Protein AF-A0A933FJR9-F1 (afdb_monomer_lite)

Secondary structure (DSSP, 8-state):
------------------------PPPPTTGGGSHHHHHHHHHHHHHHHSSPPPHHHHHHTT-HHHHHHHHHHSS-HHHHHHHTT--PPPPPPTTGGGSHHHHHHHHHHHHHHHSSPPPHHHHHHTTTHHHHHHHHHHH-HHHHHHHHTT-PPP-----------------HHHHHSHHHHHHHHHHHHHHHSSPPPHHHHHHTT-HHHHHHHHHHSSHHHHHHHHTT---TTS-PPTTGGGSGGGTHHHHHHHHHHHTSPPPHHHHHHTT-HHHHHHHHHHSSHHHHHHHHTTPPPPPPTTGGGSHHHHHHHHHHHHHHHSSPPPHHHHHHTT-HHHHHHHHHHSSHHHHHHHHTT-----PPTTGGGSHHHHHHHHHHHHHHHSSPPPHHHHHHTT-HHHHHHHHHHSSHHHHHHHHTT----HHHHHHHHHHHHHHHHHHHH--S-HHHHHHHHHHH-GGGHHHHHHTTPPPPP---

pLDDT: mean 85.55, std 17.0, range [31.75, 98.0]

Radius of gyration: 38.9 Å; chains: 1; bounding box: 112×69×110 Å

Sequence (480 aa):
MPQHDQATRAVTAQRPVVEGLGEKKKKPNGYYKDWENCQRELHGAIDRLEHFPTKTELEVLGLGSLATSVISYHGGMRTAALKMGCTPAKPTQDGYWKSWNNCEAQLRKLRKTLRHFPTDREMRDLGQSGFLSALADYHGGLTGARTRMNVRPPARPKQKSRPRRPSKSRSNRSWQAWKNVEREFKIVIRTLGHFPTQKELAALKQSSLAFAAWKYHGGLYAVRERLGLHDETAERPKGYWKEWDHIEPILRTLTTTLGHFPSHSEIDTAGHVSAGDAIRKYHGGMNAARKRMEAPQQTKHGHWLVWKNCEAKLRELMAEIGKFPSGKWLAANKHGGLADAINKRHGGFLKVRARLGHVRDVKPDGYWQVWKNVEKELRDVVRSLGHFPNPQELRRLGLNSLSHAMSEHHGGFIVTRKRLGYERASTGFLARYADSIADAYLQTSGKTSFDEYVTELERECPYERDLRVRLGLPPEPDLT

Structure (mmCIF, N/CA/C/O backbone):
data_AF-A0A933FJR9-F1
#
_entry.id   AF-A0A933FJR9-F1
#
loop_
_atom_site.group_PDB
_atom_site.id
_atom_site.type_symbol
_atom_site.label_atom_id
_atom_site.label_alt_id
_atom_site.label_comp_id
_atom_site.label_asym_id
_atom_site.label_entity_id
_atom_site.label_seq_id
_atom_site.pdbx_PDB_ins_code
_atom_site.Cartn_x
_atom_site.Cartn_y
_atom_site.Cartn_z
_atom_site.occupancy
_atom_site.B_iso_or_equiv
_atom_site.auth_seq_id
_atom_site.auth_comp_id
_atom_site.auth_asym_id
_atom_site.auth_atom_id
_atom_site.pdbx_PDB_model_num
ATOM 1 N N . MET A 1 1 ? 74.403 -7.940 -2.975 1.00 39.47 1 MET A N 1
ATOM 2 C CA . MET A 1 1 ? 73.792 -6.594 -2.930 1.00 39.47 1 MET A CA 1
ATOM 3 C C . MET A 1 1 ? 72.304 -6.728 -3.213 1.00 39.47 1 MET A C 1
ATOM 5 O O . MET A 1 1 ? 71.974 -7.145 -4.318 1.00 39.47 1 MET A O 1
ATOM 9 N N . PRO A 1 2 ? 71.412 -6.490 -2.239 1.00 37.84 2 PRO A N 1
ATOM 10 C CA . PRO A 1 2 ? 69.988 -6.708 -2.439 1.00 37.84 2 PRO A CA 1
ATOM 11 C C . PRO A 1 2 ? 69.348 -5.473 -3.081 1.00 37.84 2 PRO A C 1
ATOM 13 O O . PRO A 1 2 ? 69.558 -4.343 -2.642 1.00 37.84 2 PRO A O 1
ATOM 16 N N . GLN A 1 3 ? 68.582 -5.703 -4.145 1.00 36.75 3 GLN A N 1
ATOM 17 C CA . GLN A 1 3 ? 67.773 -4.682 -4.798 1.00 36.75 3 GLN A CA 1
ATOM 18 C C . GLN A 1 3 ? 66.578 -4.342 -3.898 1.00 36.75 3 GLN A C 1
ATOM 20 O O . GLN A 1 3 ? 65.769 -5.203 -3.560 1.00 36.75 3 GLN A O 1
ATOM 25 N N . HIS A 1 4 ? 66.506 -3.078 -3.488 1.00 34.34 4 HIS A N 1
ATOM 26 C CA . HIS A 1 4 ? 65.408 -2.517 -2.712 1.00 34.34 4 HIS A CA 1
ATOM 27 C C . HIS A 1 4 ? 64.189 -2.320 -3.624 1.00 34.34 4 HIS A C 1
ATOM 29 O O . HIS A 1 4 ? 64.123 -1.363 -4.394 1.00 34.34 4 HIS A O 1
ATOM 35 N N . ASP A 1 5 ? 63.222 -3.226 -3.525 1.00 37.59 5 ASP A N 1
ATOM 36 C CA . ASP A 1 5 ? 61.943 -3.143 -4.227 1.00 37.59 5 ASP A CA 1
ATOM 37 C C . ASP A 1 5 ? 60.952 -2.342 -3.356 1.00 37.59 5 ASP A C 1
ATOM 39 O O . ASP A 1 5 ? 60.311 -2.867 -2.443 1.00 37.59 5 ASP A O 1
ATOM 43 N N . GLN A 1 6 ? 60.879 -1.021 -3.559 1.00 33.53 6 GLN A N 1
ATOM 44 C CA . GLN A 1 6 ? 59.898 -0.167 -2.878 1.00 33.53 6 GLN A CA 1
ATOM 45 C C . GLN A 1 6 ? 58.573 -0.157 -3.650 1.00 33.53 6 GLN A C 1
ATOM 47 O O . GLN A 1 6 ? 58.313 0.696 -4.500 1.00 33.53 6 GLN A O 1
ATOM 52 N N . ALA A 1 7 ? 57.694 -1.099 -3.309 1.00 33.47 7 ALA A N 1
ATOM 53 C CA . ALA A 1 7 ? 56.293 -1.063 -3.702 1.00 33.47 7 ALA A CA 1
ATOM 54 C C . ALA A 1 7 ? 55.555 0.053 -2.939 1.00 33.47 7 ALA A C 1
ATOM 56 O O . ALA A 1 7 ? 55.217 -0.077 -1.762 1.00 33.47 7 ALA A O 1
ATOM 57 N N . THR A 1 8 ? 55.257 1.154 -3.626 1.00 36.56 8 THR A N 1
ATOM 58 C CA . THR A 1 8 ? 54.331 2.191 -3.157 1.00 36.56 8 THR A CA 1
ATOM 59 C C . THR A 1 8 ? 52.908 1.620 -3.139 1.00 36.56 8 THR A C 1
ATOM 61 O O . THR A 1 8 ? 52.220 1.555 -4.158 1.00 36.56 8 THR A O 1
ATOM 64 N N . ARG A 1 9 ? 52.449 1.173 -1.963 1.00 31.75 9 ARG A N 1
ATOM 65 C CA . ARG A 1 9 ? 51.038 0.843 -1.720 1.00 31.75 9 ARG A CA 1
ATOM 66 C C . ARG A 1 9 ? 50.219 2.134 -1.746 1.00 31.75 9 ARG A C 1
ATOM 68 O O . ARG A 1 9 ? 50.320 2.959 -0.844 1.00 31.75 9 ARG A O 1
ATOM 75 N N . ALA A 1 10 ? 49.384 2.293 -2.769 1.00 33.62 10 ALA A N 1
ATOM 76 C CA . ALA A 1 10 ? 48.318 3.284 -2.762 1.00 33.62 10 ALA A CA 1
ATOM 77 C C . ALA A 1 10 ? 47.303 2.909 -1.669 1.00 33.62 10 ALA A C 1
ATOM 79 O O . ALA A 1 10 ? 46.539 1.953 -1.820 1.00 33.62 10 ALA A O 1
ATOM 80 N N . VAL A 1 11 ? 47.313 3.656 -0.563 1.00 33.41 11 VAL A N 1
ATOM 81 C CA . VAL A 1 11 ? 46.266 3.611 0.461 1.00 33.41 11 VAL A CA 1
ATOM 82 C C . VAL A 1 11 ? 44.986 4.125 -0.192 1.00 33.41 11 VAL A C 1
ATOM 84 O O . VAL A 1 11 ? 44.762 5.323 -0.330 1.00 33.41 11 VAL A O 1
ATOM 87 N N . THR A 1 12 ? 44.159 3.199 -0.669 1.00 34.12 12 THR A N 1
ATOM 88 C CA . THR A 1 12 ? 42.776 3.506 -1.021 1.00 34.12 12 THR A CA 1
ATOM 89 C C . THR A 1 12 ? 42.068 3.731 0.305 1.00 34.12 12 THR A C 1
ATOM 91 O O . THR A 1 12 ? 41.898 2.773 1.054 1.00 34.12 12 THR A O 1
ATOM 94 N N . ALA A 1 13 ? 41.720 4.981 0.623 1.00 35.03 13 ALA A N 1
ATOM 95 C CA . ALA A 1 13 ? 40.884 5.293 1.776 1.00 35.03 13 ALA A CA 1
ATOM 96 C C . ALA A 1 13 ? 39.579 4.498 1.638 1.00 35.03 13 ALA A C 1
ATOM 98 O O . ALA A 1 13 ? 38.720 4.810 0.810 1.00 35.03 13 ALA A O 1
ATOM 99 N N . GLN A 1 14 ? 39.476 3.397 2.382 1.00 32.31 14 GLN A N 1
ATOM 100 C CA . GLN A 1 14 ? 38.224 2.682 2.539 1.00 32.31 14 GLN A CA 1
ATOM 101 C C . GLN A 1 14 ? 37.254 3.661 3.197 1.00 32.31 14 GLN A C 1
ATOM 103 O O . GLN A 1 14 ? 37.610 4.335 4.165 1.00 32.31 14 GLN A O 1
ATOM 108 N N . ARG A 1 15 ? 36.044 3.782 2.638 1.00 42.16 15 ARG A N 1
ATOM 109 C CA . ARG A 1 15 ? 34.953 4.480 3.325 1.00 42.16 15 ARG A CA 1
ATOM 110 C C . ARG A 1 15 ? 34.854 3.880 4.730 1.00 42.16 15 ARG A C 1
ATOM 112 O O . ARG A 1 15 ? 34.873 2.649 4.805 1.00 42.16 15 ARG A O 1
ATOM 119 N N . PRO A 1 16 ? 34.764 4.690 5.799 1.00 38.59 16 PRO A N 1
ATOM 120 C CA . PRO A 1 16 ? 34.575 4.146 7.132 1.00 38.59 16 PRO A CA 1
ATOM 121 C C . PRO A 1 16 ? 33.328 3.266 7.086 1.00 38.59 16 PRO A C 1
ATOM 123 O O . PRO A 1 16 ? 32.230 3.730 6.769 1.00 38.59 16 PRO A O 1
ATOM 126 N N . VAL A 1 17 ? 33.525 1.966 7.299 1.00 41.69 17 VAL A N 1
ATOM 127 C CA . VAL A 1 17 ? 32.423 1.052 7.554 1.00 41.69 17 VAL A CA 1
ATOM 128 C C . VAL A 1 17 ? 31.854 1.533 8.878 1.00 41.69 17 VAL A C 1
ATOM 130 O O . VAL A 1 17 ? 32.529 1.477 9.901 1.00 41.69 17 VAL A O 1
ATOM 133 N N . VAL A 1 18 ? 30.656 2.112 8.840 1.00 52.41 18 VAL A N 1
ATOM 134 C CA . VAL A 1 18 ? 29.944 2.528 10.049 1.00 52.41 18 VAL A CA 1
ATOM 135 C C . VAL A 1 18 ? 29.456 1.246 10.730 1.00 52.41 18 VAL A C 1
ATOM 137 O O . VAL A 1 18 ? 28.324 0.812 10.528 1.00 52.41 18 VAL A O 1
ATOM 140 N N . GLU A 1 19 ? 30.353 0.578 11.453 1.00 40.28 19 GLU A N 1
ATOM 141 C CA . GLU A 1 19 ? 30.033 -0.553 12.320 1.00 40.28 19 GLU A CA 1
ATOM 142 C C . GLU A 1 19 ? 29.183 -0.056 13.499 1.00 40.28 19 GLU A C 1
ATOM 144 O O . GLU A 1 19 ? 29.519 0.932 14.148 1.00 40.28 19 GLU A O 1
ATOM 149 N N . GLY A 1 20 ? 28.058 -0.729 13.769 1.00 45.50 20 GLY A N 1
ATOM 150 C CA . GLY A 1 20 ? 27.302 -0.530 15.013 1.00 45.50 20 GLY A CA 1
ATOM 151 C C . GLY A 1 20 ? 25.959 0.201 14.923 1.00 45.50 20 GLY A C 1
ATOM 152 O O . GLY A 1 20 ? 25.513 0.771 15.918 1.00 45.50 20 GLY A O 1
ATOM 153 N N . LEU A 1 21 ? 25.246 0.176 13.791 1.00 52.38 21 LEU A N 1
ATOM 154 C CA . LEU A 1 21 ? 23.821 0.535 13.811 1.00 52.38 21 LEU A CA 1
ATOM 155 C C . LEU A 1 21 ? 23.008 -0.659 14.328 1.00 52.38 21 LEU A C 1
ATOM 157 O O . LEU A 1 21 ? 22.561 -1.492 13.543 1.00 52.38 21 LEU A O 1
ATOM 161 N N . GLY A 1 22 ? 22.831 -0.735 15.651 1.00 59.78 22 GLY A N 1
ATOM 162 C CA . GLY A 1 22 ? 21.882 -1.659 16.280 1.00 59.78 22 GLY A CA 1
ATOM 163 C C . GLY A 1 22 ? 20.498 -1.588 15.621 1.00 59.78 22 GLY A C 1
ATOM 164 O O . GLY A 1 22 ? 20.140 -0.572 15.016 1.00 59.78 22 GLY A O 1
ATOM 165 N N . GLU A 1 23 ? 19.734 -2.680 15.702 1.00 61.03 23 GLU A N 1
ATOM 166 C CA . GLU A 1 23 ? 18.447 -2.830 15.014 1.00 61.03 23 GLU A CA 1
ATOM 167 C C . GLU A 1 23 ? 17.562 -1.583 15.155 1.00 61.03 23 GLU A C 1
ATOM 169 O O . GLU A 1 23 ? 17.164 -1.169 16.250 1.00 61.03 23 GLU A O 1
ATOM 174 N N . LYS A 1 24 ? 17.248 -0.958 14.015 1.00 72.19 24 LYS A N 1
ATOM 175 C CA . LYS A 1 24 ? 16.439 0.261 13.974 1.00 72.19 24 LYS A CA 1
ATOM 176 C C . LYS A 1 24 ? 14.997 -0.074 14.342 1.00 72.19 24 LYS A C 1
ATOM 178 O O . LYS A 1 24 ? 14.201 -0.456 13.484 1.00 72.19 24 LYS A O 1
ATOM 183 N N . LYS A 1 25 ? 14.631 0.126 15.610 1.00 82.25 25 LYS A N 1
ATOM 184 C CA . LYS A 1 25 ? 13.225 0.112 16.036 1.00 82.25 25 LYS A CA 1
ATOM 185 C C . LYS A 1 25 ? 12.456 1.161 15.228 1.00 82.25 25 LYS A C 1
ATOM 187 O O . LYS A 1 25 ? 12.772 2.352 15.285 1.00 82.25 25 LYS A O 1
ATOM 192 N N . LYS A 1 26 ? 11.450 0.722 14.462 1.00 88.56 26 LYS A N 1
ATOM 193 C CA . LYS A 1 26 ? 10.557 1.624 13.721 1.00 88.56 26 LYS A CA 1
ATOM 194 C C . LYS A 1 26 ? 9.884 2.575 14.711 1.00 88.56 26 LYS A C 1
ATOM 196 O O . LYS A 1 26 ? 9.193 2.133 15.626 1.00 88.56 26 LYS A O 1
ATOM 201 N N . LYS A 1 27 ? 10.098 3.879 14.531 1.00 93.94 27 LYS A N 1
ATOM 202 C CA . LYS A 1 27 ? 9.431 4.918 15.325 1.00 93.94 27 LYS A CA 1
ATOM 203 C C . LYS A 1 27 ? 7.936 4.964 14.951 1.00 93.94 27 LYS A C 1
ATOM 205 O O . LYS A 1 27 ? 7.607 4.693 13.792 1.00 93.94 27 LYS A O 1
ATOM 210 N N . PRO A 1 28 ? 7.028 5.290 15.888 1.00 94.19 28 PRO A N 1
ATOM 211 C CA . PRO A 1 28 ? 5.596 5.360 15.603 1.00 94.19 28 PRO A CA 1
ATOM 212 C C . PRO A 1 28 ? 5.272 6.440 14.560 1.00 94.19 28 PRO A C 1
ATOM 214 O O . PRO A 1 28 ? 5.983 7.440 14.422 1.00 94.19 28 PRO A O 1
ATOM 217 N N . ASN A 1 29 ? 4.172 6.254 13.827 1.00 90.44 29 ASN A N 1
ATOM 218 C CA . ASN A 1 29 ? 3.711 7.236 12.846 1.00 90.44 29 ASN A CA 1
ATOM 219 C C . ASN A 1 29 ? 3.471 8.594 13.517 1.00 90.44 29 ASN A C 1
ATOM 221 O O . ASN A 1 29 ? 2.781 8.684 14.526 1.00 90.44 29 ASN A O 1
ATOM 225 N N . GLY A 1 30 ? 4.028 9.655 12.932 1.00 93.44 30 GLY A N 1
ATOM 226 C CA . GLY A 1 30 ? 3.917 11.011 13.470 1.00 93.44 30 GLY A CA 1
ATOM 227 C C . GLY A 1 30 ? 4.990 11.395 14.491 1.00 93.44 30 GLY A C 1
ATOM 228 O O . GLY A 1 30 ? 5.038 12.562 14.854 1.00 93.44 30 GLY A O 1
ATOM 229 N N . TYR A 1 31 ? 5.896 10.489 14.882 1.00 97.38 31 TYR A N 1
ATOM 230 C CA . TYR A 1 31 ? 6.983 10.783 15.830 1.00 97.38 31 TYR A CA 1
ATOM 231 C C . TYR A 1 31 ? 7.782 12.052 15.479 1.00 97.38 31 TYR A C 1
ATOM 233 O O . TYR A 1 31 ? 8.033 12.885 16.342 1.00 97.38 31 TYR A O 1
ATOM 241 N N . TYR A 1 32 ? 8.114 12.239 14.197 1.00 97.81 32 TYR A N 1
ATOM 242 C CA . TYR A 1 32 ? 8.870 13.398 13.702 1.00 97.81 32 TYR A CA 1
ATOM 243 C C . TYR A 1 32 ? 8.014 14.641 13.384 1.00 97.81 32 TYR A C 1
ATOM 245 O O . TYR A 1 32 ? 8.536 15.635 12.874 1.00 97.81 32 TYR A O 1
ATOM 253 N N . LYS A 1 33 ? 6.697 14.617 13.644 1.00 97.00 33 LYS A N 1
ATOM 254 C CA . LYS A 1 33 ? 5.886 15.849 13.612 1.00 97.00 33 LYS A CA 1
ATOM 255 C C . LYS A 1 33 ? 6.222 16.757 14.791 1.00 97.00 33 LYS A C 1
ATOM 257 O O . LYS A 1 33 ? 6.131 17.970 14.662 1.00 97.00 33 LYS A O 1
ATOM 262 N N . ASP A 1 34 ? 6.641 16.162 15.900 1.00 97.56 34 ASP A N 1
ATOM 263 C CA . ASP A 1 34 ? 7.157 16.867 17.062 1.00 97.56 34 ASP A CA 1
ATOM 264 C C . ASP A 1 34 ? 8.593 17.354 16.797 1.00 97.56 34 ASP A C 1
ATOM 266 O O . ASP A 1 34 ? 9.456 16.590 16.347 1.00 97.56 34 ASP A O 1
ATOM 270 N N . TRP A 1 35 ? 8.834 18.642 17.044 1.00 97.75 35 TRP A N 1
ATOM 271 C CA . TRP A 1 35 ? 10.136 19.268 16.843 1.00 97.75 35 TRP A CA 1
ATOM 272 C C . TRP A 1 35 ? 11.192 18.733 17.815 1.00 97.75 35 TRP A C 1
ATOM 274 O O . TRP A 1 35 ? 12.324 18.516 17.388 1.00 97.75 35 TRP A O 1
ATOM 284 N N . GLU A 1 36 ? 10.843 18.438 19.069 1.00 97.62 36 GLU A N 1
ATOM 285 C CA . GLU A 1 36 ? 11.809 17.965 20.072 1.00 97.62 36 GLU A CA 1
ATOM 286 C C . GLU A 1 36 ? 12.396 16.602 19.686 1.00 97.62 36 GLU A C 1
ATOM 288 O O . GLU A 1 36 ? 13.598 16.346 19.819 1.00 97.62 36 GLU A O 1
ATOM 293 N N . ASN A 1 37 ? 11.559 15.735 19.108 1.00 97.56 37 ASN A N 1
ATOM 294 C CA . ASN A 1 37 ? 11.988 14.442 18.582 1.00 97.56 37 ASN A CA 1
ATOM 295 C C . ASN A 1 37 ? 12.950 14.594 17.396 1.00 97.56 37 ASN A C 1
ATOM 297 O O . ASN A 1 37 ? 13.935 13.856 17.313 1.00 97.56 37 ASN A O 1
ATOM 301 N N . CYS A 1 38 ? 12.687 15.543 16.492 1.00 97.62 38 CYS A N 1
ATOM 302 C CA . CYS A 1 38 ? 13.595 15.864 15.391 1.00 97.62 38 CYS A CA 1
ATOM 303 C C . CYS A 1 38 ? 14.913 16.451 15.898 1.00 97.62 38 CYS A C 1
ATOM 305 O O . CYS A 1 38 ? 15.974 16.015 15.461 1.00 97.62 38 CYS A O 1
ATOM 307 N N . GLN A 1 39 ? 14.848 17.403 16.828 1.00 97.81 39 GLN A N 1
ATOM 308 C CA . GLN A 1 39 ? 16.007 18.085 17.394 1.00 97.81 39 GLN A CA 1
ATOM 309 C C . GLN A 1 39 ? 16.961 17.101 18.078 1.00 97.81 39 GLN A C 1
ATOM 311 O O . GLN A 1 39 ? 18.161 17.144 17.819 1.00 97.81 39 GLN A O 1
ATOM 316 N N . ARG A 1 40 ? 16.445 16.167 18.888 1.00 97.44 40 ARG A N 1
ATOM 317 C CA . ARG A 1 40 ? 17.266 15.138 19.548 1.00 97.44 40 ARG A CA 1
ATOM 318 C C . ARG A 1 40 ? 18.022 14.259 18.549 1.00 97.44 40 ARG A C 1
ATOM 320 O O . ARG A 1 40 ? 19.202 13.982 18.733 1.00 97.44 40 ARG A O 1
ATOM 327 N N . GLU A 1 41 ? 17.351 13.817 17.490 1.00 97.31 41 GLU A N 1
ATOM 328 C CA . GLU A 1 41 ? 17.966 12.952 16.474 1.00 97.31 41 GLU A CA 1
ATOM 329 C C . GLU A 1 41 ? 18.930 13.741 15.566 1.00 97.31 41 GLU A C 1
ATOM 331 O O . GLU A 1 41 ? 19.953 13.207 15.141 1.00 97.31 41 GLU A O 1
ATOM 336 N N . LEU A 1 42 ? 18.652 15.028 15.316 1.00 97.44 42 LEU A N 1
ATOM 337 C CA . LEU A 1 42 ? 19.577 15.933 14.632 1.00 97.44 42 LEU A CA 1
ATOM 338 C C . LEU A 1 42 ? 20.834 16.203 15.464 1.00 97.44 42 LEU A C 1
ATOM 340 O O . LEU A 1 42 ? 21.914 16.171 14.889 1.00 97.44 42 LEU A O 1
ATOM 344 N N . HIS A 1 43 ? 20.733 16.396 16.785 1.00 97.06 43 HIS A N 1
ATOM 345 C CA . HIS A 1 43 ? 21.910 16.495 17.662 1.00 97.06 43 HIS A CA 1
ATOM 346 C C . HIS A 1 43 ? 22.790 15.251 17.549 1.00 97.06 43 HIS A C 1
ATOM 348 O O . HIS A 1 43 ? 23.973 15.374 17.257 1.00 97.06 43 HIS A O 1
ATOM 354 N N . GLY A 1 44 ? 22.200 14.053 17.618 1.00 95.56 44 GLY A N 1
ATOM 355 C CA . GLY A 1 44 ? 22.960 12.814 17.434 1.00 95.56 44 GLY A CA 1
ATOM 356 C C . GLY A 1 44 ? 23.614 12.676 16.050 1.00 95.56 44 GLY A C 1
ATOM 357 O O . GLY A 1 44 ? 24.623 11.987 15.916 1.00 95.56 44 GLY A O 1
ATOM 358 N N . ALA A 1 45 ? 23.066 13.315 15.011 1.00 95.69 45 ALA A N 1
ATOM 359 C CA . ALA A 1 45 ? 23.708 13.394 13.699 1.00 95.69 45 ALA A CA 1
ATOM 360 C C . ALA A 1 45 ? 24.831 14.445 13.662 1.00 95.69 45 ALA A C 1
ATOM 362 O O . ALA A 1 45 ? 25.872 14.180 13.066 1.00 95.69 45 ALA A O 1
ATOM 363 N N . ILE A 1 46 ? 24.641 15.597 14.313 1.00 94.94 46 ILE A N 1
ATOM 364 C CA . ILE A 1 46 ? 25.652 16.655 14.446 1.00 94.94 46 ILE A CA 1
ATOM 365 C C . ILE A 1 46 ? 26.867 16.131 15.207 1.00 94.94 46 ILE A C 1
ATOM 367 O O . ILE A 1 46 ? 27.978 16.304 14.728 1.00 94.94 46 ILE A O 1
ATOM 371 N N . ASP A 1 47 ? 26.675 15.416 16.314 1.00 94.19 47 ASP A N 1
ATOM 372 C CA . ASP A 1 47 ? 27.776 14.856 17.109 1.00 94.19 47 ASP A CA 1
ATOM 373 C C . ASP A 1 47 ? 28.641 13.874 16.299 1.00 94.19 47 ASP A C 1
ATOM 375 O O . ASP A 1 47 ? 29.832 13.728 16.547 1.00 94.19 47 ASP A O 1
ATOM 379 N N . ARG A 1 48 ? 28.048 13.201 15.304 1.00 92.62 48 ARG A N 1
ATOM 380 C CA . ARG A 1 48 ? 28.751 12.250 14.425 1.00 92.62 48 ARG A CA 1
ATOM 381 C C . ARG A 1 48 ? 29.450 12.907 13.243 1.00 92.62 48 ARG A C 1
ATOM 383 O O . ARG A 1 48 ? 30.387 12.325 12.706 1.00 92.62 48 ARG A O 1
ATOM 390 N N . LEU A 1 49 ? 28.929 14.036 12.771 1.00 87.94 49 LEU A N 1
ATOM 391 C CA . LEU A 1 49 ? 29.411 14.712 11.565 1.00 87.94 49 LEU A CA 1
ATOM 392 C C . LEU A 1 49 ? 30.262 15.941 11.880 1.00 87.94 49 LEU A C 1
ATOM 394 O O . LEU A 1 49 ? 30.973 16.408 11.002 1.00 87.94 49 LEU A O 1
ATOM 398 N N . GLU A 1 50 ? 30.172 16.461 13.103 1.00 91.50 50 GLU A N 1
ATOM 399 C CA . GLU A 1 50 ? 30.759 17.726 13.559 1.00 91.50 50 GLU A CA 1
ATOM 400 C C . GLU A 1 50 ? 30.220 18.970 12.818 1.00 91.50 50 GLU A C 1
ATOM 402 O O . GLU A 1 50 ? 30.727 20.081 12.973 1.00 91.50 50 GLU A O 1
ATOM 407 N N . HIS A 1 51 ? 29.140 18.824 12.040 1.00 89.75 51 HIS A N 1
ATOM 408 C CA . HIS A 1 51 ? 28.421 19.917 11.378 1.00 89.75 51 HIS A CA 1
ATOM 409 C C . HIS A 1 51 ? 26.925 19.623 11.241 1.00 89.75 51 HIS A C 1
ATOM 411 O O . HIS A 1 51 ? 26.468 18.491 11.403 1.00 89.75 51 HIS A O 1
ATOM 417 N N . PHE A 1 52 ? 26.137 20.657 10.921 1.00 94.19 52 PHE A N 1
ATOM 418 C CA . PHE A 1 52 ? 24.704 20.483 10.681 1.00 94.19 52 PHE A CA 1
ATOM 419 C C . PHE A 1 52 ? 24.464 19.632 9.422 1.00 94.19 52 PHE A C 1
ATOM 421 O O . PHE A 1 52 ? 24.858 20.058 8.332 1.00 94.19 52 PHE A O 1
ATOM 428 N N . PRO A 1 53 ? 23.802 18.466 9.533 1.00 94.38 53 PRO A N 1
ATOM 429 C CA . PRO A 1 53 ? 23.725 17.505 8.443 1.00 94.38 53 PRO A CA 1
ATOM 430 C C . PRO A 1 53 ? 22.935 18.036 7.245 1.00 94.38 53 PRO A C 1
ATOM 432 O O . PRO A 1 53 ? 21.921 18.723 7.375 1.00 94.38 53 PRO A O 1
ATOM 435 N N . THR A 1 54 ? 23.341 17.631 6.049 1.00 91.69 54 THR A N 1
ATOM 436 C CA . THR A 1 54 ? 22.548 17.736 4.822 1.00 91.69 54 THR A CA 1
ATOM 437 C C . THR A 1 54 ? 21.534 16.591 4.723 1.00 91.69 54 THR A C 1
ATOM 439 O O . THR A 1 54 ? 21.637 15.570 5.406 1.00 91.69 54 THR A O 1
ATOM 442 N N . LYS A 1 55 ? 20.545 16.721 3.825 1.00 93.81 55 LYS A N 1
ATOM 443 C CA . LYS A 1 55 ? 19.573 15.645 3.548 1.00 93.81 55 LYS A CA 1
ATOM 444 C C . LYS A 1 55 ? 20.279 14.330 3.181 1.00 93.81 55 LYS A C 1
ATOM 446 O O . LYS A 1 55 ? 19.927 13.281 3.710 1.00 93.81 55 LYS A O 1
ATOM 451 N N . THR A 1 56 ? 21.281 14.403 2.307 1.00 86.50 56 THR A N 1
ATOM 452 C CA . THR A 1 56 ? 22.034 13.236 1.833 1.00 86.50 56 THR A CA 1
ATOM 453 C C . THR A 1 56 ? 22.833 12.585 2.958 1.00 86.50 56 THR A C 1
ATOM 455 O O . THR A 1 56 ? 22.858 11.364 3.059 1.00 86.50 56 THR A O 1
ATOM 458 N N . GLU A 1 57 ? 23.452 13.371 3.840 1.00 91.06 57 GLU A N 1
ATOM 459 C CA . GLU A 1 57 ? 24.182 12.827 4.992 1.00 91.06 57 GLU A CA 1
ATOM 460 C C . GLU A 1 57 ? 23.242 12.113 5.968 1.00 91.06 57 GLU A C 1
ATOM 462 O O . GLU A 1 57 ? 23.557 11.013 6.419 1.00 91.06 57 GLU A O 1
ATOM 467 N N . LEU A 1 58 ? 22.045 12.657 6.220 1.00 94.75 58 LEU A N 1
ATOM 468 C CA . LEU A 1 58 ? 21.025 11.946 6.997 1.00 94.75 58 LEU A CA 1
ATOM 469 C C . LEU A 1 58 ? 20.607 10.632 6.326 1.00 94.75 58 LEU A C 1
ATOM 471 O O . LEU A 1 58 ? 20.447 9.629 7.013 1.00 94.75 58 LEU A O 1
ATOM 475 N N . GLU A 1 59 ? 20.449 10.594 5.002 1.00 92.62 59 GLU A N 1
ATOM 476 C CA . GLU A 1 59 ? 20.141 9.355 4.273 1.00 92.62 59 GLU A CA 1
ATOM 477 C C . GLU A 1 59 ? 21.270 8.321 4.384 1.00 92.62 59 GLU A C 1
ATOM 479 O O . GLU A 1 59 ? 20.987 7.144 4.602 1.00 92.62 59 GLU A O 1
ATOM 484 N N . VAL A 1 60 ? 22.535 8.754 4.326 1.00 87.44 60 VAL A N 1
ATOM 485 C CA . VAL A 1 60 ? 23.714 7.887 4.513 1.00 87.44 60 VAL A CA 1
ATOM 486 C C . VAL A 1 60 ? 23.787 7.336 5.940 1.00 87.44 60 VAL A C 1
ATOM 488 O O . VAL A 1 60 ? 24.083 6.158 6.123 1.00 87.44 60 VAL A O 1
ATOM 491 N N . LEU A 1 61 ? 23.413 8.127 6.951 1.00 90.69 61 LEU A N 1
ATOM 492 C CA . LEU A 1 61 ? 23.232 7.658 8.336 1.00 90.69 61 LEU A CA 1
ATOM 493 C C . LEU A 1 61 ? 21.967 6.778 8.505 1.00 90.69 61 LEU A C 1
ATOM 495 O O . LEU A 1 61 ? 21.679 6.235 9.579 1.00 90.69 61 LEU A O 1
ATOM 499 N N . GLY A 1 62 ? 21.179 6.620 7.438 1.00 93.44 62 GLY A N 1
ATOM 500 C CA . GLY A 1 62 ? 19.900 5.920 7.406 1.00 93.44 62 GLY A CA 1
ATOM 501 C C . GLY A 1 62 ? 18.835 6.565 8.299 1.00 93.44 62 GLY A C 1
ATOM 502 O O . GLY A 1 62 ? 17.985 5.867 8.852 1.00 93.44 62 GLY A O 1
ATOM 503 N N . LEU A 1 63 ? 18.902 7.885 8.440 1.00 95.38 63 LEU A N 1
ATOM 504 C CA . LEU A 1 63 ? 17.929 8.788 9.052 1.00 95.38 63 LEU A CA 1
ATOM 505 C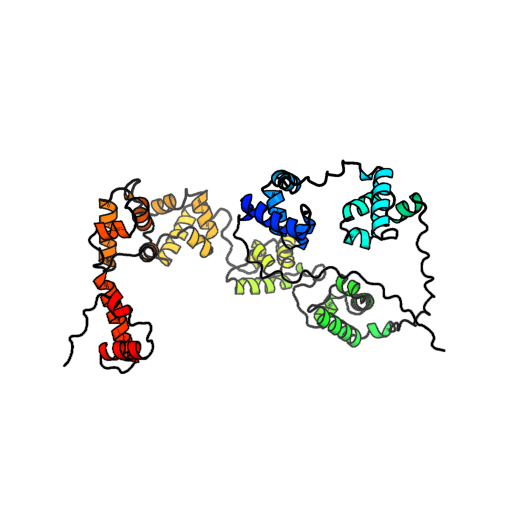 C . LEU A 1 63 ? 17.067 9.473 7.964 1.00 95.38 63 LEU A C 1
ATOM 507 O O . LEU A 1 63 ? 16.623 10.608 8.121 1.00 95.38 63 LEU A O 1
ATOM 511 N N . GLY A 1 64 ? 16.795 8.794 6.841 1.00 95.38 64 GLY A N 1
ATOM 512 C CA . GLY A 1 64 ? 16.035 9.368 5.716 1.00 95.38 64 GLY A CA 1
ATOM 513 C C . GLY A 1 64 ? 14.605 9.804 6.081 1.00 95.38 64 GLY A C 1
ATOM 514 O O . GLY A 1 64 ? 14.102 10.810 5.573 1.00 95.38 64 GLY A O 1
ATOM 515 N N . SER A 1 65 ? 13.958 9.105 7.022 1.00 95.69 65 SER A N 1
ATOM 516 C CA . SER A 1 65 ? 12.639 9.489 7.549 1.00 95.69 65 SER A CA 1
ATOM 517 C C . SER A 1 65 ? 12.684 10.794 8.347 1.00 95.69 65 SER A C 1
ATOM 519 O O . SER A 1 65 ? 11.761 11.602 8.230 1.00 95.69 65 SER A O 1
ATOM 521 N N . LEU A 1 66 ? 13.763 11.032 9.104 1.00 97.12 66 LEU A N 1
ATOM 522 C CA . LEU A 1 66 ? 14.007 12.305 9.785 1.00 97.12 66 LEU A CA 1
ATOM 523 C C . LEU A 1 66 ? 14.204 13.416 8.752 1.00 97.12 66 LEU A C 1
ATOM 525 O O . LEU A 1 66 ? 13.517 14.430 8.824 1.00 97.12 66 LEU A O 1
ATOM 529 N N . ALA A 1 67 ? 15.052 13.195 7.742 1.00 97.25 67 ALA A N 1
ATOM 530 C CA . ALA A 1 67 ? 15.313 14.181 6.691 1.00 97.25 67 ALA A CA 1
ATOM 531 C C . ALA A 1 67 ? 14.021 14.614 5.972 1.00 97.25 67 ALA A C 1
ATOM 533 O O . ALA A 1 67 ? 13.743 15.803 5.816 1.00 97.25 67 ALA A O 1
ATOM 534 N N . THR A 1 68 ? 13.183 13.642 5.597 1.00 96.50 68 THR A N 1
ATOM 535 C CA . THR A 1 68 ? 11.885 13.892 4.949 1.00 96.50 68 THR A CA 1
ATOM 536 C C . THR A 1 68 ? 10.925 14.647 5.868 1.00 96.50 68 THR A C 1
ATOM 538 O O . THR A 1 68 ? 10.215 15.549 5.422 1.00 96.50 68 THR A O 1
ATOM 541 N N . SER A 1 69 ? 10.916 14.311 7.159 1.00 97.31 69 SER A N 1
ATOM 542 C CA . SER A 1 69 ? 10.024 14.933 8.141 1.00 97.31 69 SER A CA 1
ATOM 543 C C . SER A 1 69 ? 10.446 16.362 8.485 1.00 97.31 69 SER A C 1
ATOM 545 O O . SER A 1 69 ? 9.590 17.236 8.567 1.00 97.31 69 SER A O 1
ATOM 547 N N . VAL A 1 70 ? 11.749 16.639 8.597 1.00 97.50 70 VAL A N 1
ATOM 548 C CA . VAL A 1 70 ? 12.281 18.002 8.765 1.00 97.50 70 VAL A CA 1
ATOM 549 C C . VAL A 1 70 ? 11.891 18.888 7.580 1.00 97.50 70 VAL A C 1
ATOM 551 O O . VAL A 1 70 ? 11.480 20.033 7.765 1.00 97.50 70 VAL A O 1
ATOM 554 N N . ILE A 1 71 ? 11.949 18.347 6.360 1.00 96.25 71 ILE A N 1
ATOM 555 C CA . ILE A 1 71 ? 11.513 19.062 5.155 1.00 96.25 71 ILE A CA 1
ATOM 556 C C . ILE A 1 71 ? 10.004 19.314 5.167 1.00 96.25 71 ILE A C 1
ATOM 558 O O . ILE A 1 71 ? 9.580 20.437 4.912 1.00 96.25 71 ILE A O 1
ATOM 562 N N . SER A 1 72 ? 9.210 18.292 5.486 1.00 96.81 72 SER A N 1
ATOM 563 C CA . SER A 1 72 ? 7.750 18.350 5.348 1.00 96.81 72 SER A CA 1
ATOM 564 C C . SER A 1 72 ? 7.057 19.120 6.475 1.00 96.81 72 SER A C 1
ATOM 566 O O . SER A 1 72 ? 6.062 19.790 6.223 1.00 96.81 72 SER A O 1
ATOM 568 N N . TYR A 1 73 ? 7.556 19.019 7.710 1.00 97.50 73 TYR A N 1
ATOM 569 C CA . TYR A 1 73 ? 6.880 19.556 8.899 1.00 97.50 73 TYR A CA 1
ATOM 570 C C . TYR A 1 73 ? 7.590 20.759 9.521 1.00 97.50 73 TYR A C 1
ATOM 572 O O . TYR A 1 73 ? 6.942 21.567 10.178 1.00 97.50 73 TYR A O 1
ATOM 580 N N . HIS A 1 74 ? 8.902 20.908 9.310 1.00 96.81 74 HIS A N 1
ATOM 581 C CA . HIS A 1 74 ? 9.716 21.885 10.048 1.00 96.81 74 HIS A CA 1
ATOM 582 C C . HIS A 1 74 ? 10.359 22.953 9.158 1.00 96.81 74 HIS A C 1
ATOM 584 O O . HIS A 1 74 ? 11.279 23.648 9.587 1.00 96.81 74 HIS A O 1
ATOM 590 N N . GLY A 1 75 ? 9.852 23.117 7.932 1.00 94.88 75 GLY A N 1
ATOM 591 C CA . GLY A 1 75 ? 10.243 24.203 7.030 1.00 94.88 75 GLY A CA 1
ATOM 592 C C . GLY A 1 75 ? 11.596 24.005 6.344 1.00 94.88 75 GLY A C 1
ATOM 593 O O . GLY A 1 75 ? 12.198 24.983 5.900 1.00 94.88 75 GLY A O 1
ATOM 594 N N . GLY A 1 76 ? 12.100 22.769 6.258 1.00 95.31 76 GLY A N 1
ATOM 595 C CA . GLY A 1 76 ? 13.353 22.459 5.565 1.00 95.31 76 GLY A CA 1
ATOM 596 C C . GLY A 1 76 ? 14.591 22.423 6.462 1.00 95.31 76 GLY A C 1
ATOM 597 O O . GLY A 1 76 ? 14.609 22.947 7.574 1.00 95.31 76 GLY A O 1
ATOM 598 N N . MET A 1 77 ? 15.670 21.829 5.938 1.00 94.88 77 MET A N 1
ATOM 599 C CA . MET A 1 77 ? 16.942 21.665 6.662 1.00 94.88 77 MET A CA 1
ATOM 600 C C . MET A 1 77 ? 17.546 23.002 7.108 1.00 94.88 77 MET A C 1
ATOM 602 O O . MET A 1 77 ? 18.106 23.093 8.193 1.00 94.88 77 MET A O 1
ATOM 606 N N . ARG A 1 78 ? 17.396 24.064 6.305 1.00 92.31 78 ARG A N 1
ATOM 607 C CA . ARG A 1 78 ? 17.886 25.405 6.656 1.00 92.31 78 ARG A CA 1
ATOM 608 C C . ARG A 1 78 ? 17.151 25.987 7.864 1.00 92.31 78 ARG A C 1
ATOM 610 O O . ARG A 1 78 ? 17.790 26.533 8.755 1.00 92.31 78 ARG A O 1
ATOM 617 N N . THR A 1 79 ? 15.827 25.869 7.887 1.00 95.19 79 THR A N 1
ATOM 618 C CA . THR A 1 79 ? 14.997 26.335 9.005 1.00 95.19 79 THR A CA 1
ATOM 619 C C . THR A 1 79 ? 15.321 25.548 10.267 1.00 95.19 79 THR A C 1
ATOM 621 O O . THR A 1 79 ? 15.471 26.138 11.331 1.00 95.19 79 THR A O 1
ATOM 624 N N . ALA A 1 80 ? 15.521 24.234 10.141 1.00 96.38 80 ALA A N 1
ATOM 625 C CA . ALA A 1 80 ? 15.965 23.398 11.248 1.00 96.38 80 ALA A CA 1
ATOM 626 C C . ALA A 1 80 ? 17.351 23.801 11.782 1.00 96.38 80 ALA A C 1
ATOM 628 O O . ALA A 1 80 ? 17.511 23.905 12.994 1.00 96.38 80 ALA A O 1
ATOM 629 N N . ALA A 1 81 ? 18.318 24.108 10.909 1.00 95.50 81 ALA A N 1
ATOM 630 C CA . ALA A 1 81 ? 19.639 24.592 11.319 1.00 95.50 81 ALA A CA 1
ATOM 631 C C . ALA A 1 81 ? 19.546 25.885 12.134 1.00 95.50 81 ALA A C 1
ATOM 633 O O . ALA A 1 81 ? 20.113 25.970 13.220 1.00 95.50 81 ALA A O 1
ATOM 634 N N . LEU A 1 82 ? 18.762 26.853 11.646 1.00 93.94 82 LEU A N 1
ATOM 635 C CA . LEU A 1 82 ? 18.525 28.116 12.347 1.00 93.94 82 LEU A CA 1
ATOM 636 C C . LEU A 1 82 ? 17.843 27.896 13.704 1.00 93.94 82 LEU A C 1
ATOM 638 O O . LEU A 1 82 ? 18.267 28.486 14.693 1.00 93.94 82 LEU A O 1
ATOM 642 N N . LYS A 1 83 ? 16.834 27.015 13.773 1.00 97.06 83 LYS A N 1
ATOM 643 C CA . LYS A 1 83 ? 16.162 26.652 15.034 1.00 97.06 83 LYS A CA 1
ATOM 644 C C . LYS A 1 83 ? 17.105 26.003 16.048 1.00 97.06 83 LYS A C 1
ATOM 646 O O . LYS A 1 83 ? 16.893 26.154 17.243 1.00 97.06 83 LYS A O 1
ATOM 651 N N . MET A 1 84 ? 18.131 25.292 15.584 1.00 96.44 84 MET A N 1
ATOM 652 C CA . MET A 1 84 ? 19.146 24.670 16.439 1.00 96.44 84 MET A CA 1
ATOM 653 C C . MET A 1 84 ? 20.311 25.610 16.788 1.00 96.44 84 MET A C 1
ATOM 655 O O . MET A 1 84 ? 21.288 25.168 17.383 1.00 96.44 84 MET A O 1
ATOM 659 N N . GLY A 1 85 ? 20.247 26.890 16.402 1.00 95.25 85 GLY A N 1
ATOM 660 C CA . GLY A 1 85 ? 21.345 27.838 16.613 1.00 95.25 85 GLY A CA 1
ATOM 661 C C . GLY A 1 85 ? 22.593 27.529 15.778 1.00 95.25 85 GLY A C 1
ATOM 662 O O . GLY A 1 85 ? 23.640 28.140 15.976 1.00 95.25 85 GLY A O 1
ATOM 663 N N . CYS A 1 86 ? 22.502 26.601 14.824 1.00 90.38 86 CYS A N 1
ATOM 664 C CA . CYS A 1 86 ? 23.580 26.322 13.893 1.00 90.38 86 CYS A CA 1
ATOM 665 C C . CYS A 1 86 ? 23.569 27.380 12.791 1.00 90.38 86 CYS A C 1
ATOM 667 O O . CYS A 1 86 ? 22.516 27.749 12.268 1.00 90.38 86 CYS A O 1
ATOM 669 N N . THR A 1 87 ? 24.746 27.843 12.376 1.00 82.19 87 THR A N 1
ATOM 670 C CA . THR A 1 87 ? 24.852 28.671 11.175 1.00 82.19 87 THR A CA 1
ATOM 671 C C . THR A 1 87 ? 24.642 27.765 9.958 1.00 82.19 87 THR A C 1
ATOM 673 O O . THR A 1 87 ? 25.502 26.930 9.670 1.00 82.19 87 THR A O 1
ATOM 676 N N . PRO A 1 88 ? 23.506 27.857 9.232 1.00 75.25 88 PRO A N 1
ATOM 677 C CA . PRO A 1 88 ? 23.347 27.065 8.023 1.00 75.25 88 PRO A CA 1
ATOM 678 C C . PRO A 1 88 ? 24.471 27.440 7.063 1.00 75.25 88 PRO A C 1
ATOM 680 O O . PRO A 1 88 ? 24.781 28.628 6.910 1.00 75.25 88 PRO A O 1
ATOM 683 N N . ALA A 1 89 ? 25.053 26.445 6.389 1.00 70.19 89 ALA A N 1
ATOM 684 C CA . ALA A 1 89 ? 25.935 26.712 5.262 1.00 70.19 89 ALA A CA 1
ATOM 685 C C . ALA A 1 89 ? 25.203 27.694 4.340 1.00 70.19 89 ALA A C 1
ATOM 687 O O . ALA A 1 89 ? 24.090 27.405 3.885 1.00 70.19 89 ALA A O 1
ATOM 688 N N . LYS A 1 90 ? 25.766 28.900 4.162 1.00 67.38 90 LYS A N 1
ATOM 689 C CA . LYS A 1 90 ? 25.121 29.944 3.363 1.00 67.38 90 LYS A CA 1
ATOM 690 C C . LYS A 1 90 ? 24.797 29.311 2.010 1.00 67.38 90 LYS A C 1
ATOM 692 O O . LYS A 1 90 ? 25.729 28.791 1.388 1.00 67.38 90 LYS A O 1
ATOM 697 N N . PRO A 1 91 ? 23.523 29.296 1.566 1.00 66.56 91 PRO A N 1
ATOM 698 C CA . PRO A 1 91 ? 23.232 28.851 0.219 1.00 66.56 91 PRO A CA 1
ATOM 699 C C . PRO A 1 91 ? 24.125 29.678 -0.689 1.00 66.56 91 PRO A C 1
ATOM 701 O O . PRO A 1 91 ? 24.199 30.903 -0.554 1.00 66.56 91 PRO A O 1
ATOM 704 N N . THR A 1 92 ? 24.890 28.987 -1.524 1.00 72.62 92 THR A N 1
ATOM 705 C CA . THR A 1 92 ? 25.665 29.673 -2.546 1.00 72.62 92 THR A CA 1
ATOM 706 C C . THR A 1 92 ? 24.641 30.460 -3.352 1.00 72.62 92 THR A C 1
ATOM 708 O O . THR A 1 92 ? 23.683 29.869 -3.843 1.00 72.62 92 THR A O 1
ATOM 711 N N . GLN A 1 93 ? 24.746 31.796 -3.340 1.00 75.81 93 GLN A N 1
ATOM 712 C CA . GLN A 1 93 ? 23.790 32.663 -4.033 1.00 75.81 93 GLN A CA 1
ATOM 713 C C . GLN A 1 93 ? 23.616 32.159 -5.465 1.00 75.81 93 GLN A C 1
ATOM 715 O O . GLN A 1 93 ? 24.587 31.688 -6.062 1.00 75.81 93 GLN A O 1
ATOM 720 N N . ASP A 1 94 ? 22.409 32.247 -6.019 1.00 75.12 94 ASP A N 1
ATOM 721 C CA . ASP A 1 94 ? 22.189 31.861 -7.410 1.00 75.12 94 ASP A CA 1
ATOM 722 C C . ASP A 1 94 ? 23.180 32.608 -8.311 1.00 75.12 94 ASP A C 1
ATOM 724 O O . ASP A 1 94 ? 23.286 33.832 -8.288 1.00 75.12 94 ASP A O 1
ATOM 728 N N . GLY A 1 95 ? 23.980 31.847 -9.061 1.00 85.25 95 GLY A N 1
ATOM 729 C CA . GLY A 1 95 ? 25.072 32.387 -9.872 1.00 85.25 95 GLY A CA 1
ATOM 730 C C . GLY A 1 95 ? 26.452 32.433 -9.203 1.00 85.25 95 GLY A C 1
ATOM 731 O O . GLY A 1 95 ? 27.428 32.708 -9.896 1.00 85.25 95 GLY A O 1
ATOM 732 N N . TYR A 1 96 ? 26.595 32.076 -7.923 1.00 89.62 96 TYR A N 1
ATOM 733 C CA . TYR A 1 96 ? 27.894 32.010 -7.234 1.00 89.62 96 TYR A CA 1
ATOM 734 C C . TYR A 1 96 ? 28.901 31.140 -8.000 1.00 89.62 96 TYR A C 1
ATOM 736 O O . TYR A 1 96 ? 30.043 31.550 -8.196 1.00 89.62 96 TYR A O 1
ATOM 744 N N . TRP A 1 97 ? 28.459 29.988 -8.515 1.00 95.19 97 TRP A N 1
ATOM 745 C CA . TRP A 1 97 ? 29.282 29.080 -9.323 1.00 95.19 97 TRP A CA 1
ATOM 746 C C . TRP A 1 97 ? 29.369 29.433 -10.814 1.00 95.19 97 TRP A C 1
ATOM 748 O O . TRP A 1 97 ? 30.057 28.737 -11.548 1.00 95.19 97 TRP A O 1
ATOM 758 N N . LYS A 1 98 ? 28.696 30.495 -11.280 1.00 94.62 98 LYS A N 1
ATOM 759 C CA . LYS A 1 98 ? 28.925 31.039 -12.633 1.00 94.62 98 LYS A CA 1
ATOM 760 C C . LYS A 1 98 ? 30.209 31.872 -12.685 1.00 94.62 98 LYS A C 1
ATOM 762 O O . LYS A 1 98 ? 30.787 32.053 -13.755 1.00 94.62 98 LYS A O 1
ATOM 767 N N . SER A 1 99 ? 30.645 32.398 -11.538 1.00 95.81 99 SER A N 1
ATOM 768 C CA . SER A 1 99 ? 31.899 33.136 -11.418 1.00 95.81 99 SER A CA 1
ATOM 769 C C . SER A 1 99 ? 33.075 32.171 -11.332 1.00 95.81 99 SER A C 1
ATOM 771 O O . SER A 1 99 ? 33.239 31.448 -10.345 1.00 95.81 99 SER A O 1
ATOM 773 N N . TRP A 1 100 ? 33.944 32.221 -12.343 1.00 97.06 100 TRP A N 1
ATOM 774 C CA . TRP A 1 100 ? 35.151 31.399 -12.384 1.00 97.06 100 TRP A CA 1
ATOM 775 C C . TRP A 1 100 ? 36.038 31.603 -11.146 1.00 97.06 100 TRP A C 1
ATOM 777 O O . TRP A 1 100 ? 36.570 30.629 -10.623 1.00 97.06 100 TRP A O 1
ATOM 787 N N . ASN A 1 101 ? 36.136 32.827 -10.619 1.00 95.62 101 ASN A N 1
ATOM 788 C CA . ASN A 1 101 ? 36.963 33.129 -9.444 1.00 95.62 101 ASN A CA 1
ATOM 789 C C . ASN A 1 101 ? 36.517 32.341 -8.200 1.00 95.62 101 ASN A C 1
ATOM 791 O O . ASN A 1 101 ? 37.352 31.875 -7.423 1.00 95.62 101 ASN A O 1
ATOM 795 N N . ASN A 1 102 ? 35.207 32.133 -8.032 1.00 94.88 102 ASN A N 1
ATOM 796 C CA . ASN A 1 102 ? 34.660 31.340 -6.930 1.00 94.88 102 ASN A CA 1
ATOM 797 C C . ASN A 1 102 ? 34.971 29.849 -7.113 1.00 94.88 102 ASN A C 1
ATOM 799 O O . ASN A 1 102 ? 35.401 29.176 -6.171 1.00 94.88 102 ASN A O 1
ATOM 803 N N . CYS A 1 103 ? 34.810 29.338 -8.337 1.00 96.25 103 CYS A N 1
ATOM 804 C CA . CYS A 1 103 ? 35.171 27.965 -8.682 1.00 96.25 103 CYS A CA 1
ATOM 805 C C . CYS A 1 103 ? 36.669 27.705 -8.495 1.00 96.25 103 CYS A C 1
ATOM 807 O O . CYS A 1 103 ? 37.057 26.689 -7.920 1.00 96.25 103 CYS A O 1
ATOM 809 N N . GLU A 1 104 ? 37.517 28.634 -8.930 1.00 97.31 104 GLU A N 1
ATOM 810 C CA . GLU A 1 104 ? 38.962 28.548 -8.776 1.00 97.31 104 GLU A CA 1
ATOM 811 C C . GLU A 1 104 ? 39.368 28.552 -7.299 1.00 97.31 104 GLU A C 1
ATOM 813 O O . GLU A 1 104 ? 40.159 27.706 -6.879 1.00 97.31 104 GLU A O 1
ATOM 818 N N . ALA A 1 105 ? 38.798 29.447 -6.485 1.00 94.62 105 ALA A N 1
ATOM 819 C CA . ALA A 1 105 ? 39.063 29.489 -5.049 1.00 94.62 105 ALA A CA 1
ATOM 820 C C . ALA A 1 105 ? 38.709 28.157 -4.364 1.00 94.62 105 ALA A C 1
ATOM 822 O O . ALA A 1 105 ? 39.494 27.642 -3.561 1.00 94.62 105 ALA A O 1
ATOM 823 N N . GLN A 1 106 ? 37.568 27.557 -4.719 1.00 95.19 106 GLN A N 1
ATOM 824 C CA . GLN A 1 106 ? 37.159 26.254 -4.194 1.00 95.19 106 GLN A CA 1
ATOM 825 C C . GLN A 1 106 ? 38.081 25.121 -4.673 1.00 95.19 106 GLN A C 1
ATOM 827 O O . GLN A 1 106 ? 38.510 24.293 -3.867 1.00 95.19 106 GLN A O 1
ATOM 832 N N . LEU A 1 107 ? 38.466 25.103 -5.953 1.00 97.12 107 LEU A N 1
ATOM 833 C CA . LEU A 1 107 ? 39.420 24.125 -6.491 1.00 97.12 107 LEU A CA 1
ATOM 834 C C . LEU A 1 107 ? 40.807 24.248 -5.848 1.00 97.12 107 LEU A C 1
ATOM 836 O O . LEU A 1 107 ? 41.447 23.228 -5.598 1.00 97.12 107 LEU A O 1
ATOM 840 N N . ARG A 1 108 ? 41.269 25.464 -5.521 1.00 96.75 108 ARG A N 1
ATOM 841 C CA . ARG A 1 108 ? 42.524 25.685 -4.779 1.00 96.75 108 ARG A CA 1
ATOM 842 C C . ARG A 1 108 ? 42.457 25.100 -3.367 1.00 96.75 108 ARG A C 1
ATOM 844 O O . ARG A 1 108 ? 43.418 24.456 -2.948 1.00 96.75 108 ARG A O 1
ATOM 851 N N . LYS A 1 109 ? 41.329 25.260 -2.661 1.00 95.25 109 LYS A N 1
ATOM 852 C CA . LYS A 1 109 ? 41.105 24.621 -1.349 1.00 95.25 109 LYS A CA 1
ATOM 853 C C . LYS A 1 109 ? 41.170 23.098 -1.461 1.00 95.25 109 LYS A C 1
ATOM 855 O O . LYS A 1 109 ? 41.953 22.475 -0.753 1.00 95.25 109 LYS A O 1
ATOM 860 N N . LEU A 1 110 ? 40.432 22.513 -2.408 1.00 94.69 110 LEU A N 1
ATOM 861 C CA . LEU A 1 110 ? 40.426 21.062 -2.635 1.00 94.69 110 LEU A CA 1
ATOM 862 C C . LEU A 1 110 ? 41.809 20.527 -3.020 1.00 94.69 110 LEU A C 1
ATOM 864 O O . LEU A 1 110 ? 42.237 19.499 -2.502 1.00 94.69 110 LEU A O 1
ATOM 868 N N . ARG A 1 111 ? 42.546 21.249 -3.871 1.00 96.00 111 ARG A N 1
ATOM 869 C CA . ARG A 1 111 ? 43.919 20.897 -4.251 1.00 96.00 111 ARG A CA 1
ATOM 870 C C . ARG A 1 111 ? 44.877 20.940 -3.059 1.00 96.00 111 ARG A C 1
ATOM 872 O O . ARG A 1 111 ? 45.770 20.101 -2.988 1.00 96.00 111 ARG A O 1
ATOM 879 N N . LYS A 1 112 ? 44.707 21.884 -2.124 1.00 95.62 112 LYS A N 1
ATOM 880 C CA . LYS A 1 112 ? 45.500 21.937 -0.884 1.00 95.62 112 LYS A CA 1
ATOM 881 C C . LYS A 1 112 ? 45.240 20.705 -0.011 1.00 95.62 112 LYS A C 1
ATOM 883 O O . LYS A 1 112 ? 46.192 20.136 0.512 1.00 95.62 112 LYS A O 1
ATOM 888 N N . THR A 1 113 ? 43.983 20.275 0.092 1.00 92.50 113 THR A N 1
ATOM 889 C CA . THR A 1 113 ? 43.585 19.088 0.866 1.00 92.50 113 THR A CA 1
ATOM 890 C C . THR A 1 113 ? 44.074 17.786 0.230 1.00 92.50 113 THR A C 1
ATOM 892 O O . THR A 1 113 ? 44.668 16.957 0.910 1.00 92.50 113 THR A O 1
ATOM 895 N N . LEU A 1 114 ? 43.865 17.606 -1.078 1.00 94.12 114 LEU A N 1
ATOM 896 C CA . LEU A 1 114 ? 44.199 16.364 -1.785 1.00 94.12 114 LEU A CA 1
ATOM 897 C C . LEU A 1 114 ? 45.676 16.268 -2.185 1.00 94.12 114 LEU A C 1
ATOM 899 O O . LEU A 1 114 ? 46.158 15.183 -2.474 1.00 94.12 114 LEU A O 1
ATOM 903 N N . ARG A 1 115 ? 46.402 17.394 -2.213 1.00 95.75 115 ARG A N 1
ATOM 904 C CA . ARG A 1 115 ? 47.771 17.537 -2.754 1.00 95.75 115 ARG A CA 1
ATOM 905 C C . ARG A 1 115 ? 47.898 17.283 -4.266 1.00 95.75 115 ARG A C 1
ATOM 907 O O . ARG A 1 115 ? 48.982 17.449 -4.821 1.00 95.75 115 ARG A O 1
ATOM 914 N N . HIS A 1 116 ? 46.800 16.997 -4.966 1.00 94.94 116 HIS A N 1
ATOM 915 C CA . HIS A 1 116 ? 46.694 16.951 -6.430 1.00 94.94 116 HIS A CA 1
ATOM 916 C C . HIS A 1 116 ? 45.393 17.602 -6.914 1.00 94.94 116 HIS A C 1
ATOM 918 O O . HIS A 1 116 ? 44.539 18.002 -6.124 1.00 94.94 116 HIS A O 1
ATOM 924 N N . PHE A 1 117 ? 45.252 17.774 -8.232 1.00 96.12 117 PHE A N 1
ATOM 925 C CA . PHE A 1 117 ? 44.013 18.302 -8.806 1.00 96.12 117 PHE A CA 1
ATOM 926 C C . PHE A 1 117 ? 42.916 17.230 -8.752 1.00 96.12 117 PHE A C 1
ATOM 928 O O . PHE A 1 117 ? 43.145 16.146 -9.296 1.00 96.12 117 PHE A O 1
ATOM 935 N N . PRO A 1 118 ? 41.734 17.522 -8.179 1.00 96.38 118 PRO A N 1
ATOM 936 C CA . PRO A 1 118 ? 40.710 16.514 -7.921 1.00 96.38 118 PRO A CA 1
ATOM 937 C C . PRO A 1 118 ? 40.267 15.754 -9.181 1.00 96.38 118 PRO A C 1
ATOM 939 O O . PRO A 1 118 ? 40.314 16.263 -10.307 1.00 96.38 118 PRO A O 1
ATOM 942 N N . THR A 1 119 ? 39.820 14.518 -8.985 1.00 95.12 119 THR A N 1
ATOM 943 C CA . THR A 1 119 ? 39.091 13.710 -9.971 1.00 95.12 119 THR A CA 1
ATOM 944 C C . THR A 1 119 ? 37.578 13.787 -9.739 1.00 95.12 119 THR A C 1
ATOM 946 O O . THR A 1 119 ? 37.127 14.127 -8.645 1.00 95.12 119 THR A O 1
ATOM 949 N N . ASP A 1 120 ? 36.773 13.425 -10.748 1.00 93.75 120 ASP A N 1
ATOM 950 C CA . ASP A 1 120 ? 35.304 13.387 -10.625 1.00 93.75 120 ASP A CA 1
ATOM 951 C C . ASP A 1 120 ? 34.853 12.514 -9.447 1.00 93.75 120 ASP A C 1
ATOM 953 O O . ASP A 1 120 ? 33.905 12.845 -8.737 1.00 93.75 120 ASP A O 1
ATOM 957 N N . ARG A 1 121 ? 35.548 11.390 -9.233 1.00 90.56 121 ARG A N 1
ATOM 958 C CA . ARG A 1 121 ? 35.259 10.455 -8.145 1.00 90.56 121 ARG A CA 1
ATOM 959 C C . ARG A 1 121 ? 35.546 11.080 -6.783 1.00 90.56 121 ARG A C 1
ATOM 961 O O . ARG A 1 121 ? 34.672 11.056 -5.929 1.00 90.56 121 ARG A O 1
ATOM 968 N N . GLU A 1 122 ? 36.717 11.688 -6.612 1.00 93.88 122 GLU A N 1
ATOM 969 C CA . GLU A 1 122 ? 37.095 12.343 -5.352 1.00 93.88 122 GLU A CA 1
ATOM 970 C C . GLU A 1 122 ? 36.160 13.507 -5.011 1.00 93.88 122 GLU A C 1
ATOM 972 O O . GLU A 1 122 ? 35.767 13.653 -3.861 1.00 93.88 122 GLU A O 1
ATOM 977 N N . MET A 1 123 ? 35.731 14.297 -6.003 1.00 94.38 123 MET A N 1
ATOM 978 C CA . MET A 1 123 ? 34.737 15.360 -5.792 1.00 94.38 123 MET A CA 1
ATOM 979 C C . MET A 1 123 ? 33.415 14.796 -5.261 1.00 94.38 123 MET A C 1
ATOM 981 O O . MET A 1 123 ? 32.831 15.368 -4.343 1.00 94.38 123 MET A O 1
ATOM 985 N N . ARG A 1 124 ? 32.943 13.670 -5.813 1.00 86.56 124 ARG A N 1
ATOM 986 C CA . ARG A 1 124 ? 31.718 13.003 -5.341 1.00 86.56 124 ARG A CA 1
ATOM 987 C C . ARG A 1 124 ? 31.890 12.417 -3.944 1.00 86.56 124 ARG A C 1
ATOM 989 O O . ARG A 1 124 ? 30.985 12.560 -3.128 1.00 86.56 124 ARG A O 1
ATOM 996 N N . ASP A 1 125 ? 33.035 11.799 -3.670 1.00 80.56 125 ASP A N 1
ATOM 997 C CA . ASP A 1 125 ? 33.344 11.228 -2.356 1.00 80.56 125 ASP A CA 1
ATOM 998 C C . ASP A 1 125 ? 33.485 12.317 -1.272 1.00 80.56 125 ASP A C 1
ATOM 1000 O O . ASP A 1 125 ? 33.122 12.077 -0.127 1.00 80.56 125 ASP A O 1
ATOM 1004 N N . LEU A 1 126 ? 33.894 13.538 -1.640 1.00 83.62 126 LEU A N 1
ATOM 1005 C CA . LEU A 1 126 ? 33.909 14.726 -0.769 1.00 83.62 126 LEU A CA 1
ATOM 1006 C C . LEU A 1 126 ? 32.560 15.476 -0.703 1.00 83.62 126 LEU A C 1
ATOM 1008 O O . LEU A 1 126 ? 32.504 16.607 -0.216 1.00 83.62 126 LEU A O 1
ATOM 1012 N N . GLY A 1 127 ? 31.481 14.917 -1.261 1.00 82.88 127 GLY A N 1
ATOM 1013 C CA . GLY A 1 127 ? 30.156 15.551 -1.266 1.00 82.88 127 GLY A CA 1
ATOM 1014 C C . GLY A 1 127 ? 30.036 16.791 -2.165 1.00 82.88 127 GLY A C 1
ATOM 1015 O O . GLY A 1 127 ? 29.011 17.468 -2.162 1.00 82.88 127 GLY A O 1
ATOM 1016 N N . GLN A 1 128 ? 31.035 17.084 -2.999 1.00 92.06 128 GLN A N 1
ATOM 1017 C CA . GLN A 1 128 ? 31.084 18.256 -3.885 1.00 92.06 128 GLN A CA 1
ATOM 1018 C C . GLN A 1 128 ? 30.340 18.029 -5.216 1.00 92.06 128 GLN A C 1
ATOM 1020 O O . GLN A 1 128 ? 30.685 18.619 -6.239 1.00 92.06 128 GLN A O 1
ATOM 1025 N N . SER A 1 129 ? 29.309 17.179 -5.241 1.00 88.56 129 SER A N 1
ATOM 1026 C CA . SER A 1 129 ? 28.580 16.822 -6.472 1.00 88.56 129 SER A CA 1
ATOM 1027 C C . SER A 1 129 ? 27.852 18.015 -7.104 1.00 88.56 129 SER A C 1
ATOM 1029 O O . SER A 1 129 ? 27.822 18.141 -8.329 1.00 88.56 129 SER A O 1
ATOM 1031 N N . GLY A 1 130 ? 27.313 18.924 -6.282 1.00 89.56 130 GLY A N 1
ATOM 1032 C CA . GLY A 1 130 ? 26.702 20.167 -6.768 1.00 89.56 130 GLY A CA 1
ATOM 1033 C C . GLY A 1 130 ? 27.727 21.095 -7.424 1.00 89.56 130 GLY A C 1
ATOM 1034 O O . GLY A 1 130 ? 27.495 21.606 -8.515 1.00 89.56 130 GLY A O 1
ATOM 1035 N N . PHE A 1 131 ? 28.906 21.230 -6.812 1.00 94.88 131 PHE A N 1
ATOM 1036 C CA . PHE A 1 131 ? 30.012 22.002 -7.375 1.00 94.88 131 PHE A CA 1
ATOM 1037 C C . PHE A 1 131 ? 30.562 21.374 -8.668 1.00 94.88 131 PHE A C 1
ATOM 1039 O O . PHE A 1 131 ? 30.811 22.085 -9.639 1.00 94.88 131 PHE A O 1
ATOM 1046 N N . LEU A 1 132 ? 30.692 20.042 -8.717 1.00 96.25 132 LEU A N 1
ATOM 1047 C CA . LEU A 1 132 ? 31.104 19.306 -9.917 1.00 96.25 132 LEU A CA 1
ATOM 1048 C C . LEU A 1 132 ? 30.130 19.529 -11.084 1.00 96.25 132 LEU A C 1
ATOM 1050 O O . LEU A 1 132 ? 30.576 19.745 -12.209 1.00 96.25 132 LEU A O 1
ATOM 1054 N N . SER A 1 133 ? 28.823 19.506 -10.810 1.00 94.94 133 SER A N 1
ATOM 1055 C CA . SER A 1 133 ? 27.784 19.765 -11.818 1.00 94.94 133 SER A CA 1
ATOM 1056 C C . SER A 1 133 ? 27.866 21.207 -12.321 1.00 94.94 133 SER A C 1
ATOM 1058 O O . SER A 1 133 ? 27.958 21.429 -13.521 1.00 94.94 133 SER A O 1
ATOM 1060 N N . ALA A 1 134 ? 27.994 22.183 -11.416 1.00 95.62 134 ALA A N 1
ATOM 1061 C CA . ALA A 1 134 ? 28.156 23.583 -11.803 1.00 95.62 134 ALA A CA 1
ATOM 1062 C C . ALA A 1 134 ? 29.432 23.836 -12.636 1.00 95.62 134 ALA A C 1
ATOM 1064 O O . ALA A 1 134 ? 29.406 24.608 -13.592 1.00 95.62 134 ALA A O 1
ATOM 1065 N N . LEU A 1 135 ? 30.546 23.159 -12.326 1.00 96.81 135 LEU A N 1
ATOM 1066 C CA . LEU A 1 135 ? 31.753 23.198 -13.159 1.00 96.81 135 LEU A CA 1
ATOM 1067 C C . LEU A 1 135 ? 31.503 22.631 -14.562 1.00 96.81 135 LEU A C 1
ATOM 1069 O O . LEU A 1 135 ? 32.019 23.188 -15.531 1.00 96.81 135 LEU A O 1
ATOM 1073 N N . ALA A 1 136 ? 30.748 21.534 -14.679 1.00 96.75 136 ALA A N 1
ATOM 1074 C CA . ALA A 1 136 ? 30.368 20.950 -15.965 1.00 96.75 136 ALA A CA 1
ATOM 1075 C C . ALA A 1 136 ? 29.533 21.929 -16.797 1.00 96.75 136 ALA A C 1
ATOM 1077 O O . ALA A 1 136 ? 29.897 22.204 -17.940 1.00 96.75 136 ALA A O 1
ATOM 1078 N N . ASP A 1 137 ? 28.505 22.511 -16.183 1.00 96.38 137 ASP A N 1
ATOM 1079 C CA . ASP A 1 137 ? 27.533 23.375 -16.851 1.00 96.38 137 ASP A CA 1
ATOM 1080 C C . ASP A 1 137 ? 28.135 24.717 -17.293 1.00 96.38 137 ASP A C 1
ATOM 1082 O O . ASP A 1 137 ? 27.888 25.172 -18.408 1.00 96.38 137 ASP A O 1
ATOM 1086 N N . TYR A 1 138 ? 28.950 25.358 -16.445 1.00 97.38 138 TYR A N 1
ATOM 1087 C CA . TYR A 1 138 ? 29.425 26.727 -16.697 1.00 97.38 138 TYR A CA 1
ATOM 1088 C C . TYR A 1 138 ? 30.877 26.819 -17.176 1.00 97.38 138 TYR A C 1
ATOM 1090 O O . TYR A 1 138 ? 31.283 27.836 -17.748 1.00 97.38 138 TYR A O 1
ATOM 1098 N N . HIS A 1 139 ? 31.698 25.797 -16.920 1.00 96.88 139 HIS A N 1
ATOM 1099 C CA . HIS A 1 139 ? 33.155 25.895 -17.066 1.00 96.88 139 HIS A CA 1
ATOM 1100 C C . HIS A 1 139 ? 33.805 24.693 -17.771 1.00 96.88 139 HIS A C 1
ATOM 1102 O O . HIS A 1 139 ? 35.031 24.570 -17.756 1.00 96.88 139 HIS A O 1
ATOM 1108 N N . GLY A 1 140 ? 33.020 23.829 -18.430 1.00 96.12 140 GLY A N 1
ATOM 1109 C CA . GLY A 1 140 ? 33.540 22.699 -19.215 1.00 96.12 140 GLY A CA 1
ATOM 1110 C C . GLY A 1 140 ? 34.064 21.535 -18.364 1.00 96.12 140 GLY A C 1
ATOM 1111 O O . GLY A 1 140 ? 34.951 20.786 -18.787 1.00 96.12 140 GLY A O 1
ATOM 1112 N N . GLY A 1 141 ? 33.552 21.399 -17.141 1.00 96.31 141 GLY A N 1
ATOM 1113 C CA . GLY A 1 141 ? 33.885 20.332 -16.198 1.00 96.31 141 GLY A CA 1
ATOM 1114 C C . GLY A 1 141 ? 35.292 20.454 -15.618 1.00 96.31 141 GLY A C 1
ATOM 1115 O O . GLY A 1 141 ? 35.963 21.479 -15.749 1.00 96.31 141 GLY A O 1
ATOM 1116 N N . LEU A 1 142 ? 35.781 19.381 -14.983 1.00 96.44 142 LEU A N 1
ATOM 1117 C CA . LEU A 1 142 ? 37.146 19.357 -14.438 1.00 96.44 142 LEU A CA 1
ATOM 1118 C C . LEU A 1 142 ? 38.216 19.521 -15.523 1.00 96.44 142 LEU A C 1
ATOM 1120 O O . LEU A 1 142 ? 39.293 20.043 -15.242 1.00 96.44 142 LEU A O 1
ATOM 1124 N N . THR A 1 143 ? 37.930 19.113 -16.761 1.00 94.94 143 THR A N 1
ATOM 1125 C CA . THR A 1 143 ? 38.842 19.311 -17.894 1.00 94.94 143 THR A CA 1
ATOM 1126 C C . THR A 1 143 ? 38.997 20.794 -18.219 1.00 94.94 143 THR A C 1
ATOM 1128 O O . THR A 1 143 ? 40.124 21.284 -18.248 1.00 94.94 143 THR A O 1
ATOM 1131 N N . GLY A 1 144 ? 37.889 21.525 -18.392 1.00 96.06 144 GLY A N 1
ATOM 1132 C CA . GLY A 1 144 ? 37.929 22.971 -18.625 1.00 96.06 144 GLY A CA 1
ATOM 1133 C C . GLY A 1 144 ? 38.558 23.727 -17.454 1.00 96.06 144 GLY A C 1
ATOM 1134 O O . GLY A 1 144 ? 39.392 24.612 -17.659 1.00 96.06 144 GLY A O 1
ATOM 1135 N N . ALA A 1 145 ? 38.264 23.301 -16.224 1.00 97.12 145 ALA A N 1
ATOM 1136 C CA . ALA A 1 145 ? 38.868 23.873 -15.030 1.00 97.12 145 ALA A CA 1
ATOM 1137 C C . ALA A 1 145 ? 40.396 23.672 -14.961 1.00 97.12 145 ALA A C 1
ATOM 1139 O O . ALA A 1 145 ? 41.118 24.605 -14.612 1.00 97.12 145 ALA A O 1
ATOM 1140 N N . ARG A 1 146 ? 40.913 22.490 -15.335 1.00 95.62 146 ARG A N 1
ATOM 1141 C CA . ARG A 1 146 ? 42.367 22.232 -15.408 1.00 95.62 146 ARG A CA 1
ATOM 1142 C C . ARG A 1 146 ? 43.058 23.152 -16.400 1.00 95.62 146 ARG A C 1
ATOM 1144 O O . ARG A 1 146 ? 44.091 23.724 -16.060 1.00 95.62 146 ARG A O 1
ATOM 1151 N N . THR A 1 147 ? 42.475 23.307 -17.589 1.00 95.62 147 THR A N 1
ATOM 1152 C CA . THR A 1 147 ? 43.001 24.197 -18.629 1.00 95.62 147 THR A CA 1
ATOM 1153 C C . THR A 1 147 ? 43.075 25.636 -18.124 1.00 95.62 147 THR A C 1
ATOM 1155 O O . THR A 1 147 ? 44.126 26.260 -18.222 1.00 95.62 147 THR A O 1
ATOM 1158 N N . ARG A 1 148 ? 41.999 26.145 -17.508 1.00 97.12 148 ARG A N 1
ATOM 1159 C CA . ARG A 1 148 ? 41.952 27.520 -16.980 1.00 97.12 148 ARG A CA 1
ATOM 1160 C C . ARG A 1 148 ? 42.916 27.765 -15.820 1.00 97.12 148 ARG A C 1
ATOM 1162 O O . ARG A 1 148 ? 43.481 28.845 -15.727 1.00 97.12 148 ARG A O 1
ATOM 1169 N N . MET A 1 149 ? 43.145 26.769 -14.964 1.00 97.00 149 MET A N 1
ATOM 1170 C CA . MET A 1 149 ? 44.128 26.862 -13.874 1.00 97.00 149 MET A CA 1
ATOM 1171 C C . MET A 1 149 ? 45.574 26.586 -14.326 1.00 97.00 149 MET A C 1
ATOM 1173 O O . MET A 1 149 ? 46.461 26.491 -13.476 1.00 97.00 149 MET A O 1
ATOM 1177 N N . ASN A 1 150 ? 45.814 26.399 -15.631 1.00 96.00 150 ASN A N 1
ATOM 1178 C CA . ASN A 1 150 ? 47.103 26.000 -16.202 1.00 96.00 150 ASN A CA 1
ATOM 1179 C C . ASN A 1 150 ? 47.717 24.770 -15.495 1.00 96.00 150 ASN A C 1
ATOM 1181 O O . ASN A 1 150 ? 48.926 24.667 -15.276 1.00 96.00 150 ASN A O 1
ATOM 1185 N N . VAL A 1 151 ? 46.864 23.828 -15.079 1.00 94.38 151 VAL A N 1
ATOM 1186 C CA . VAL A 1 151 ? 47.295 22.592 -14.425 1.00 94.38 151 VAL A CA 1
ATOM 1187 C C . VAL A 1 151 ? 47.477 21.535 -15.498 1.00 94.38 151 VAL A C 1
ATOM 1189 O O . VAL A 1 151 ? 46.508 21.047 -16.084 1.00 94.38 151 VAL A O 1
ATOM 1192 N N . ARG A 1 152 ? 48.735 21.154 -15.736 1.00 89.38 152 ARG A N 1
ATOM 1193 C CA . ARG A 1 152 ? 49.075 20.098 -16.690 1.00 89.38 152 ARG A CA 1
ATOM 1194 C C . ARG A 1 152 ? 48.321 18.816 -16.305 1.00 89.38 152 ARG A C 1
ATOM 1196 O O . ARG A 1 152 ? 48.432 18.384 -15.154 1.00 89.38 152 ARG A O 1
ATOM 1203 N N . PRO A 1 153 ? 47.542 18.203 -17.218 1.00 80.62 153 PRO A N 1
ATOM 1204 C CA . PRO A 1 153 ? 46.886 16.940 -16.918 1.00 80.62 153 PRO A CA 1
ATOM 1205 C C . PRO A 1 153 ? 47.957 15.920 -16.518 1.00 80.62 153 PRO A C 1
ATOM 1207 O O . PRO A 1 153 ? 49.039 15.927 -17.119 1.00 80.62 153 PRO A O 1
ATOM 1210 N N . PRO A 1 154 ? 47.696 15.062 -15.511 1.00 75.56 154 PRO A N 1
ATOM 1211 C CA . PRO A 1 154 ? 48.642 14.018 -15.151 1.00 75.56 154 PRO A CA 1
ATOM 1212 C C . PRO A 1 154 ? 48.971 13.251 -16.426 1.00 75.56 154 PRO A C 1
ATOM 1214 O O . PRO A 1 154 ? 48.054 12.877 -17.168 1.00 75.56 154 PRO A O 1
ATOM 1217 N N . ALA A 1 155 ? 50.267 13.103 -16.720 1.00 72.75 155 ALA A N 1
ATOM 1218 C CA . ALA A 1 155 ? 50.715 12.369 -17.890 1.00 72.75 155 ALA A CA 1
ATOM 1219 C C . ALA A 1 155 ? 49.970 11.037 -17.874 1.00 72.75 155 ALA A C 1
ATOM 1221 O O . ALA A 1 155 ? 50.114 10.277 -16.914 1.00 72.75 155 ALA A O 1
ATOM 1222 N N . ARG A 1 156 ? 49.106 10.798 -18.876 1.00 61.62 156 ARG A N 1
ATOM 1223 C CA . ARG A 1 156 ? 48.427 9.506 -18.994 1.00 61.62 156 ARG A CA 1
ATOM 1224 C C . ARG A 1 156 ? 49.547 8.477 -18.892 1.00 61.62 156 ARG A C 1
ATOM 1226 O O . ARG A 1 156 ? 50.454 8.559 -19.728 1.00 61.62 156 ARG A O 1
ATOM 1233 N N . PRO A 1 157 ? 49.556 7.583 -17.881 1.00 59.81 157 PRO A N 1
ATOM 1234 C CA . PRO A 1 157 ? 50.570 6.547 -17.828 1.00 59.81 157 PRO A CA 1
ATOM 1235 C C . PRO A 1 157 ? 50.511 5.889 -19.193 1.00 59.81 157 PRO A C 1
ATOM 1237 O O . PRO A 1 157 ? 49.415 5.503 -19.610 1.00 59.81 157 PRO A O 1
ATOM 1240 N N . LYS A 1 158 ? 51.631 5.908 -19.936 1.00 51.97 158 LYS A N 1
ATOM 1241 C CA . LYS A 1 158 ? 51.716 5.304 -21.266 1.00 51.97 158 LYS A CA 1
ATOM 1242 C C . LYS A 1 158 ? 51.169 3.902 -21.078 1.00 51.97 158 LYS A C 1
ATOM 1244 O O . LYS A 1 158 ? 51.838 3.061 -20.478 1.00 51.97 158 LYS A O 1
ATOM 1249 N N . GLN A 1 159 ? 49.919 3.680 -21.482 1.00 52.44 159 GLN A N 1
ATOM 1250 C CA . GLN A 1 159 ? 49.336 2.358 -21.486 1.00 52.44 159 GLN A CA 1
ATOM 1251 C C . GLN A 1 159 ? 50.207 1.640 -22.495 1.00 52.44 159 GLN A C 1
ATOM 1253 O O . GLN A 1 159 ? 50.020 1.821 -23.695 1.00 52.44 159 GLN A O 1
ATOM 1258 N N . LYS A 1 160 ? 51.221 0.909 -22.008 1.00 48.34 160 LYS A N 1
ATOM 1259 C CA . LYS A 1 160 ? 51.915 -0.095 -22.799 1.00 48.34 160 LYS A CA 1
ATOM 1260 C C . LYS A 1 160 ? 50.777 -0.858 -23.438 1.00 48.34 160 LYS A C 1
ATOM 1262 O O . LYS A 1 160 ? 49.961 -1.431 -22.710 1.00 48.34 160 LYS A O 1
ATOM 1267 N N . SER A 1 161 ? 50.647 -0.724 -24.753 1.00 45.25 161 SER A N 1
ATOM 1268 C CA . SER A 1 161 ? 49.681 -1.446 -25.552 1.00 45.25 161 SER A CA 1
ATOM 1269 C C . SER A 1 161 ? 49.884 -2.902 -25.187 1.00 45.25 161 SER A C 1
ATOM 1271 O O . SER A 1 161 ? 50.843 -3.532 -25.629 1.00 45.25 161 SER A O 1
ATOM 1273 N N . ARG A 1 162 ? 49.054 -3.401 -24.264 1.00 46.44 162 ARG A N 1
ATOM 1274 C CA . ARG A 1 162 ? 49.059 -4.810 -23.914 1.00 46.44 162 ARG A CA 1
ATOM 1275 C C . ARG A 1 162 ? 48.868 -5.512 -25.252 1.00 46.44 162 ARG A C 1
ATOM 1277 O O . ARG A 1 162 ? 47.936 -5.118 -25.965 1.00 46.44 162 ARG A O 1
ATOM 1284 N N . PRO A 1 163 ? 49.731 -6.475 -25.623 1.00 43.34 163 PRO A N 1
ATOM 1285 C CA . PRO A 1 163 ? 49.499 -7.260 -26.822 1.00 43.34 163 PRO A CA 1
ATOM 1286 C C . PRO A 1 163 ? 48.046 -7.709 -26.756 1.00 43.34 163 PRO A C 1
ATOM 1288 O O . PRO A 1 163 ? 47.604 -8.188 -25.703 1.00 43.34 163 PRO A O 1
ATOM 1291 N N . ARG A 1 164 ? 47.275 -7.418 -27.813 1.00 43.09 164 ARG A N 1
ATOM 1292 C CA . ARG A 1 164 ? 45.885 -7.855 -27.915 1.00 43.09 164 ARG A CA 1
ATOM 1293 C C . ARG A 1 164 ? 45.917 -9.355 -27.672 1.00 43.09 164 ARG A C 1
ATOM 1295 O O . ARG A 1 164 ? 46.303 -10.112 -28.556 1.00 43.09 164 ARG A O 1
ATOM 1302 N N . ARG A 1 165 ? 45.563 -9.781 -26.454 1.00 42.25 165 ARG A N 1
ATOM 1303 C CA . ARG A 1 165 ? 45.277 -11.184 -26.175 1.00 42.25 165 ARG A CA 1
ATOM 1304 C C . ARG A 1 165 ? 44.281 -11.577 -27.260 1.00 42.25 165 ARG A C 1
ATOM 1306 O O . ARG A 1 165 ? 43.279 -10.862 -27.368 1.00 42.25 165 ARG A O 1
ATOM 1313 N N . PRO A 1 166 ? 44.543 -12.615 -28.072 1.00 43.72 166 PRO A N 1
ATOM 1314 C CA . PRO A 1 166 ? 43.567 -13.084 -29.036 1.00 43.72 166 PRO A CA 1
ATOM 1315 C C . PRO A 1 166 ? 42.297 -13.343 -28.240 1.00 43.72 166 PRO A C 1
ATOM 1317 O O . PRO A 1 166 ? 42.249 -14.227 -27.380 1.00 43.72 166 PRO A O 1
ATOM 1320 N N . SER A 1 167 ? 41.298 -12.479 -28.422 1.00 53.81 167 SER A N 1
ATOM 1321 C CA . SER A 1 167 ? 39.994 -12.717 -27.840 1.00 53.81 167 SER A CA 1
ATOM 1322 C C . SER A 1 167 ? 39.582 -14.053 -28.425 1.00 53.81 167 SER A C 1
ATOM 1324 O O . SER A 1 167 ? 39.510 -14.166 -29.650 1.00 53.81 167 SER A O 1
ATOM 1326 N N . LYS A 1 168 ? 39.387 -15.064 -27.573 1.00 53.81 168 LYS A N 1
ATOM 1327 C CA . LYS A 1 168 ? 38.783 -16.347 -27.940 1.00 53.81 168 LYS A CA 1
ATOM 1328 C C . LYS A 1 168 ? 37.343 -16.067 -28.381 1.00 53.81 168 LYS A C 1
ATOM 1330 O O . LYS A 1 168 ? 36.390 -16.324 -27.655 1.00 53.81 168 LYS A O 1
ATOM 1335 N N . SER A 1 169 ? 37.209 -15.438 -29.541 1.00 56.12 169 SER A N 1
ATOM 1336 C CA . SER A 1 169 ? 35.978 -15.225 -30.271 1.00 56.12 169 SER A CA 1
ATOM 1337 C C . SER A 1 169 ? 35.537 -16.619 -30.672 1.00 56.12 169 SER A C 1
ATOM 1339 O O . SER A 1 169 ? 36.075 -17.211 -31.608 1.00 56.12 169 SER A O 1
ATOM 1341 N N . ARG A 1 170 ? 34.655 -17.209 -29.862 1.00 65.12 170 ARG A N 1
ATOM 1342 C CA . ARG A 1 170 ? 33.986 -18.454 -30.224 1.00 65.12 170 ARG A CA 1
ATOM 1343 C C . ARG A 1 170 ? 33.338 -18.203 -31.583 1.00 65.12 170 ARG A C 1
ATOM 1345 O O . ARG A 1 170 ? 32.597 -17.231 -31.732 1.00 65.12 170 ARG A O 1
ATOM 1352 N N . SER A 1 171 ? 33.703 -19.007 -32.578 1.00 71.31 171 SER A N 1
ATOM 1353 C CA . SER A 1 171 ? 33.265 -18.800 -33.955 1.00 71.31 171 SER A CA 1
ATOM 1354 C C . SER A 1 171 ? 31.737 -18.737 -34.014 1.00 71.31 171 SER A C 1
ATOM 1356 O O . SER A 1 171 ? 31.049 -19.438 -33.276 1.00 71.31 171 SER A O 1
ATOM 1358 N N . ASN A 1 172 ? 31.181 -17.910 -34.902 1.00 72.12 172 ASN A N 1
ATOM 1359 C CA . ASN A 1 172 ? 29.729 -17.717 -35.021 1.00 72.12 172 ASN A CA 1
ATOM 1360 C C . ASN A 1 172 ? 28.933 -19.033 -35.170 1.00 72.12 172 ASN A C 1
ATOM 1362 O O . ASN A 1 172 ? 27.764 -19.074 -34.790 1.00 72.12 172 ASN A O 1
ATOM 1366 N N . ARG A 1 173 ? 29.564 -20.119 -35.650 1.00 81.56 173 ARG A N 1
ATOM 1367 C CA . ARG A 1 173 ? 28.957 -21.460 -35.717 1.00 81.56 173 ARG A CA 1
ATOM 1368 C C . ARG A 1 173 ? 28.614 -22.039 -34.345 1.00 81.56 173 ARG A C 1
ATOM 1370 O O . ARG A 1 173 ? 27.616 -22.741 -34.232 1.00 81.56 173 ARG A O 1
ATOM 1377 N N . SER A 1 174 ? 29.367 -21.729 -33.286 1.00 86.50 174 SER A N 1
ATOM 1378 C CA . SER A 1 174 ? 29.062 -22.273 -31.958 1.00 86.50 174 SER A CA 1
ATOM 1379 C C . SER A 1 174 ? 27.725 -21.766 -31.412 1.00 86.50 174 SER A C 1
ATOM 1381 O O . SER A 1 174 ? 27.083 -22.475 -30.648 1.00 86.50 174 SER A O 1
ATOM 1383 N N . TRP A 1 175 ? 27.285 -20.566 -31.798 1.00 93.56 175 TRP A N 1
ATOM 1384 C CA . TRP A 1 175 ? 26.045 -19.957 -31.299 1.00 93.56 175 TRP A CA 1
ATOM 1385 C C . TRP A 1 175 ? 24.773 -20.449 -32.002 1.00 93.56 175 TRP A C 1
ATOM 1387 O O . TRP A 1 175 ? 23.676 -20.286 -31.470 1.00 93.56 175 TRP A O 1
ATOM 1397 N N . GLN A 1 176 ? 24.908 -21.090 -33.164 1.00 94.69 176 GLN A N 1
ATOM 1398 C CA . GLN A 1 176 ? 23.780 -21.711 -33.864 1.00 94.69 176 GLN A CA 1
ATOM 1399 C C . GLN A 1 176 ? 23.303 -22.987 -33.155 1.00 94.69 176 GLN A C 1
ATOM 1401 O O . GLN A 1 176 ? 22.120 -23.309 -33.183 1.00 94.69 176 GLN A O 1
ATOM 1406 N N . ALA A 1 177 ? 24.200 -23.698 -32.464 1.00 95.94 177 ALA A N 1
ATOM 1407 C CA . ALA A 1 177 ? 23.848 -24.909 -31.731 1.00 95.94 177 ALA A CA 1
ATOM 1408 C C . ALA A 1 177 ? 23.106 -24.580 -30.423 1.00 95.94 177 ALA A C 1
ATOM 1410 O O . ALA A 1 177 ? 23.683 -23.990 -29.505 1.00 95.94 177 ALA A O 1
ATOM 1411 N N . TRP A 1 178 ? 21.853 -25.037 -30.305 1.00 96.44 178 TRP A N 1
ATOM 1412 C CA . TRP A 1 178 ? 21.002 -24.817 -29.126 1.00 96.44 178 TRP A CA 1
ATOM 1413 C C . TRP A 1 178 ? 21.689 -25.191 -27.804 1.00 96.44 178 TRP A C 1
ATOM 1415 O O . TRP A 1 178 ? 21.704 -24.384 -26.880 1.00 96.44 178 TRP A O 1
ATOM 1425 N N . LYS A 1 179 ? 22.364 -26.349 -27.739 1.00 96.81 179 LYS A N 1
ATOM 1426 C CA . LYS A 1 179 ? 23.078 -26.824 -26.535 1.00 96.81 179 LYS A CA 1
ATOM 1427 C C . LYS A 1 179 ? 24.106 -25.822 -25.986 1.00 96.81 179 LYS A C 1
ATOM 1429 O O . LYS A 1 179 ? 24.410 -25.836 -24.795 1.00 96.81 179 LYS A O 1
ATOM 1434 N N . ASN A 1 180 ? 24.687 -24.975 -26.839 1.00 95.69 180 ASN A N 1
ATOM 1435 C CA . ASN A 1 180 ? 25.638 -23.952 -26.401 1.00 95.69 180 ASN A CA 1
ATOM 1436 C C . ASN A 1 180 ? 24.913 -22.739 -25.818 1.00 95.69 180 ASN A C 1
ATOM 1438 O O . ASN A 1 180 ? 25.309 -22.252 -24.765 1.00 95.69 180 ASN A O 1
ATOM 1442 N N . VAL A 1 181 ? 23.834 -22.294 -26.464 1.00 97.00 181 VAL A N 1
ATOM 1443 C CA . VAL A 1 181 ? 22.995 -21.191 -25.977 1.00 97.00 181 VAL A CA 1
ATOM 1444 C C . VAL A 1 181 ? 22.334 -21.566 -24.651 1.00 97.00 181 VAL A C 1
ATOM 1446 O O . VAL A 1 181 ? 22.486 -20.837 -23.677 1.00 97.00 181 VAL A O 1
ATOM 1449 N N . GLU A 1 182 ? 21.708 -22.740 -24.572 1.00 97.44 182 GLU A N 1
ATOM 1450 C CA . GLU A 1 182 ? 21.101 -23.283 -23.352 1.00 97.44 182 GLU A CA 1
ATOM 1451 C C . GLU A 1 182 ? 22.076 -23.292 -22.168 1.00 97.44 182 GLU A C 1
ATOM 1453 O O . GLU A 1 182 ? 21.742 -22.828 -21.077 1.00 97.44 182 GLU A O 1
ATOM 1458 N N . ARG A 1 183 ? 23.298 -23.794 -22.377 1.00 96.81 183 ARG A N 1
ATOM 1459 C CA . ARG A 1 183 ? 24.326 -23.869 -21.331 1.00 96.81 183 ARG A CA 1
ATOM 1460 C C . ARG A 1 183 ? 24.685 -22.492 -20.784 1.00 96.81 183 ARG A C 1
ATOM 1462 O O . ARG A 1 183 ? 24.767 -22.320 -19.572 1.00 96.81 183 ARG A O 1
ATOM 1469 N N . GLU A 1 184 ? 24.905 -21.526 -21.669 1.00 97.19 184 GLU A N 1
ATOM 1470 C CA . GLU A 1 184 ? 25.285 -20.167 -21.279 1.00 97.19 184 GLU A CA 1
ATOM 1471 C C . GLU A 1 184 ? 24.126 -19.448 -20.577 1.00 97.19 184 GLU A C 1
ATOM 1473 O O . GLU A 1 184 ? 24.338 -18.824 -19.538 1.00 97.19 184 GLU A O 1
ATOM 1478 N N . PHE A 1 185 ? 22.884 -19.617 -21.049 1.00 97.19 185 PHE A N 1
ATOM 1479 C CA . PHE A 1 185 ? 21.712 -19.102 -20.336 1.00 97.19 185 PHE A CA 1
ATOM 1480 C C . PHE A 1 185 ? 21.569 -19.728 -18.949 1.00 97.19 185 PHE A C 1
ATOM 1482 O O . PHE A 1 185 ? 21.363 -18.989 -17.993 1.00 97.19 185 PHE A O 1
ATOM 1489 N N . LYS A 1 186 ? 21.754 -21.046 -18.791 1.00 96.62 186 LYS A N 1
ATOM 1490 C CA . LYS A 1 186 ? 21.715 -21.713 -17.474 1.00 96.62 186 LYS A CA 1
ATOM 1491 C C . LYS A 1 186 ? 22.739 -21.137 -16.486 1.00 96.62 186 LYS A C 1
ATOM 1493 O O . LYS A 1 186 ? 22.433 -21.017 -15.301 1.00 96.62 186 LYS A O 1
ATOM 1498 N N . ILE A 1 187 ? 23.927 -20.741 -16.952 1.00 96.44 187 ILE A N 1
ATOM 1499 C CA . ILE A 1 187 ? 24.942 -20.070 -16.117 1.00 96.44 187 ILE A CA 1
ATOM 1500 C C . ILE A 1 187 ? 24.460 -18.680 -15.685 1.00 96.44 187 ILE A C 1
ATOM 1502 O O . ILE A 1 187 ? 24.560 -18.331 -14.507 1.00 96.44 187 ILE A O 1
ATOM 1506 N N . VAL A 1 188 ? 23.919 -17.894 -16.620 1.00 97.06 188 VAL A N 1
ATOM 1507 C CA . VAL A 1 188 ? 23.398 -16.553 -16.319 1.00 97.06 188 VAL A CA 1
ATOM 1508 C C . VAL A 1 188 ? 22.205 -16.627 -15.364 1.00 97.06 188 VAL A C 1
ATOM 1510 O O . VAL A 1 188 ? 22.177 -15.892 -14.384 1.00 97.06 188 VAL A O 1
ATOM 1513 N N . ILE A 1 189 ? 21.274 -17.557 -15.586 1.00 95.06 189 ILE A N 1
ATOM 1514 C CA . ILE A 1 189 ? 20.105 -17.779 -14.723 1.00 95.06 189 ILE A CA 1
ATOM 1515 C C . ILE A 1 189 ? 20.542 -18.146 -13.307 1.00 95.06 189 ILE A C 1
ATOM 1517 O O . ILE A 1 189 ? 20.044 -17.567 -12.351 1.00 95.06 189 ILE A O 1
ATOM 1521 N N . ARG A 1 190 ? 21.524 -19.044 -13.148 1.00 94.81 190 ARG A N 1
ATOM 1522 C CA . ARG A 1 190 ? 22.073 -19.378 -11.823 1.00 94.81 190 ARG A CA 1
ATOM 1523 C C . ARG A 1 190 ? 22.700 -18.164 -11.128 1.00 94.81 190 ARG A C 1
ATOM 1525 O O . ARG A 1 190 ? 22.690 -18.092 -9.908 1.00 94.81 190 ARG A O 1
ATOM 1532 N N . THR A 1 191 ? 23.261 -17.240 -11.905 1.00 95.88 191 THR A N 1
ATOM 1533 C CA . THR A 1 191 ? 23.927 -16.036 -11.390 1.00 95.88 191 THR A CA 1
ATOM 1534 C C . THR A 1 191 ? 22.924 -14.963 -10.964 1.00 95.88 191 THR A C 1
ATOM 1536 O O . THR A 1 191 ? 23.153 -14.289 -9.966 1.00 95.88 191 THR A O 1
ATOM 1539 N N . LEU A 1 192 ? 21.836 -14.784 -11.716 1.00 91.75 192 LEU A N 1
ATOM 1540 C CA . LEU A 1 192 ? 20.833 -13.747 -11.451 1.00 91.75 192 LEU A CA 1
ATOM 1541 C C . LEU A 1 192 ? 19.685 -14.225 -10.556 1.00 91.75 192 LEU A C 1
ATOM 1543 O O . LEU A 1 192 ? 19.082 -13.413 -9.867 1.00 91.75 192 LEU A O 1
ATOM 1547 N N . GLY A 1 193 ? 19.384 -15.523 -10.563 1.00 89.12 193 GLY A N 1
ATOM 1548 C CA . GLY A 1 193 ? 18.203 -16.095 -9.913 1.00 89.12 193 GLY A CA 1
ATOM 1549 C C . GLY A 1 193 ? 16.926 -16.030 -10.761 1.00 89.12 193 GLY A C 1
ATOM 1550 O O . GLY A 1 193 ? 15.908 -16.574 -10.351 1.00 89.12 193 GLY A O 1
ATOM 1551 N N . HIS A 1 194 ? 16.970 -15.422 -11.950 1.00 88.44 194 HIS A N 1
ATOM 1552 C CA . HIS A 1 194 ? 15.851 -15.321 -12.895 1.00 88.44 194 HIS A CA 1
ATOM 1553 C C . HIS A 1 194 ? 16.338 -15.352 -14.349 1.00 88.44 194 HIS A C 1
ATOM 1555 O O . HIS A 1 194 ? 17.538 -15.284 -14.633 1.00 88.44 194 HIS A O 1
ATOM 1561 N N . PHE A 1 195 ? 15.404 -15.467 -15.299 1.00 92.38 195 PHE A N 1
ATOM 1562 C CA . PHE A 1 195 ? 15.742 -15.393 -16.721 1.00 92.38 195 PHE A CA 1
ATOM 1563 C C . PHE A 1 195 ? 16.178 -13.967 -17.105 1.00 92.38 195 PHE A C 1
ATOM 1565 O O . PHE A 1 195 ? 15.409 -13.029 -16.894 1.00 92.38 195 PHE A O 1
ATOM 1572 N N . PRO A 1 196 ? 17.378 -13.779 -17.681 1.00 93.38 196 PRO A N 1
ATOM 1573 C CA . PRO A 1 196 ? 17.948 -12.453 -17.875 1.00 93.38 196 PRO A CA 1
ATOM 1574 C C . PRO A 1 196 ? 17.193 -11.625 -18.922 1.00 93.38 196 PRO A C 1
ATOM 1576 O O . PRO A 1 196 ? 16.856 -12.099 -20.009 1.00 93.38 196 PRO A O 1
ATOM 1579 N N . THR A 1 197 ? 17.040 -10.335 -18.643 1.00 91.94 197 THR A N 1
ATOM 1580 C CA . THR A 1 197 ? 16.651 -9.314 -19.621 1.00 91.94 197 THR A CA 1
ATOM 1581 C C . THR A 1 197 ? 17.821 -8.955 -20.546 1.00 91.94 197 THR A C 1
ATOM 1583 O O . THR A 1 197 ? 18.996 -9.186 -20.243 1.00 91.94 197 THR A O 1
ATOM 1586 N N . GLN A 1 198 ? 17.534 -8.305 -21.680 1.00 93.44 198 GLN A N 1
ATOM 1587 C CA . GLN A 1 198 ? 18.582 -7.826 -22.593 1.00 93.44 198 GLN A CA 1
ATOM 1588 C C . GLN A 1 198 ? 19.547 -6.834 -21.915 1.00 93.44 198 GLN A C 1
ATOM 1590 O O . GLN A 1 198 ? 20.750 -6.865 -22.181 1.00 93.44 198 GLN A O 1
ATOM 1595 N N . LYS A 1 199 ? 19.036 -5.969 -21.025 1.00 91.81 199 LYS A N 1
ATOM 1596 C CA . LYS A 1 199 ? 19.851 -5.002 -20.270 1.00 91.81 199 LYS A CA 1
ATOM 1597 C C . LYS A 1 199 ? 20.794 -5.703 -19.293 1.00 91.81 199 LYS A C 1
ATOM 1599 O O . LYS A 1 199 ? 21.955 -5.316 -19.197 1.00 91.81 199 LYS A O 1
ATOM 1604 N N . GLU A 1 200 ? 20.329 -6.752 -18.621 1.00 94.75 200 GLU A N 1
ATOM 1605 C CA . GLU A 1 200 ? 21.160 -7.548 -17.711 1.00 94.75 200 GLU A CA 1
ATOM 1606 C C . GLU A 1 200 ? 22.238 -8.329 -18.464 1.00 94.75 200 GLU A C 1
ATOM 1608 O O . GLU A 1 200 ? 23.397 -8.311 -18.055 1.00 94.75 200 GLU A O 1
ATOM 1613 N N . LEU A 1 201 ? 21.911 -8.927 -19.618 1.00 95.75 201 LEU A N 1
ATOM 1614 C CA . LEU A 1 201 ? 22.921 -9.554 -20.481 1.00 95.75 201 LEU A CA 1
ATOM 1615 C C . LEU A 1 201 ? 23.986 -8.546 -20.923 1.00 95.75 201 LEU A C 1
ATOM 1617 O O . LEU A 1 201 ? 25.173 -8.869 -20.915 1.00 95.75 201 LEU A O 1
ATOM 1621 N N . ALA A 1 202 ? 23.593 -7.316 -21.260 1.00 94.50 202 ALA A N 1
ATOM 1622 C CA . ALA A 1 202 ? 24.541 -6.257 -21.594 1.00 94.50 202 ALA A CA 1
ATOM 1623 C C . ALA A 1 202 ? 25.417 -5.859 -20.389 1.00 94.50 202 ALA A C 1
ATOM 1625 O O . ALA A 1 202 ? 26.635 -5.736 -20.537 1.00 94.50 202 ALA A O 1
ATOM 1626 N N . ALA A 1 203 ? 24.833 -5.723 -19.193 1.00 93.81 203 ALA A N 1
ATOM 1627 C CA . ALA A 1 203 ? 25.558 -5.408 -17.959 1.00 93.81 203 ALA A CA 1
ATOM 1628 C C . ALA A 1 203 ? 26.572 -6.503 -17.575 1.00 93.81 203 ALA A C 1
ATOM 1630 O O . ALA A 1 203 ? 27.692 -6.198 -17.164 1.00 93.81 203 ALA A O 1
ATOM 1631 N N . LEU A 1 204 ? 26.224 -7.773 -17.808 1.00 94.62 204 LEU A N 1
ATOM 1632 C CA . LEU A 1 204 ? 27.106 -8.932 -17.633 1.00 94.62 204 LEU A CA 1
ATOM 1633 C C . LEU A 1 204 ? 28.133 -9.102 -18.766 1.00 94.62 204 LEU A C 1
ATOM 1635 O O . LEU A 1 204 ? 28.903 -10.062 -18.758 1.00 94.62 204 LEU A O 1
ATOM 1639 N N . LYS A 1 205 ? 28.169 -8.187 -19.746 1.00 95.38 205 LYS A N 1
ATOM 1640 C CA . LYS A 1 205 ? 29.013 -8.267 -20.954 1.00 95.38 205 LYS A CA 1
ATOM 1641 C C . LYS A 1 205 ? 28.765 -9.536 -21.785 1.00 95.38 205 LYS A C 1
ATOM 1643 O O . LYS A 1 205 ? 29.648 -9.992 -22.508 1.00 95.38 205 LYS A O 1
ATOM 1648 N N . GLN A 1 206 ? 27.547 -10.068 -21.720 1.00 95.81 206 GLN A N 1
ATOM 1649 C CA . GLN A 1 206 ? 27.046 -11.227 -22.463 1.00 95.81 206 GLN A CA 1
ATOM 1650 C C . GLN A 1 206 ? 26.173 -10.801 -23.660 1.00 95.81 206 GLN A C 1
ATOM 1652 O O . GLN A 1 206 ? 25.249 -11.507 -24.065 1.00 95.81 206 GLN A O 1
ATOM 1657 N N . SER A 1 207 ? 26.450 -9.642 -24.268 1.00 95.38 207 SER A N 1
ATOM 1658 C CA . SER A 1 207 ? 25.678 -9.130 -25.413 1.00 95.38 207 SER A CA 1
ATOM 1659 C C . SER A 1 207 ? 25.689 -10.076 -26.622 1.00 95.38 207 SER A C 1
ATOM 1661 O O . SER A 1 207 ? 24.734 -10.098 -27.395 1.00 95.38 207 SER A O 1
ATOM 1663 N N . SER A 1 208 ? 26.738 -10.891 -26.776 1.00 94.75 208 SER A N 1
ATOM 1664 C CA . SER A 1 208 ? 26.814 -11.938 -27.803 1.00 94.75 208 SER A CA 1
ATOM 1665 C C . SER A 1 208 ? 25.773 -13.041 -27.600 1.00 94.75 208 SER A C 1
ATOM 1667 O O . SER A 1 208 ? 25.221 -13.530 -28.583 1.00 94.75 208 SER A O 1
ATOM 1669 N N . LEU A 1 209 ? 25.465 -13.401 -26.350 1.00 96.31 209 LEU A N 1
ATOM 1670 C CA . LEU A 1 209 ? 24.433 -14.381 -26.013 1.00 96.31 209 LEU A CA 1
ATOM 1671 C C . LEU A 1 209 ? 23.033 -13.837 -26.327 1.00 96.31 209 LEU A C 1
ATOM 1673 O O . LEU A 1 209 ? 22.227 -14.536 -26.939 1.00 96.31 209 LEU A O 1
ATOM 1677 N N . ALA A 1 210 ? 22.774 -12.569 -25.987 1.00 96.25 210 ALA A N 1
ATOM 1678 C CA . ALA A 1 210 ? 21.530 -11.885 -26.351 1.00 96.25 210 ALA A CA 1
ATOM 1679 C C . ALA A 1 210 ? 21.339 -11.847 -27.877 1.00 96.25 210 ALA A C 1
ATOM 1681 O O . ALA A 1 210 ? 20.270 -12.175 -28.392 1.00 96.25 210 ALA A O 1
ATOM 1682 N N . PHE A 1 211 ? 22.404 -11.502 -28.606 1.00 95.50 211 PHE A N 1
ATOM 1683 C CA . PHE A 1 211 ? 22.396 -11.481 -30.064 1.00 95.50 211 PHE A CA 1
ATOM 1684 C C . PHE A 1 211 ? 22.191 -12.877 -30.666 1.00 95.50 211 PHE A C 1
ATOM 1686 O O . PHE A 1 211 ? 21.438 -13.018 -31.624 1.00 95.50 211 PHE A O 1
ATOM 1693 N N . ALA A 1 212 ? 22.812 -13.915 -30.100 1.00 96.25 212 ALA A N 1
ATOM 1694 C CA . ALA A 1 212 ? 22.624 -15.296 -30.536 1.00 96.25 212 ALA A CA 1
ATOM 1695 C C . ALA A 1 212 ? 21.176 -15.770 -30.349 1.00 96.25 212 ALA A C 1
ATOM 1697 O O . ALA A 1 212 ? 20.617 -16.373 -31.265 1.00 96.25 212 ALA A O 1
ATOM 1698 N N . ALA A 1 213 ? 20.561 -15.463 -29.201 1.00 96.38 213 ALA A N 1
ATOM 1699 C CA . ALA A 1 213 ? 19.155 -15.761 -28.940 1.00 96.38 213 ALA A CA 1
ATOM 1700 C C . ALA A 1 213 ? 18.245 -15.117 -29.995 1.00 96.38 213 ALA A C 1
ATOM 1702 O O . ALA A 1 213 ? 17.430 -15.802 -30.607 1.00 96.38 213 ALA A O 1
ATOM 1703 N N . TRP A 1 214 ? 18.437 -13.821 -30.260 1.00 95.50 214 TRP A N 1
ATOM 1704 C CA . TRP A 1 214 ? 17.682 -13.082 -31.274 1.00 95.50 214 TRP A CA 1
ATOM 1705 C C . TRP A 1 214 ? 17.895 -13.609 -32.695 1.00 95.50 214 TRP A C 1
ATOM 1707 O O . TRP A 1 214 ? 16.926 -13.869 -33.400 1.00 95.50 214 TRP A O 1
ATOM 1717 N N . LYS A 1 215 ? 19.151 -13.813 -33.103 1.00 96.44 215 LYS A N 1
ATOM 1718 C CA . LYS A 1 215 ? 19.495 -14.157 -34.486 1.00 96.44 215 LYS A CA 1
ATOM 1719 C C . LYS A 1 215 ? 19.176 -15.605 -34.861 1.00 96.44 215 LYS A C 1
ATOM 1721 O O . LYS A 1 215 ? 18.828 -15.854 -36.009 1.00 96.44 215 LYS A O 1
ATOM 1726 N N . TYR A 1 216 ? 19.360 -16.554 -33.943 1.00 96.31 216 TYR A N 1
ATOM 1727 C CA . TYR A 1 216 ? 19.316 -17.986 -34.271 1.00 96.31 216 TYR A CA 1
ATOM 1728 C C . TYR A 1 216 ? 18.201 -18.761 -33.569 1.00 96.31 216 TYR A C 1
ATOM 1730 O O . TYR A 1 216 ? 17.866 -19.850 -34.021 1.00 96.31 216 TYR A O 1
ATOM 1738 N N . HIS A 1 217 ? 17.635 -18.236 -32.478 1.00 95.50 217 HIS A N 1
ATOM 1739 C CA . HIS A 1 217 ? 16.718 -18.996 -31.617 1.00 95.50 217 HIS A CA 1
ATOM 1740 C C . HIS A 1 217 ? 15.403 -18.260 -31.340 1.00 95.50 217 HIS A C 1
ATOM 1742 O O . HIS A 1 217 ? 14.772 -18.518 -30.324 1.00 95.50 217 HIS A O 1
ATOM 1748 N N . GLY A 1 218 ? 14.989 -17.346 -32.226 1.00 91.50 218 GLY A N 1
ATOM 1749 C CA . GLY A 1 218 ? 13.674 -16.693 -32.157 1.00 91.50 218 GLY A CA 1
ATOM 1750 C C . GLY A 1 218 ? 13.530 -15.609 -31.081 1.00 91.50 218 GLY A C 1
ATOM 1751 O O . GLY A 1 218 ? 12.416 -15.199 -30.770 1.00 91.50 218 GLY A O 1
ATOM 1752 N N . GLY A 1 219 ? 14.635 -15.126 -30.505 1.00 93.50 219 GLY A N 1
ATOM 1753 C CA . GLY A 1 219 ? 14.616 -14.117 -29.441 1.00 93.50 219 GLY A CA 1
ATOM 1754 C C . GLY A 1 219 ? 14.706 -14.691 -28.032 1.00 93.50 219 GLY A C 1
ATOM 1755 O O . GLY A 1 219 ? 14.579 -15.889 -27.804 1.00 93.50 219 GLY A O 1
ATOM 1756 N N . LEU A 1 220 ? 14.932 -13.802 -27.060 1.00 92.62 220 LEU A N 1
ATOM 1757 C CA . LEU A 1 220 ? 15.049 -14.166 -25.643 1.00 92.62 220 LEU A CA 1
ATOM 1758 C C . LEU A 1 220 ? 13.810 -14.903 -25.120 1.00 92.62 220 LEU A C 1
ATOM 1760 O O . LEU A 1 220 ? 13.945 -15.811 -24.308 1.00 92.62 220 LEU A O 1
ATOM 1764 N N . TYR A 1 221 ? 12.625 -14.549 -25.619 1.00 87.44 221 TYR A N 1
ATOM 1765 C CA . TYR A 1 221 ? 11.370 -15.191 -25.242 1.00 87.44 221 TYR A CA 1
ATOM 1766 C C . TYR A 1 221 ? 11.308 -16.665 -25.673 1.00 87.44 221 TYR A C 1
ATOM 1768 O O . TYR A 1 221 ? 11.068 -17.533 -24.841 1.00 87.44 221 TYR A O 1
ATOM 1776 N N . ALA A 1 222 ? 11.613 -16.966 -26.938 1.00 90.19 222 ALA A N 1
ATOM 1777 C CA . ALA A 1 222 ? 11.626 -18.340 -27.440 1.00 90.19 222 ALA A CA 1
ATOM 1778 C C . ALA A 1 222 ? 12.697 -19.196 -26.740 1.00 90.19 222 ALA A C 1
ATOM 1780 O O . ALA A 1 222 ? 12.455 -20.355 -26.406 1.00 90.19 222 ALA A O 1
ATOM 1781 N N . VAL A 1 223 ? 13.866 -18.614 -26.436 1.00 94.56 223 VAL A N 1
ATOM 1782 C CA . VAL A 1 223 ? 14.880 -19.273 -25.596 1.00 94.56 223 VAL A CA 1
ATOM 1783 C C . VAL A 1 223 ? 14.326 -19.581 -24.201 1.00 94.56 223 VAL A C 1
ATOM 1785 O O . VAL A 1 223 ? 14.554 -20.675 -23.692 1.00 94.56 223 VAL A O 1
ATOM 1788 N N . ARG A 1 224 ? 13.594 -18.646 -23.586 1.00 90.38 224 ARG A N 1
ATOM 1789 C CA . ARG A 1 224 ? 12.979 -18.827 -22.266 1.00 90.38 224 ARG A CA 1
ATOM 1790 C C . ARG A 1 224 ? 11.951 -19.961 -22.261 1.00 90.38 224 ARG A C 1
ATOM 1792 O O . ARG A 1 224 ? 12.029 -20.830 -21.396 1.00 90.38 224 ARG A O 1
ATOM 1799 N N . GLU A 1 225 ? 11.036 -19.978 -23.231 1.00 86.31 225 GLU A N 1
ATOM 1800 C CA . GLU A 1 225 ? 10.044 -21.054 -23.389 1.00 86.31 225 GLU A CA 1
ATOM 1801 C C . GLU A 1 225 ? 10.714 -22.408 -23.595 1.00 86.31 225 GLU A C 1
ATOM 1803 O O . GLU A 1 225 ? 10.361 -23.384 -22.941 1.00 86.31 225 GLU A O 1
ATOM 1808 N N . ARG A 1 226 ? 11.746 -22.465 -24.442 1.00 94.44 226 ARG A N 1
ATOM 1809 C CA . ARG A 1 226 ? 12.482 -23.705 -24.709 1.00 94.44 226 ARG A CA 1
ATOM 1810 C C . ARG A 1 226 ? 13.269 -24.217 -23.498 1.00 94.44 226 ARG A C 1
ATOM 1812 O O . ARG A 1 226 ? 13.620 -25.392 -23.454 1.00 94.44 226 ARG A O 1
ATOM 1819 N N . LEU A 1 227 ? 13.544 -23.356 -22.517 1.00 93.94 227 LEU A N 1
ATOM 1820 C CA . LEU A 1 227 ? 14.101 -23.739 -21.216 1.00 93.94 227 LEU A CA 1
ATOM 1821 C C . LEU A 1 227 ? 13.028 -24.140 -20.190 1.00 93.94 227 LEU A C 1
ATOM 1823 O O . LEU A 1 227 ? 13.391 -24.490 -19.070 1.00 93.94 227 LEU A O 1
ATOM 1827 N N . GLY A 1 228 ? 11.739 -24.075 -20.538 1.00 90.56 228 GLY A N 1
ATOM 1828 C CA . GLY A 1 228 ? 10.624 -24.364 -19.631 1.00 90.56 228 GLY A CA 1
ATOM 1829 C C . GLY A 1 228 ? 10.432 -23.312 -18.536 1.00 90.56 228 GLY A C 1
ATOM 1830 O O . GLY A 1 228 ? 9.805 -23.587 -17.517 1.00 90.56 228 GLY A O 1
ATOM 1831 N N . LEU A 1 229 ? 10.992 -22.111 -18.709 1.00 85.25 229 LEU A N 1
ATOM 1832 C CA . LEU A 1 229 ? 10.960 -21.052 -17.700 1.00 85.25 229 LEU A CA 1
ATOM 1833 C C . LEU A 1 229 ? 9.771 -20.123 -17.943 1.00 85.25 229 LEU A C 1
ATOM 1835 O O . LEU A 1 229 ? 9.938 -18.976 -18.354 1.00 85.25 229 LEU A O 1
ATOM 1839 N N . HIS A 1 230 ? 8.561 -20.607 -17.684 1.00 70.75 230 HIS A N 1
ATOM 1840 C CA . HIS A 1 230 ? 7.323 -19.827 -17.807 1.00 70.75 230 HIS A CA 1
ATOM 1841 C C . HIS A 1 230 ? 7.099 -18.892 -16.614 1.00 70.75 230 HIS A C 1
ATOM 1843 O O . HIS A 1 230 ? 6.047 -18.873 -15.993 1.00 70.75 230 HIS A O 1
ATOM 1849 N N . ASP A 1 231 ? 8.103 -18.098 -16.292 1.00 67.31 231 ASP A N 1
ATOM 1850 C CA . ASP A 1 231 ? 7.968 -17.018 -15.324 1.00 67.31 231 ASP A CA 1
ATOM 1851 C C . ASP A 1 231 ? 7.186 -15.863 -15.963 1.00 67.31 231 ASP A C 1
ATOM 1853 O O . ASP A 1 231 ? 7.482 -15.398 -17.073 1.00 67.31 231 ASP A O 1
ATOM 1857 N N . GLU A 1 232 ? 6.220 -15.347 -15.217 1.00 60.12 232 GLU A N 1
ATOM 1858 C CA . GLU A 1 232 ? 5.261 -14.330 -15.655 1.00 60.12 232 GLU A CA 1
ATOM 1859 C C . GLU A 1 232 ? 5.892 -12.959 -15.941 1.00 60.12 232 GLU A C 1
ATOM 1861 O O . GLU A 1 232 ? 5.271 -12.101 -16.563 1.00 60.12 232 GLU A O 1
ATOM 1866 N N . THR A 1 233 ? 7.158 -12.769 -15.562 1.00 64.19 233 THR A N 1
ATOM 1867 C CA . THR A 1 233 ? 7.898 -11.504 -15.664 1.00 64.19 233 THR A CA 1
ATOM 1868 C C . THR A 1 233 ? 8.503 -11.221 -17.045 1.00 64.19 233 THR A C 1
ATOM 1870 O O . THR A 1 233 ? 9.119 -10.174 -17.233 1.00 64.19 233 THR A O 1
ATOM 1873 N N . ALA A 1 234 ? 8.384 -12.128 -18.027 1.00 66.69 234 ALA A N 1
ATOM 1874 C CA . ALA A 1 234 ? 8.896 -11.872 -19.384 1.00 66.69 234 ALA A CA 1
ATOM 1875 C C . ALA A 1 234 ? 8.046 -10.838 -20.111 1.00 66.69 234 ALA A C 1
ATOM 1877 O O . ALA A 1 234 ? 6.822 -10.960 -20.158 1.00 66.69 234 ALA A O 1
ATOM 1878 N N . GLU A 1 235 ? 8.708 -9.937 -20.835 1.00 72.50 235 GLU A N 1
ATOM 1879 C CA . GLU A 1 235 ? 8.074 -9.238 -21.947 1.00 72.50 235 GLU A CA 1
ATOM 1880 C C . GLU A 1 235 ? 7.576 -10.276 -22.967 1.00 72.50 235 GLU A C 1
ATOM 1882 O O . GLU A 1 235 ? 8.357 -10.942 -23.652 1.00 72.50 235 GLU A O 1
ATOM 1887 N N . ARG A 1 236 ? 6.253 -10.458 -23.023 1.00 82.44 236 ARG A N 1
ATOM 1888 C CA . ARG A 1 236 ? 5.582 -11.297 -24.020 1.00 82.44 236 ARG A CA 1
ATOM 1889 C C . ARG A 1 236 ? 5.694 -10.640 -25.407 1.00 82.44 236 ARG A C 1
ATOM 1891 O O . ARG A 1 236 ? 5.723 -9.408 -25.489 1.00 82.44 236 ARG A O 1
ATOM 1898 N N . PRO A 1 237 ? 5.734 -11.417 -26.507 1.00 82.62 237 PRO A N 1
ATOM 1899 C CA . PRO A 1 237 ? 5.834 -10.854 -27.850 1.00 82.62 237 PRO A CA 1
ATOM 1900 C C . PRO A 1 237 ? 4.678 -9.893 -28.162 1.00 82.62 237 PRO A C 1
ATOM 1902 O O . PRO A 1 237 ? 3.563 -10.013 -27.644 1.00 82.62 237 PRO A O 1
ATOM 1905 N N . LYS A 1 238 ? 4.937 -8.912 -29.036 1.00 85.44 238 LYS A N 1
ATOM 1906 C CA . LYS A 1 238 ? 3.927 -7.927 -29.441 1.00 85.44 238 LYS A CA 1
ATOM 1907 C C . LYS A 1 238 ? 2.735 -8.650 -30.071 1.00 85.44 238 LYS A C 1
ATOM 1909 O O . LYS A 1 238 ? 2.875 -9.273 -31.112 1.00 85.44 238 LYS A O 1
ATOM 1914 N N . GLY A 1 239 ? 1.561 -8.501 -29.466 1.00 91.00 239 GLY A N 1
ATOM 1915 C CA . GLY A 1 239 ? 0.331 -9.142 -29.934 1.00 91.00 239 GLY A CA 1
ATOM 1916 C C . GLY A 1 239 ? -0.119 -10.330 -29.091 1.00 91.00 239 GLY A C 1
ATOM 1917 O O . GLY A 1 239 ? -1.306 -10.609 -29.137 1.00 91.00 239 GLY A O 1
ATOM 1918 N N . TYR A 1 240 ? 0.750 -10.912 -28.253 1.00 92.38 240 TYR A N 1
ATOM 1919 C CA . TYR A 1 240 ? 0.409 -12.028 -27.357 1.00 92.38 240 TYR A CA 1
ATOM 1920 C C . TYR A 1 240 ? -0.909 -11.764 -26.616 1.00 92.38 240 TYR A C 1
ATOM 1922 O O . TYR A 1 240 ? -1.901 -12.452 -26.792 1.00 92.38 240 TYR A O 1
ATOM 1930 N N . TRP A 1 241 ? -1.009 -10.643 -25.907 1.00 95.62 241 TRP A N 1
ATOM 1931 C CA . TRP A 1 241 ? -2.208 -10.345 -25.124 1.00 95.62 241 TRP A CA 1
ATOM 1932 C C . TRP A 1 241 ? -3.480 -9.989 -25.924 1.00 95.62 241 TRP A C 1
ATOM 1934 O O . TRP A 1 241 ? -4.518 -9.702 -25.324 1.00 95.62 241 TRP A O 1
ATOM 1944 N N . LYS A 1 242 ? -3.427 -9.968 -27.264 1.00 96.69 242 LYS A N 1
ATOM 1945 C CA . LYS A 1 242 ? -4.632 -9.830 -28.099 1.00 96.69 242 LYS A CA 1
ATOM 1946 C C . LYS A 1 242 ? -5.429 -11.129 -28.169 1.00 96.69 242 LYS A C 1
ATOM 1948 O O . LYS A 1 242 ? -6.625 -11.071 -28.434 1.00 96.69 242 LYS A O 1
ATOM 1953 N N . GLU A 1 243 ? -4.790 -12.268 -27.933 1.00 96.75 243 GLU A N 1
ATOM 1954 C CA . GLU A 1 243 ? -5.439 -13.575 -27.938 1.00 96.75 243 GLU A CA 1
ATOM 1955 C C . GLU A 1 243 ? -6.052 -13.846 -26.562 1.00 96.75 243 GLU A C 1
ATOM 1957 O O . GLU A 1 243 ? -5.406 -13.700 -25.522 1.00 96.75 243 GLU A O 1
ATOM 1962 N N . TRP A 1 244 ? -7.342 -14.181 -26.547 1.00 97.19 244 TRP A N 1
ATOM 1963 C CA . TRP A 1 244 ? -8.089 -14.392 -25.305 1.00 97.19 244 TRP A CA 1
ATOM 1964 C C . TRP A 1 244 ? -7.601 -15.618 -24.529 1.00 97.19 244 TRP A C 1
ATOM 1966 O O . TRP A 1 244 ? -7.570 -15.587 -23.299 1.00 97.19 244 TRP A O 1
ATOM 1976 N N . ASP A 1 245 ? -7.130 -16.638 -25.241 1.00 96.06 245 ASP A N 1
ATOM 1977 C CA . ASP A 1 245 ? -6.637 -17.901 -24.684 1.00 96.06 245 ASP A CA 1
ATOM 1978 C C . ASP A 1 245 ? -5.428 -17.705 -23.754 1.00 96.06 245 ASP A C 1
ATOM 1980 O O . ASP A 1 245 ? -5.130 -18.551 -22.915 1.00 96.06 245 ASP A O 1
ATOM 1984 N N . HIS A 1 246 ? -4.749 -16.558 -23.844 1.00 94.75 246 HIS A N 1
ATOM 1985 C CA . HIS A 1 246 ? -3.669 -16.179 -22.933 1.00 94.75 246 HIS A CA 1
ATOM 1986 C C . HIS A 1 246 ? -4.143 -15.415 -21.687 1.00 94.75 246 HIS A C 1
ATOM 1988 O O . HIS A 1 246 ? -3.430 -15.370 -20.685 1.00 94.75 246 HIS A O 1
ATOM 1994 N N . ILE A 1 247 ? -5.326 -14.802 -21.735 1.00 96.94 247 ILE A N 1
ATOM 1995 C CA . ILE A 1 247 ? -5.925 -14.029 -20.638 1.00 96.94 247 ILE A CA 1
ATOM 1996 C C . ILE A 1 247 ? -6.797 -14.921 -19.753 1.00 96.94 247 ILE A C 1
ATOM 1998 O O . ILE A 1 247 ? -6.773 -14.802 -18.527 1.00 96.94 247 ILE A O 1
ATOM 2002 N N . GLU A 1 248 ? -7.567 -15.816 -20.365 1.00 97.12 248 GLU A N 1
ATOM 2003 C CA . GLU A 1 248 ? -8.531 -16.664 -19.669 1.00 97.12 248 GLU A CA 1
ATOM 2004 C C . GLU A 1 248 ? -7.917 -17.524 -18.554 1.00 97.12 248 GLU A C 1
ATOM 2006 O O . GLU A 1 248 ? -8.451 -17.478 -17.443 1.00 97.12 248 GLU A O 1
ATOM 2011 N N . PRO A 1 249 ? -6.794 -18.241 -18.758 1.00 95.31 249 PRO A N 1
ATOM 2012 C CA . PRO A 1 249 ? -6.186 -19.041 -17.697 1.00 95.31 249 PRO A CA 1
ATOM 2013 C C . PRO A 1 249 ? -5.791 -18.198 -16.482 1.00 95.31 249 PRO A C 1
ATOM 2015 O O . PRO A 1 249 ? -6.031 -18.604 -15.348 1.00 95.31 249 PRO A O 1
ATOM 2018 N N . ILE A 1 250 ? -5.266 -16.988 -16.708 1.00 95.12 250 ILE A N 1
ATOM 2019 C CA . ILE A 1 250 ? -4.902 -16.051 -15.636 1.00 95.12 250 ILE A CA 1
ATOM 2020 C C . ILE A 1 250 ? -6.152 -15.661 -14.843 1.00 95.12 250 ILE A C 1
ATOM 2022 O O . ILE A 1 250 ? -6.176 -15.761 -13.617 1.00 95.12 250 ILE A O 1
ATOM 2026 N N . LEU A 1 251 ? -7.225 -15.270 -15.536 1.00 97.06 251 LEU A N 1
ATOM 2027 C CA . LEU A 1 251 ? -8.480 -14.901 -14.884 1.00 97.06 251 LEU A CA 1
ATOM 2028 C C . LEU A 1 251 ? -9.125 -16.080 -14.146 1.00 97.06 251 LEU A C 1
ATOM 2030 O O . LEU A 1 251 ? -9.672 -15.864 -13.065 1.00 97.06 251 LEU A O 1
ATOM 2034 N N . ARG A 1 252 ? -9.053 -17.310 -14.673 1.00 96.38 252 ARG A N 1
ATOM 2035 C CA . ARG A 1 252 ? -9.548 -18.526 -13.997 1.00 96.38 252 ARG A CA 1
ATOM 2036 C C . ARG A 1 252 ? -8.781 -18.808 -12.713 1.00 96.38 252 ARG A C 1
ATOM 2038 O O . ARG A 1 252 ? -9.409 -19.009 -11.671 1.00 96.38 252 ARG A O 1
ATOM 2045 N N . THR A 1 253 ? -7.453 -18.759 -12.772 1.00 94.12 253 THR A N 1
ATOM 2046 C CA . THR A 1 253 ? -6.586 -18.940 -11.603 1.00 94.12 253 THR A CA 1
ATOM 2047 C C . THR A 1 253 ? -6.900 -17.893 -10.539 1.00 94.12 253 THR A C 1
ATOM 2049 O O . THR A 1 253 ? -7.217 -18.249 -9.407 1.00 94.12 253 THR A O 1
ATOM 2052 N N . LEU A 1 254 ? -6.931 -16.607 -10.903 1.00 95.62 254 LEU A N 1
ATOM 2053 C CA . LEU A 1 254 ? -7.252 -15.531 -9.961 1.00 95.62 254 LEU A CA 1
ATOM 2054 C C . LEU A 1 254 ? -8.670 -15.647 -9.395 1.00 95.62 254 LEU A C 1
ATOM 2056 O O . LEU A 1 254 ? -8.866 -15.449 -8.200 1.00 95.62 254 LEU A O 1
ATOM 2060 N N . THR A 1 255 ? -9.657 -15.998 -10.224 1.00 95.38 255 THR A N 1
ATOM 2061 C CA . THR A 1 255 ? -11.048 -16.162 -9.774 1.00 95.38 255 THR A CA 1
ATOM 2062 C C . THR A 1 255 ? -11.166 -17.273 -8.735 1.00 95.38 255 THR A C 1
ATOM 2064 O O . THR A 1 255 ? -11.855 -17.099 -7.730 1.00 95.38 255 THR A O 1
ATOM 2067 N N . THR A 1 256 ? -10.458 -18.384 -8.951 1.00 92.88 256 THR A N 1
ATOM 2068 C CA . THR A 1 256 ? -10.412 -19.519 -8.020 1.00 92.88 256 THR A CA 1
ATOM 2069 C C . THR A 1 256 ? -9.737 -19.116 -6.710 1.00 92.88 256 THR A C 1
ATOM 2071 O O . THR A 1 256 ? -10.306 -19.316 -5.641 1.00 92.88 256 THR A O 1
ATOM 2074 N N . THR A 1 257 ? -8.577 -18.460 -6.784 1.00 93.38 257 THR A N 1
ATOM 2075 C CA . THR A 1 257 ? -7.809 -18.018 -5.609 1.00 93.38 257 THR A CA 1
ATOM 2076 C C . THR A 1 257 ? -8.550 -16.973 -4.770 1.00 93.38 257 THR A C 1
ATOM 2078 O O . THR A 1 257 ? -8.505 -17.012 -3.543 1.00 93.38 257 THR A O 1
ATOM 2081 N N . LEU A 1 258 ? -9.248 -16.030 -5.406 1.00 90.50 258 LEU A N 1
ATOM 2082 C CA . LEU A 1 258 ? -9.939 -14.932 -4.718 1.00 90.50 258 LEU A CA 1
ATOM 2083 C C . LEU A 1 258 ? -11.381 -15.281 -4.308 1.00 90.50 258 LEU A C 1
ATOM 2085 O O . LEU A 1 258 ? -12.036 -14.508 -3.588 1.00 90.50 258 LEU A O 1
ATOM 2089 N N . GLY A 1 259 ? -11.926 -16.386 -4.824 1.00 89.06 259 GLY A N 1
ATOM 2090 C CA . GLY A 1 259 ? -13.337 -16.754 -4.687 1.00 89.06 259 GLY A CA 1
ATOM 2091 C C . GLY A 1 259 ? -14.300 -15.717 -5.281 1.00 89.06 259 GLY A C 1
ATOM 2092 O O . GLY A 1 259 ? -15.431 -15.586 -4.818 1.00 89.06 259 GLY A O 1
ATOM 2093 N N . HIS A 1 260 ? -13.836 -14.886 -6.217 1.00 90.31 260 HIS A N 1
ATOM 2094 C CA . HIS A 1 260 ? -14.649 -13.929 -6.969 1.00 90.31 260 HIS A CA 1
ATOM 2095 C C . HIS A 1 260 ? -13.899 -13.453 -8.217 1.00 90.31 260 HIS A C 1
ATOM 2097 O O . HIS A 1 260 ? -12.677 -13.541 -8.280 1.00 90.31 260 HIS A O 1
ATOM 2103 N N . PHE A 1 261 ? -14.627 -12.931 -9.208 1.00 95.12 261 PHE A N 1
ATOM 2104 C CA . PHE A 1 261 ? -14.006 -12.419 -10.430 1.00 95.12 261 PHE A CA 1
ATOM 2105 C C . PHE A 1 261 ? -13.133 -11.191 -10.119 1.00 95.12 261 PHE A C 1
ATOM 2107 O O . PHE A 1 261 ? -13.683 -10.212 -9.589 1.00 95.12 261 PHE A O 1
ATOM 2114 N N . PRO A 1 262 ? -11.830 -11.212 -10.461 1.00 95.81 262 PRO A N 1
ATOM 2115 C CA . PRO A 1 262 ? -10.882 -10.190 -10.038 1.00 95.81 262 PRO A CA 1
ATOM 2116 C C . PRO A 1 262 ? -11.236 -8.812 -10.604 1.00 95.81 262 PRO A C 1
ATOM 2118 O O . PRO A 1 262 ? -11.815 -8.674 -11.685 1.00 95.81 262 PRO A O 1
ATOM 2121 N N . SER A 1 263 ? -10.872 -7.768 -9.872 1.00 94.06 263 SER A N 1
ATOM 2122 C CA . SER A 1 263 ? -10.798 -6.390 -10.353 1.00 94.06 263 SER A CA 1
ATOM 2123 C C . SER A 1 263 ? -9.464 -6.122 -11.057 1.00 94.06 263 SER A C 1
ATOM 2125 O O . SER A 1 263 ? -8.507 -6.876 -10.910 1.00 94.06 263 SER A O 1
ATOM 2127 N N . HIS A 1 264 ? -9.367 -5.014 -11.800 1.00 95.56 264 HIS A N 1
ATOM 2128 C CA . HIS A 1 264 ? -8.108 -4.620 -12.450 1.00 95.56 264 HIS A CA 1
ATOM 2129 C C . HIS A 1 264 ? -6.960 -4.474 -11.438 1.00 95.56 264 HIS A C 1
ATOM 2131 O O . HIS A 1 264 ? -5.870 -4.981 -11.662 1.00 95.56 264 HIS A O 1
ATOM 2137 N N . SER A 1 265 ? -7.229 -3.852 -10.286 1.00 92.19 265 SER A N 1
ATOM 2138 C CA . SER A 1 265 ? -6.222 -3.666 -9.236 1.00 92.19 265 SER A CA 1
ATOM 2139 C C . SER A 1 265 ? -5.730 -4.992 -8.648 1.00 92.19 265 SER A C 1
ATOM 2141 O O . SER A 1 265 ? -4.571 -5.085 -8.252 1.00 92.19 265 SER A O 1
ATOM 2143 N N . GLU A 1 266 ? -6.590 -6.009 -8.559 1.00 94.88 266 GLU A N 1
ATOM 2144 C CA . GLU A 1 266 ? -6.204 -7.336 -8.060 1.00 94.88 266 GLU A CA 1
ATOM 2145 C C . GLU A 1 266 ? -5.354 -8.094 -9.081 1.00 94.88 266 GLU A C 1
ATOM 2147 O O . GLU A 1 266 ? -4.392 -8.750 -8.692 1.00 94.88 266 GLU A O 1
ATOM 2152 N N . ILE A 1 267 ? -5.645 -7.941 -10.378 1.00 95.81 267 ILE A N 1
ATOM 2153 C CA . ILE A 1 267 ? -4.802 -8.459 -11.467 1.00 95.81 267 ILE A CA 1
ATOM 2154 C C . ILE A 1 267 ? -3.406 -7.821 -11.402 1.00 95.81 267 ILE A C 1
ATOM 2156 O O . ILE A 1 267 ? -2.402 -8.529 -11.478 1.00 95.81 267 ILE A O 1
ATOM 2160 N N . ASP A 1 268 ? -3.334 -6.502 -11.199 1.00 92.50 268 ASP A N 1
ATOM 2161 C CA . ASP A 1 268 ? -2.063 -5.778 -11.078 1.00 92.50 268 ASP A CA 1
ATOM 2162 C C . ASP A 1 268 ? -1.277 -6.211 -9.832 1.00 92.50 268 ASP A C 1
ATOM 2164 O O . ASP A 1 268 ? -0.074 -6.458 -9.906 1.00 92.50 268 ASP A O 1
ATOM 2168 N N . THR A 1 269 ? -1.964 -6.347 -8.692 1.00 88.38 269 THR A N 1
ATOM 2169 C CA . THR A 1 269 ? -1.363 -6.776 -7.415 1.00 88.38 269 THR A CA 1
ATOM 2170 C C . THR A 1 269 ? -0.836 -8.208 -7.493 1.00 88.38 269 THR A C 1
ATOM 2172 O O . THR A 1 269 ? 0.180 -8.520 -6.878 1.00 88.38 269 THR A O 1
ATOM 2175 N N . ALA A 1 270 ? -1.481 -9.062 -8.289 1.00 86.94 270 ALA A N 1
ATOM 2176 C CA . ALA A 1 270 ? -1.009 -10.409 -8.585 1.00 86.94 270 ALA A CA 1
ATOM 2177 C C . ALA A 1 270 ? 0.156 -10.448 -9.596 1.00 86.94 270 ALA A C 1
ATOM 2179 O O . ALA A 1 270 ? 0.612 -11.526 -9.950 1.00 86.94 270 ALA A O 1
ATOM 2180 N N . GLY A 1 271 ? 0.658 -9.299 -10.063 1.00 87.94 271 GLY A N 1
ATOM 2181 C CA . GLY A 1 271 ? 1.793 -9.223 -10.988 1.00 87.94 271 GLY A CA 1
ATOM 2182 C C . GLY A 1 271 ? 1.416 -9.337 -12.467 1.00 87.94 271 GLY A C 1
ATOM 2183 O O . GLY A 1 271 ? 2.287 -9.266 -13.333 1.00 87.94 271 GLY A O 1
ATOM 2184 N N . HIS A 1 272 ? 0.127 -9.425 -12.798 1.00 92.44 272 HIS A N 1
ATOM 2185 C CA . HIS A 1 272 ? -0.351 -9.595 -14.172 1.00 92.44 272 HIS A CA 1
ATOM 2186 C C . HIS A 1 272 ? -0.743 -8.270 -14.843 1.00 92.44 272 HIS A C 1
ATOM 2188 O O . HIS A 1 272 ? -1.698 -8.217 -15.621 1.00 92.44 272 HIS A O 1
ATOM 2194 N N . VAL A 1 273 ? 0.008 -7.194 -14.591 1.00 93.31 273 VAL A N 1
ATOM 2195 C CA . VAL A 1 273 ? -0.313 -5.828 -15.060 1.00 93.31 273 VAL A CA 1
ATOM 2196 C C . VAL A 1 273 ? -0.592 -5.776 -16.568 1.00 93.31 273 VAL A C 1
ATOM 2198 O O . VAL A 1 273 ? -1.567 -5.183 -17.026 1.00 93.31 273 VAL A O 1
ATOM 2201 N N . SER A 1 274 ? 0.220 -6.482 -17.362 1.00 93.88 274 SER A N 1
ATOM 2202 C CA . SER A 1 274 ? 0.044 -6.529 -18.821 1.00 93.88 274 SER A CA 1
ATOM 2203 C C . SER A 1 274 ? -1.267 -7.195 -19.255 1.00 93.88 274 SER A C 1
ATOM 2205 O O . SER A 1 274 ? -1.838 -6.805 -20.274 1.00 93.88 274 SER A O 1
ATOM 2207 N N . ALA A 1 275 ? -1.758 -8.180 -18.495 1.00 95.50 275 ALA A N 1
ATOM 2208 C CA . ALA A 1 275 ? -3.038 -8.828 -18.762 1.00 95.50 275 ALA A CA 1
ATOM 2209 C C . ALA A 1 275 ? -4.206 -7.883 -18.439 1.00 95.50 275 ALA A C 1
ATOM 2211 O O . ALA A 1 275 ? -5.132 -7.771 -19.24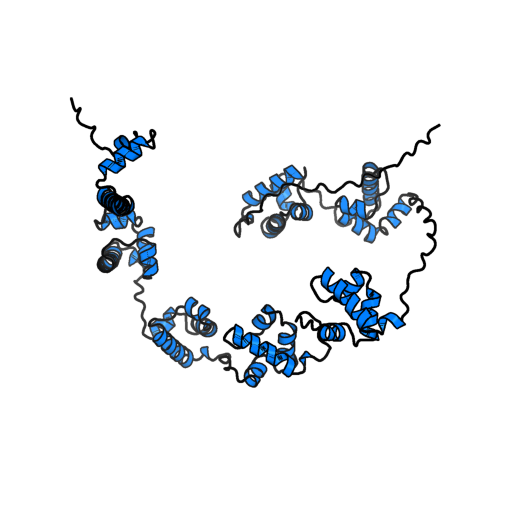3 1.00 95.50 275 ALA A O 1
ATOM 2212 N N . GLY A 1 276 ? -4.135 -7.150 -17.320 1.00 96.12 276 GLY A N 1
ATOM 2213 C CA . GLY A 1 276 ? -5.120 -6.123 -16.956 1.00 96.12 276 GLY A CA 1
ATOM 2214 C C . GLY A 1 276 ? -5.266 -5.055 -18.043 1.00 96.12 276 GLY A C 1
ATOM 2215 O O . GLY A 1 276 ? -6.367 -4.809 -18.556 1.00 96.12 276 GLY A O 1
ATOM 2216 N N . ASP A 1 277 ? -4.136 -4.510 -18.496 1.00 95.81 277 ASP A N 1
ATOM 2217 C CA . ASP A 1 277 ? -4.101 -3.531 -19.584 1.00 95.81 277 ASP A CA 1
ATOM 2218 C C . ASP A 1 277 ? -4.634 -4.089 -20.907 1.00 95.81 277 ASP A C 1
ATOM 2220 O O . ASP A 1 277 ? -5.352 -3.401 -21.642 1.00 95.81 277 ASP A O 1
ATOM 2224 N N . ALA A 1 278 ? -4.315 -5.343 -21.221 1.00 96.81 278 ALA A N 1
ATOM 2225 C CA . ALA A 1 278 ? -4.803 -5.994 -22.424 1.00 96.81 278 ALA A CA 1
ATOM 2226 C C . ALA A 1 278 ? -6.310 -6.251 -22.395 1.00 96.81 278 ALA A C 1
ATOM 2228 O O . ALA A 1 278 ? -6.970 -6.041 -23.413 1.00 96.81 278 ALA A O 1
ATOM 2229 N N . ILE A 1 279 ? -6.877 -6.634 -21.247 1.00 97.62 279 ILE A N 1
ATOM 2230 C CA . ILE A 1 279 ? -8.329 -6.778 -21.084 1.00 97.62 279 ILE A CA 1
ATOM 2231 C C . ILE A 1 279 ? -9.024 -5.457 -21.416 1.00 97.62 279 ILE A C 1
ATOM 2233 O O . ILE A 1 279 ? -9.979 -5.426 -22.195 1.00 97.62 279 ILE A O 1
ATOM 2237 N N . ARG A 1 280 ? -8.510 -4.350 -20.871 1.00 97.12 280 ARG A N 1
ATOM 2238 C CA . ARG A 1 280 ? -9.023 -3.000 -21.129 1.00 97.12 280 ARG A CA 1
ATOM 2239 C C . ARG A 1 280 ? -8.883 -2.589 -22.593 1.00 97.12 280 ARG A C 1
ATOM 2241 O O . ARG A 1 280 ? -9.805 -1.987 -23.135 1.00 97.12 280 ARG A O 1
ATOM 2248 N N . LYS A 1 281 ? -7.746 -2.893 -23.223 1.00 97.62 281 LYS A N 1
ATOM 2249 C CA . LYS A 1 281 ? -7.410 -2.414 -24.569 1.00 97.62 281 LYS A CA 1
ATOM 2250 C C . LYS A 1 281 ? -7.993 -3.258 -25.705 1.00 97.62 281 LYS A C 1
ATOM 2252 O O . LYS A 1 281 ? -8.381 -2.690 -26.720 1.00 97.62 281 LYS A O 1
ATOM 2257 N N . TYR A 1 282 ? -8.008 -4.582 -25.569 1.00 97.75 282 TYR A N 1
ATOM 2258 C CA . TYR A 1 282 ? -8.330 -5.509 -26.662 1.00 97.75 282 TYR A CA 1
ATOM 2259 C C . TYR A 1 282 ? -9.604 -6.323 -26.424 1.00 97.75 282 TYR A C 1
ATOM 2261 O O . TYR A 1 282 ? -10.240 -6.725 -27.391 1.00 97.75 282 TYR A O 1
ATOM 2269 N N . HIS A 1 283 ? -10.010 -6.533 -25.167 1.00 97.25 283 HIS A N 1
ATOM 2270 C CA . HIS A 1 283 ? -11.103 -7.458 -24.825 1.00 97.25 283 HIS A CA 1
ATOM 2271 C C . HIS A 1 283 ? -12.350 -6.763 -24.266 1.00 97.25 283 HIS A C 1
ATOM 2273 O O . HIS A 1 283 ? -13.148 -7.386 -23.572 1.00 97.25 283 HIS A O 1
ATOM 2279 N N . GLY A 1 284 ? -12.530 -5.467 -24.548 1.00 96.50 284 GLY A N 1
ATOM 2280 C CA . GLY A 1 284 ? -13.730 -4.710 -24.159 1.00 96.50 284 GLY A CA 1
ATOM 2281 C C . GLY A 1 284 ? -13.833 -4.380 -22.662 1.00 96.50 284 GLY A C 1
ATOM 2282 O O . GLY A 1 284 ? -14.898 -3.985 -22.186 1.00 96.50 284 GLY A O 1
ATOM 2283 N N . GLY A 1 285 ? -12.742 -4.533 -21.907 1.00 96.62 285 GLY A N 1
ATOM 2284 C CA . GLY A 1 285 ? -12.682 -4.246 -20.476 1.00 96.62 285 GLY A CA 1
ATOM 2285 C C . GLY A 1 285 ? -13.204 -5.365 -19.574 1.00 96.62 285 GLY A C 1
ATOM 2286 O O . GLY A 1 285 ? -13.675 -6.412 -20.016 1.00 96.62 285 GLY A O 1
ATOM 2287 N N . MET A 1 286 ? -13.119 -5.131 -18.260 1.00 96.06 286 MET A N 1
ATOM 2288 C CA . MET A 1 286 ? -13.391 -6.155 -17.241 1.00 96.06 286 MET A CA 1
ATOM 2289 C C . MET A 1 286 ? -14.817 -6.713 -17.285 1.00 96.06 286 MET A C 1
ATOM 2291 O O . MET A 1 286 ? -15.017 -7.882 -16.975 1.00 96.06 286 MET A O 1
ATOM 2295 N N . ASN A 1 287 ? -15.809 -5.917 -17.692 1.00 93.75 287 ASN A N 1
ATOM 2296 C CA . ASN A 1 287 ? -17.195 -6.386 -17.800 1.00 93.75 287 ASN A CA 1
ATOM 2297 C C . ASN A 1 287 ? -17.399 -7.336 -18.986 1.00 93.75 287 ASN A C 1
ATOM 2299 O O . ASN A 1 287 ? -18.131 -8.317 -18.859 1.00 93.75 287 ASN A O 1
ATOM 2303 N N . ALA A 1 288 ? -16.744 -7.069 -20.120 1.00 96.06 288 ALA A N 1
ATOM 2304 C CA . ALA A 1 288 ? -16.777 -7.956 -21.278 1.00 96.06 288 ALA A CA 1
ATOM 2305 C C . ALA A 1 288 ? -16.031 -9.263 -20.978 1.00 96.06 288 ALA A C 1
ATOM 2307 O O . ALA A 1 288 ? -16.588 -10.335 -21.201 1.00 96.06 288 ALA A O 1
ATOM 2308 N N . ALA A 1 289 ? -14.848 -9.176 -20.359 1.00 96.94 289 ALA A N 1
ATOM 2309 C CA . ALA A 1 289 ? -14.110 -10.336 -19.860 1.00 96.94 289 ALA A CA 1
ATOM 2310 C C . ALA A 1 289 ? -14.951 -11.175 -18.880 1.00 96.94 289 ALA A C 1
ATOM 2312 O O . ALA A 1 289 ? -15.067 -12.385 -19.038 1.00 96.94 289 ALA A O 1
ATOM 2313 N N . ARG A 1 290 ? -15.615 -10.530 -17.914 1.00 95.88 290 ARG A N 1
ATOM 2314 C CA . ARG A 1 290 ? -16.520 -11.179 -16.953 1.00 95.88 290 ARG A CA 1
ATOM 2315 C C . ARG A 1 290 ? -17.692 -11.878 -17.636 1.00 95.88 290 ARG A C 1
ATOM 2317 O O . ARG A 1 290 ? -17.997 -13.012 -17.289 1.00 95.88 290 ARG A O 1
ATOM 2324 N N . LYS A 1 291 ? -18.335 -11.215 -18.607 1.00 95.69 291 LYS A N 1
ATOM 2325 C CA . LYS A 1 291 ? -19.435 -11.794 -19.394 1.00 95.69 291 LYS A CA 1
ATOM 2326 C C . LYS A 1 291 ? -18.963 -13.012 -20.188 1.00 95.69 291 LYS A C 1
ATOM 2328 O O . LYS A 1 291 ? -19.655 -14.018 -20.196 1.00 95.69 291 LYS A O 1
ATOM 2333 N N . ARG A 1 292 ? -17.792 -12.918 -20.824 1.00 97.38 292 ARG A N 1
ATOM 2334 C CA . ARG A 1 292 ? -17.180 -14.002 -21.605 1.00 97.38 292 ARG A CA 1
ATOM 2335 C C . ARG A 1 292 ? -16.810 -15.211 -20.745 1.00 97.38 292 ARG A C 1
ATOM 2337 O O . ARG A 1 292 ? -16.908 -16.332 -21.210 1.00 97.38 292 ARG A O 1
ATOM 2344 N N . MET A 1 293 ? -16.432 -14.965 -19.495 1.00 97.12 293 MET A N 1
ATOM 2345 C CA . MET A 1 293 ? -16.139 -15.981 -18.480 1.00 97.12 293 MET A CA 1
ATOM 2346 C C . MET A 1 293 ? -17.384 -16.546 -17.785 1.00 97.12 293 MET A C 1
ATOM 2348 O O . MET A 1 293 ? -17.234 -17.317 -16.841 1.00 97.12 293 MET A O 1
ATOM 2352 N N . GLU A 1 294 ? -18.585 -16.101 -18.175 1.00 96.00 294 GLU A N 1
ATOM 2353 C CA . GLU A 1 294 ? -19.860 -16.447 -17.523 1.00 96.00 294 GLU A CA 1
ATOM 2354 C C . GLU A 1 294 ? -19.864 -16.175 -16.007 1.00 96.00 294 GLU A C 1
ATOM 2356 O O . GLU A 1 294 ? -20.641 -16.737 -15.238 1.00 96.00 294 GLU A O 1
ATOM 2361 N N . ALA A 1 295 ? -18.999 -15.265 -15.554 1.00 93.00 295 ALA A N 1
ATOM 2362 C CA . ALA A 1 295 ? -18.882 -14.927 -14.150 1.00 93.00 295 ALA A CA 1
ATOM 2363 C C . ALA A 1 295 ? -20.041 -14.006 -13.720 1.00 93.00 295 ALA A C 1
ATOM 2365 O O . ALA A 1 295 ? -20.481 -13.156 -14.511 1.00 93.00 295 ALA A O 1
ATOM 2366 N N . PRO A 1 296 ? -20.507 -14.093 -12.456 1.00 87.31 296 PRO A N 1
ATOM 2367 C CA . PRO A 1 296 ? -21.590 -13.256 -11.953 1.00 87.31 296 PRO A CA 1
ATOM 2368 C C . PRO A 1 296 ? -21.322 -11.775 -12.223 1.00 87.31 296 PRO A C 1
ATOM 2370 O O . PRO A 1 296 ? -20.276 -11.233 -11.839 1.00 87.31 296 PRO A O 1
ATOM 2373 N N . GLN A 1 297 ? -22.260 -11.117 -12.909 1.00 83.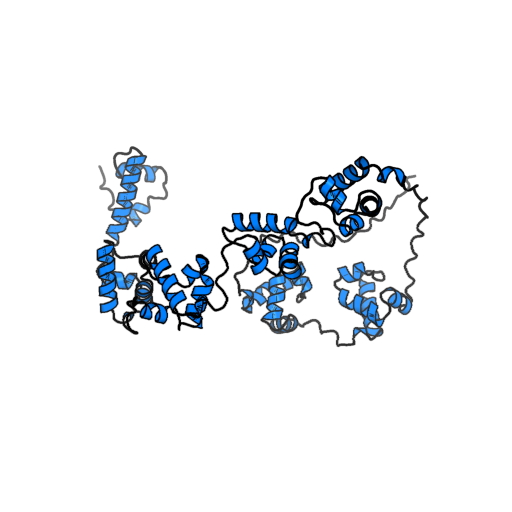94 297 GLN A N 1
ATOM 2374 C CA . GLN A 1 297 ? -22.151 -9.701 -13.249 1.00 83.94 297 GLN A CA 1
ATOM 2375 C C . GLN A 1 297 ? -21.982 -8.871 -11.975 1.00 83.94 297 GLN A C 1
ATOM 2377 O O . GLN A 1 297 ? -22.687 -9.066 -10.986 1.00 83.94 297 GLN A O 1
ATOM 2382 N N . GLN A 1 298 ? -21.040 -7.927 -12.001 1.00 81.44 298 GLN A N 1
ATOM 2383 C CA . GLN A 1 298 ? -20.962 -6.929 -10.943 1.00 81.44 298 GLN A CA 1
ATOM 2384 C C . GLN A 1 298 ? -22.278 -6.148 -10.928 1.00 81.44 298 GLN A C 1
ATOM 2386 O O . GLN A 1 298 ? -22.832 -5.825 -11.982 1.00 81.44 298 GLN A O 1
ATOM 2391 N N . THR A 1 299 ? -22.789 -5.841 -9.735 1.00 83.00 299 THR A N 1
ATOM 2392 C CA . THR A 1 299 ? -23.982 -5.002 -9.608 1.00 83.00 299 THR A CA 1
ATOM 2393 C C . THR A 1 299 ? -23.749 -3.703 -10.369 1.00 83.00 299 THR A C 1
ATOM 2395 O O . THR A 1 299 ? -22.777 -2.999 -10.085 1.00 83.00 299 THR A O 1
ATOM 2398 N N . LYS A 1 300 ? -24.612 -3.415 -11.353 1.00 84.12 300 LYS A N 1
ATOM 2399 C CA . LYS A 1 300 ? -24.486 -2.242 -12.228 1.00 84.12 300 LYS A CA 1
ATOM 2400 C C . LYS A 1 300 ? -24.284 -0.977 -11.396 1.00 84.12 300 LYS A C 1
ATOM 2402 O O . LYS A 1 300 ? -24.855 -0.846 -10.309 1.00 84.12 300 LYS A O 1
ATOM 2407 N N . HIS A 1 301 ? -23.510 -0.024 -11.916 1.00 82.81 301 HIS A N 1
ATOM 2408 C CA . HIS A 1 301 ? -23.428 1.294 -11.293 1.00 82.81 301 HIS A CA 1
ATOM 2409 C C . HIS A 1 301 ? -24.849 1.853 -11.133 1.00 82.81 301 HIS A C 1
ATOM 2411 O O . HIS A 1 301 ? -25.654 1.780 -12.058 1.00 82.81 301 HIS A O 1
ATOM 2417 N N . GLY A 1 302 ? -25.187 2.323 -9.936 1.00 88.88 302 GLY A N 1
ATOM 2418 C CA . GLY A 1 302 ? -26.546 2.759 -9.626 1.00 88.88 302 GLY A CA 1
ATOM 2419 C C . GLY A 1 302 ? -27.478 1.692 -9.040 1.00 88.88 302 GLY A C 1
ATOM 2420 O O . GLY A 1 302 ? -28.514 2.056 -8.495 1.00 88.88 302 GLY A O 1
ATOM 2421 N N . HIS A 1 303 ? -27.118 0.403 -9.058 1.00 93.50 303 HIS A N 1
ATOM 2422 C CA . HIS A 1 303 ? -27.970 -0.671 -8.523 1.00 93.50 303 HIS A CA 1
ATOM 2423 C C . HIS A 1 303 ? -28.381 -0.411 -7.066 1.00 93.50 303 HIS A C 1
ATOM 2425 O O . HIS A 1 303 ? -29.560 -0.490 -6.731 1.00 93.50 303 HIS A O 1
ATOM 2431 N N . TRP A 1 304 ? -27.422 0.001 -6.234 1.00 96.19 304 TRP A N 1
ATOM 2432 C CA . TRP A 1 304 ? -27.643 0.356 -4.830 1.00 96.19 304 TRP A CA 1
ATOM 2433 C C . TRP A 1 304 ? -28.225 1.765 -4.621 1.00 96.19 304 TRP A C 1
ATOM 2435 O O . TRP A 1 304 ? -28.488 2.162 -3.492 1.00 96.19 304 TRP A O 1
ATOM 2445 N N . LEU A 1 305 ? -28.431 2.566 -5.670 1.00 93.44 305 LEU A N 1
ATOM 2446 C CA . LEU A 1 305 ? -29.148 3.844 -5.534 1.00 93.44 305 LEU A CA 1
ATOM 2447 C C . LEU A 1 305 ? -30.654 3.618 -5.390 1.00 93.44 305 LEU A C 1
ATOM 2449 O O . LEU A 1 305 ? -31.343 4.423 -4.769 1.00 93.44 305 LEU A O 1
ATOM 2453 N N . VAL A 1 306 ? -31.162 2.506 -5.921 1.00 96.50 306 VAL A N 1
ATOM 2454 C CA . VAL A 1 306 ? -32.567 2.128 -5.802 1.00 96.50 306 VAL A CA 1
ATOM 2455 C C . VAL A 1 306 ? -32.805 1.529 -4.417 1.00 96.50 306 VAL A C 1
ATOM 2457 O O . VAL A 1 306 ? -32.280 0.463 -4.098 1.00 96.50 306 VAL A O 1
ATOM 2460 N N . TRP A 1 307 ? -33.630 2.197 -3.602 1.00 97.00 307 TRP A N 1
ATOM 2461 C CA . TRP A 1 307 ? -33.929 1.770 -2.227 1.00 97.00 307 TRP A CA 1
ATOM 2462 C C . TRP A 1 307 ? -34.356 0.298 -2.137 1.00 97.00 307 TRP A C 1
ATOM 2464 O O . TRP A 1 307 ? -33.831 -0.426 -1.298 1.00 97.00 307 TRP A O 1
ATOM 2474 N N . LYS A 1 308 ? -35.240 -0.164 -3.035 1.00 97.25 308 LYS A N 1
ATOM 2475 C CA . LYS A 1 308 ? -35.737 -1.551 -3.044 1.00 97.25 308 LYS A CA 1
ATOM 2476 C C . LYS A 1 308 ? -34.612 -2.592 -3.125 1.00 97.25 308 LYS A C 1
ATOM 2478 O O . LYS A 1 308 ? -34.686 -3.608 -2.446 1.00 97.25 308 LYS A O 1
ATOM 2483 N N . ASN A 1 309 ? -33.554 -2.321 -3.894 1.00 96.25 309 ASN A N 1
ATOM 2484 C CA . ASN A 1 309 ? -32.415 -3.236 -4.024 1.00 96.25 309 ASN A CA 1
ATOM 2485 C C . ASN A 1 309 ? -31.580 -3.273 -2.738 1.00 96.25 309 ASN A C 1
ATOM 2487 O O . ASN A 1 309 ? -31.193 -4.346 -2.279 1.00 96.25 309 ASN A O 1
ATOM 2491 N N . CYS A 1 310 ? -31.333 -2.106 -2.133 1.00 96.94 310 CYS A N 1
ATOM 2492 C CA . CYS A 1 310 ? -30.659 -2.020 -0.837 1.00 96.94 310 CYS A CA 1
ATOM 2493 C C . CYS A 1 310 ? -31.445 -2.733 0.262 1.00 96.94 310 CYS A C 1
ATOM 2495 O O . CYS A 1 310 ? -30.860 -3.502 1.016 1.00 96.94 310 CYS A O 1
ATOM 2497 N N . GLU A 1 311 ? -32.752 -2.486 0.351 1.00 97.81 311 GLU A N 1
ATOM 2498 C CA . GLU A 1 311 ? -33.632 -3.123 1.330 1.00 97.81 311 GLU A CA 1
ATOM 2499 C C . GLU A 1 311 ? -33.646 -4.644 1.166 1.00 97.81 311 GLU A C 1
ATOM 2501 O O . GLU A 1 311 ? -33.406 -5.347 2.146 1.00 97.81 311 GLU A O 1
ATOM 2506 N N . ALA A 1 312 ? -33.862 -5.151 -0.051 1.00 97.06 312 ALA A N 1
ATOM 2507 C CA . ALA A 1 312 ? -33.880 -6.588 -0.313 1.00 97.06 312 ALA A CA 1
ATOM 2508 C C . ALA A 1 312 ? -32.564 -7.251 0.115 1.00 97.06 312 ALA A C 1
ATOM 2510 O O . ALA A 1 312 ? -32.579 -8.224 0.869 1.00 97.06 312 ALA A O 1
ATOM 2511 N N . LYS A 1 313 ? -31.421 -6.671 -0.284 1.00 97.06 313 LYS A N 1
ATOM 2512 C CA . LYS A 1 313 ? -30.117 -7.230 0.081 1.00 97.06 313 LYS A CA 1
ATOM 2513 C C . LYS A 1 313 ? -29.840 -7.133 1.578 1.00 97.06 313 LYS A C 1
ATOM 2515 O O . LYS A 1 313 ? -29.283 -8.059 2.153 1.00 97.06 313 LYS A O 1
ATOM 2520 N N . LEU A 1 314 ? -30.221 -6.036 2.233 1.00 97.69 314 LEU A N 1
ATOM 2521 C CA . LEU A 1 314 ? -30.076 -5.922 3.683 1.00 97.69 314 LEU A CA 1
ATOM 2522 C C . LEU A 1 314 ? -30.917 -6.974 4.405 1.00 97.69 314 LEU A C 1
ATOM 2524 O O . LEU A 1 314 ? -30.391 -7.603 5.311 1.00 97.69 314 LEU A O 1
ATOM 2528 N N . ARG A 1 315 ? -32.167 -7.216 3.995 1.00 97.56 315 ARG A N 1
ATOM 2529 C CA . ARG A 1 315 ? -33.016 -8.258 4.601 1.00 97.56 315 ARG A CA 1
ATOM 2530 C C . ARG A 1 315 ? -32.425 -9.658 4.443 1.00 97.56 315 ARG A C 1
ATOM 2532 O O . ARG A 1 315 ? -32.415 -10.402 5.415 1.00 97.56 315 ARG A O 1
ATOM 2539 N N . GLU A 1 316 ? -31.887 -9.980 3.269 1.00 96.88 316 GLU A N 1
ATOM 2540 C CA . GLU A 1 316 ? -31.162 -11.235 3.024 1.00 96.88 316 GLU A CA 1
ATOM 2541 C C . GLU A 1 316 ? -29.981 -11.392 3.996 1.00 96.88 316 GLU A C 1
ATOM 2543 O O . GLU A 1 316 ? -29.911 -12.364 4.743 1.00 96.88 316 GLU A O 1
ATOM 2548 N N . LEU A 1 317 ? -29.106 -10.382 4.070 1.00 96.56 317 LEU A N 1
ATOM 2549 C CA . LEU A 1 317 ? -27.940 -10.403 4.960 1.00 96.56 317 LEU A CA 1
ATOM 2550 C C . LEU A 1 317 ? -28.340 -10.463 6.436 1.00 96.56 317 LEU A C 1
ATOM 2552 O O . LEU A 1 317 ? -27.637 -11.047 7.252 1.00 96.56 317 LEU A O 1
ATOM 2556 N N . MET A 1 318 ? -29.465 -9.850 6.797 1.00 95.88 318 MET A N 1
ATOM 2557 C CA . MET A 1 318 ? -30.003 -9.888 8.152 1.00 95.88 318 MET A CA 1
ATOM 2558 C C . MET A 1 318 ? -30.580 -11.250 8.523 1.00 95.88 318 MET A C 1
ATOM 2560 O O . MET A 1 318 ? -30.433 -11.647 9.676 1.00 95.88 318 MET A O 1
ATOM 2564 N N . ALA A 1 319 ? -31.197 -11.957 7.574 1.00 96.38 319 ALA A N 1
ATOM 2565 C CA . ALA A 1 319 ? -31.618 -13.341 7.763 1.00 96.38 319 ALA A CA 1
ATOM 2566 C C . ALA A 1 319 ? -30.405 -14.264 7.956 1.00 96.38 319 ALA A C 1
ATOM 2568 O O . ALA A 1 319 ? -30.443 -15.147 8.805 1.00 96.38 319 ALA A O 1
ATOM 2569 N N . GLU A 1 320 ? -29.311 -14.005 7.236 1.00 95.19 320 GLU A N 1
ATOM 2570 C CA . GLU A 1 320 ? -28.057 -14.756 7.359 1.00 95.19 320 GLU A CA 1
ATOM 2571 C C . GLU A 1 320 ? -27.363 -14.541 8.717 1.00 95.19 320 GLU A C 1
ATOM 2573 O O . GLU A 1 320 ? -26.959 -15.502 9.365 1.00 95.19 320 GLU A O 1
ATOM 2578 N N . ILE A 1 321 ? -27.224 -13.290 9.181 1.00 95.69 321 ILE A N 1
ATOM 2579 C CA . ILE A 1 321 ? -26.423 -12.979 10.386 1.00 95.69 321 ILE A CA 1
ATOM 2580 C C . ILE A 1 321 ? -27.237 -12.766 11.668 1.00 95.69 321 ILE A C 1
ATOM 2582 O O . ILE A 1 321 ? -26.655 -12.502 12.725 1.00 95.69 321 ILE A O 1
ATOM 2586 N N . GLY A 1 322 ? -28.568 -12.773 11.579 1.00 93.00 322 GLY A N 1
ATOM 2587 C CA . GLY A 1 322 ? -29.489 -12.552 12.701 1.00 93.00 322 GLY A CA 1
ATOM 2588 C C . GLY A 1 322 ? -29.472 -11.137 13.299 1.00 93.00 322 GLY A C 1
ATOM 2589 O O . GLY A 1 322 ? -30.046 -10.902 14.360 1.00 93.00 322 GLY A O 1
ATOM 2590 N N . LYS A 1 323 ? -28.796 -10.169 12.668 1.00 92.69 323 LYS A N 1
ATOM 2591 C CA . LYS A 1 323 ? -28.704 -8.776 13.142 1.00 92.69 323 LYS A CA 1
ATOM 2592 C C . LYS A 1 323 ? -28.489 -7.800 11.995 1.00 92.69 323 LYS A C 1
ATOM 2594 O O . LYS A 1 323 ? -28.092 -8.176 10.902 1.00 92.69 323 LYS A O 1
ATOM 2599 N N . PHE A 1 324 ? -28.693 -6.509 12.249 1.00 94.75 324 PHE A N 1
ATOM 2600 C CA . PHE A 1 324 ? -28.454 -5.480 11.237 1.00 94.75 324 PHE A CA 1
ATOM 2601 C C . PHE A 1 324 ? -26.947 -5.333 10.927 1.00 94.75 324 PHE A C 1
ATOM 2603 O O . PHE A 1 324 ? -26.180 -4.995 11.843 1.00 94.75 324 PHE A O 1
ATOM 2610 N N . PRO A 1 325 ? -26.498 -5.500 9.668 1.00 95.94 325 PRO A N 1
ATOM 2611 C CA . PRO A 1 325 ? -25.080 -5.468 9.320 1.00 95.94 325 PRO A CA 1
ATOM 2612 C C . PRO A 1 325 ? -24.467 -4.079 9.543 1.00 95.94 325 PRO A C 1
ATOM 2614 O O . PRO A 1 325 ? -25.063 -3.041 9.249 1.00 95.94 325 PRO A O 1
ATOM 2617 N N . SER A 1 326 ? -23.246 -4.038 10.081 1.00 94.69 326 SER A N 1
ATOM 2618 C CA . SER A 1 326 ? -22.494 -2.783 10.217 1.00 94.69 326 SER A CA 1
ATOM 2619 C C . SER A 1 326 ? -21.775 -2.431 8.913 1.00 94.69 326 SER A C 1
ATOM 2621 O O . SER A 1 326 ? -21.471 -3.316 8.117 1.00 94.69 326 SER A O 1
ATOM 2623 N N . GLY A 1 327 ? -21.424 -1.156 8.708 1.00 94.69 327 GLY A N 1
ATOM 2624 C CA . GLY A 1 327 ? -20.640 -0.753 7.532 1.00 94.69 327 GLY A CA 1
ATOM 2625 C C . GLY A 1 327 ? -19.297 -1.480 7.426 1.00 94.69 327 GLY A C 1
ATOM 2626 O O . GLY A 1 327 ? -18.916 -1.905 6.339 1.00 94.69 327 GLY A O 1
ATOM 2627 N N . LYS A 1 328 ? -18.630 -1.724 8.563 1.00 92.56 328 LYS A N 1
ATOM 2628 C CA . LYS A 1 328 ? -17.399 -2.526 8.617 1.00 92.56 328 LYS A CA 1
ATOM 2629 C C . LYS A 1 328 ? -17.650 -3.982 8.220 1.00 92.56 328 LYS A C 1
ATOM 2631 O O . LYS A 1 328 ? -16.854 -4.549 7.481 1.00 92.56 328 LYS A O 1
ATOM 2636 N N . TRP A 1 329 ? -18.748 -4.572 8.694 1.00 95.00 329 TRP A N 1
ATOM 2637 C CA . TRP A 1 329 ? -19.124 -5.938 8.330 1.00 95.00 329 TRP A CA 1
ATOM 2638 C C . TRP A 1 329 ? -19.429 -6.047 6.832 1.00 95.00 329 TRP A C 1
ATOM 2640 O O . TRP A 1 329 ? -18.898 -6.937 6.179 1.00 95.00 329 TRP A O 1
ATOM 2650 N N . LEU A 1 330 ? -20.192 -5.107 6.262 1.00 95.94 330 LEU A N 1
ATOM 2651 C CA . LEU A 1 330 ? -20.472 -5.082 4.824 1.00 95.94 330 LEU A CA 1
ATOM 2652 C C . LEU A 1 330 ? -19.187 -4.960 3.999 1.00 95.94 330 LEU A C 1
ATOM 2654 O O . LEU A 1 330 ? -19.017 -5.691 3.032 1.00 95.94 330 LEU A O 1
ATOM 2658 N N . ALA A 1 331 ? -18.259 -4.084 4.389 1.00 91.88 331 ALA A N 1
ATOM 2659 C CA . ALA A 1 331 ? -16.976 -3.953 3.701 1.00 91.88 331 ALA A CA 1
ATOM 2660 C C . ALA A 1 331 ? -16.150 -5.252 3.758 1.00 91.88 331 ALA A C 1
ATOM 2662 O O . ALA A 1 331 ? -15.638 -5.691 2.731 1.00 91.88 331 ALA A O 1
ATOM 2663 N N . ALA A 1 332 ? -16.073 -5.891 4.930 1.00 89.19 332 ALA A N 1
ATOM 2664 C CA . ALA A 1 332 ? -15.348 -7.150 5.116 1.00 89.19 332 ALA A CA 1
ATOM 2665 C C . ALA A 1 332 ? -15.959 -8.324 4.329 1.00 89.19 332 ALA A C 1
ATOM 2667 O O . ALA A 1 332 ? -15.232 -9.217 3.907 1.00 89.19 332 ALA A O 1
ATOM 2668 N N . ASN A 1 333 ? -17.271 -8.298 4.081 1.00 91.62 333 ASN A N 1
ATOM 2669 C CA . ASN A 1 333 ? -18.004 -9.349 3.367 1.00 91.62 333 ASN A CA 1
ATOM 2670 C C . ASN A 1 333 ? -18.327 -8.960 1.916 1.00 91.62 333 ASN A C 1
ATOM 2672 O O . ASN A 1 333 ? -19.367 -9.324 1.383 1.00 91.62 333 ASN A O 1
ATOM 2676 N N . LYS A 1 334 ? -17.451 -8.186 1.258 1.00 90.19 334 LYS A N 1
ATOM 2677 C CA . LYS A 1 334 ? -17.563 -7.831 -0.175 1.00 90.19 334 LYS A CA 1
ATOM 2678 C C . LYS A 1 334 ? -18.857 -7.078 -0.555 1.00 90.19 334 LYS A C 1
ATOM 2680 O O . LYS A 1 334 ? -19.219 -6.987 -1.725 1.00 90.19 334 LYS A O 1
ATOM 2685 N N . HIS A 1 335 ? -19.511 -6.438 0.412 1.00 93.56 335 HIS A N 1
ATOM 2686 C CA . HIS A 1 335 ? -20.682 -5.572 0.236 1.00 93.56 335 HIS A CA 1
ATOM 2687 C C . HIS A 1 335 ? -20.345 -4.082 0.424 1.00 93.56 335 HIS A C 1
ATOM 2689 O O . HIS A 1 335 ? -21.200 -3.276 0.795 1.00 93.56 335 HIS A O 1
ATOM 2695 N N . GLY A 1 336 ? -19.100 -3.681 0.139 1.00 93.56 336 GLY A N 1
ATOM 2696 C CA . GLY A 1 336 ? -18.651 -2.287 0.259 1.00 93.56 336 GLY A CA 1
ATOM 2697 C C . GLY A 1 336 ? -19.487 -1.303 -0.570 1.00 93.56 336 GLY A C 1
ATOM 2698 O O . GLY A 1 336 ? -19.839 -0.238 -0.077 1.00 93.56 336 GLY A O 1
ATOM 2699 N N . GLY A 1 337 ? -19.909 -1.691 -1.781 1.00 93.50 337 GLY A N 1
ATOM 2700 C CA . GLY A 1 337 ? -20.781 -0.858 -2.622 1.00 93.50 337 GLY A CA 1
ATOM 2701 C C . GLY A 1 337 ? -22.149 -0.562 -1.992 1.00 93.50 337 GLY A C 1
ATOM 2702 O O . GLY A 1 337 ? -22.663 0.548 -2.129 1.00 93.50 337 GLY A O 1
ATOM 2703 N N . LEU A 1 338 ? -22.709 -1.524 -1.250 1.00 96.50 338 LEU A N 1
ATOM 2704 C CA . LEU A 1 338 ? -23.941 -1.339 -0.483 1.00 96.50 338 LEU A CA 1
ATOM 2705 C C . LEU A 1 338 ? -23.703 -0.404 0.712 1.00 96.50 338 LEU A C 1
ATOM 2707 O O . LEU A 1 338 ? -24.488 0.517 0.929 1.00 96.50 338 LEU A O 1
ATOM 2711 N N . ALA A 1 339 ? -22.602 -0.585 1.451 1.00 96.88 339 ALA A N 1
ATOM 2712 C CA . ALA A 1 339 ? -22.241 0.290 2.571 1.00 96.88 339 ALA A CA 1
ATOM 2713 C C . ALA A 1 339 ? -22.062 1.754 2.133 1.00 96.88 339 ALA A C 1
ATOM 2715 O O . ALA A 1 339 ? -22.565 2.678 2.778 1.00 96.88 339 ALA A O 1
ATOM 2716 N N . ASP A 1 340 ? -21.395 1.954 1.000 1.00 95.81 340 ASP A N 1
ATOM 2717 C CA . ASP A 1 340 ? -21.196 3.257 0.377 1.00 95.81 340 ASP A CA 1
ATOM 2718 C C . ASP A 1 340 ? -22.516 3.907 -0.032 1.00 95.81 340 ASP A C 1
ATOM 2720 O O . ASP A 1 340 ? -22.736 5.087 0.250 1.00 95.81 340 ASP A O 1
ATOM 2724 N N . ALA A 1 341 ? -23.417 3.148 -0.660 1.00 96.69 341 ALA A N 1
ATOM 2725 C CA . ALA A 1 341 ? -24.732 3.647 -1.041 1.00 96.69 341 ALA A CA 1
ATOM 2726 C C . ALA A 1 341 ? -25.583 4.021 0.181 1.00 96.69 341 ALA A C 1
ATOM 2728 O O . ALA A 1 341 ? -26.214 5.080 0.187 1.00 96.69 341 ALA A O 1
ATOM 2729 N N . ILE A 1 342 ? -25.557 3.206 1.241 1.00 97.19 342 ILE A N 1
ATOM 2730 C CA . ILE A 1 342 ? -26.237 3.499 2.510 1.00 97.19 342 ILE A CA 1
ATOM 2731 C C . ILE A 1 342 ? -25.777 4.851 3.066 1.00 97.19 342 ILE A C 1
ATOM 2733 O O . ILE A 1 342 ? -26.608 5.705 3.374 1.00 97.19 342 ILE A O 1
ATOM 2737 N N . ASN A 1 343 ? -24.463 5.071 3.140 1.00 96.56 343 ASN A N 1
ATOM 2738 C CA . ASN A 1 343 ? -23.892 6.305 3.676 1.00 96.56 343 ASN A CA 1
ATOM 2739 C C . ASN A 1 343 ? -24.167 7.524 2.795 1.00 96.56 343 ASN A C 1
ATOM 2741 O O . ASN A 1 343 ? -24.617 8.552 3.291 1.00 96.56 343 ASN A O 1
ATOM 2745 N N . LYS A 1 344 ? -23.905 7.414 1.491 1.00 96.75 344 LYS A N 1
ATOM 2746 C CA . LYS A 1 344 ? -23.920 8.566 0.580 1.00 96.75 344 LYS A CA 1
ATOM 2747 C C . LYS A 1 344 ? -25.322 8.945 0.105 1.00 96.75 344 LYS A C 1
ATOM 2749 O O . LYS A 1 344 ? -25.522 10.077 -0.320 1.00 96.75 344 LYS A O 1
ATOM 2754 N N . ARG A 1 345 ? -26.270 8.000 0.078 1.00 97.19 345 ARG A N 1
ATOM 2755 C CA . ARG A 1 345 ? -27.532 8.160 -0.674 1.00 97.19 345 ARG A CA 1
ATOM 2756 C C . ARG A 1 345 ? -28.780 7.833 0.128 1.00 97.19 345 ARG A C 1
ATOM 2758 O O . ARG A 1 345 ? -29.804 8.461 -0.095 1.00 97.19 345 ARG A O 1
ATOM 2765 N N . HIS A 1 346 ? -28.686 6.923 1.095 1.00 97.00 346 HIS A N 1
ATOM 2766 C CA . HIS A 1 346 ? -29.829 6.540 1.936 1.00 97.00 346 HIS A CA 1
ATOM 2767 C C . HIS A 1 346 ? -29.776 7.147 3.344 1.00 97.00 346 HIS A C 1
ATOM 2769 O O . HIS A 1 346 ? -30.477 6.702 4.250 1.00 97.00 346 HIS A O 1
ATOM 2775 N N . GLY A 1 347 ? -28.959 8.190 3.529 1.00 96.12 347 GLY A N 1
ATOM 2776 C CA . GLY A 1 347 ? -28.928 8.991 4.753 1.00 96.12 347 GLY A CA 1
ATOM 2777 C C . GLY A 1 347 ? -28.215 8.334 5.940 1.00 96.12 347 GLY A C 1
ATOM 2778 O O . GLY A 1 347 ? -28.447 8.727 7.083 1.00 96.12 347 GLY A O 1
ATOM 2779 N N . GLY A 1 348 ? -27.354 7.349 5.676 1.00 96.06 348 GLY A N 1
ATOM 2780 C CA . GLY A 1 348 ? -26.539 6.679 6.683 1.00 96.06 348 GLY A CA 1
ATOM 2781 C C . GLY A 1 348 ? -27.201 5.456 7.312 1.00 96.06 348 GLY A C 1
ATOM 2782 O O . GLY A 1 348 ? -28.414 5.251 7.248 1.00 96.06 348 GLY A O 1
ATOM 2783 N N . PHE A 1 349 ? -26.375 4.637 7.968 1.00 95.12 349 PHE A N 1
ATOM 2784 C CA . PHE A 1 349 ? -26.809 3.377 8.582 1.00 95.12 349 PHE A CA 1
ATOM 2785 C C . PHE A 1 349 ? -27.950 3.561 9.583 1.00 95.12 349 PHE A C 1
ATOM 2787 O O . PHE A 1 349 ? -28.812 2.697 9.655 1.00 95.12 349 PHE A O 1
ATOM 2794 N N . LEU A 1 350 ? -27.984 4.670 10.330 1.00 91.56 350 LEU A N 1
ATOM 2795 C CA . LEU A 1 350 ? -29.040 4.926 11.314 1.00 91.56 350 LEU A CA 1
ATOM 2796 C C . LEU A 1 350 ? -30.413 5.107 10.653 1.00 91.56 350 LEU A C 1
ATOM 2798 O O . LEU A 1 350 ? -31.367 4.454 11.070 1.00 91.56 350 LEU A O 1
ATOM 2802 N N . LYS A 1 351 ? -30.508 5.921 9.592 1.00 94.19 351 LYS A N 1
ATOM 2803 C CA . LYS A 1 351 ? -31.773 6.146 8.874 1.00 94.19 351 LYS A CA 1
ATOM 2804 C C . LYS A 1 351 ? -32.248 4.887 8.160 1.00 94.19 351 LYS A C 1
ATOM 2806 O O . LYS A 1 351 ? -33.412 4.521 8.284 1.00 94.19 351 LYS A O 1
ATOM 2811 N N . VAL A 1 352 ? -31.344 4.191 7.468 1.00 96.44 352 VAL A N 1
ATOM 2812 C CA . VAL A 1 352 ? -31.657 2.919 6.791 1.00 96.44 352 VAL A CA 1
ATOM 2813 C C . VAL A 1 352 ? -32.142 1.868 7.783 1.00 96.44 352 VAL A C 1
ATOM 2815 O O . VAL A 1 352 ? -33.120 1.174 7.526 1.00 96.44 352 VAL A O 1
ATOM 2818 N N . ARG A 1 353 ? -31.487 1.780 8.940 1.00 94.50 353 ARG A N 1
ATOM 2819 C CA . ARG A 1 353 ? -31.853 0.854 10.003 1.00 94.50 353 ARG A CA 1
ATOM 2820 C C . ARG A 1 353 ? -33.236 1.160 10.590 1.00 94.50 353 ARG A C 1
ATOM 2822 O O . ARG A 1 353 ? -34.040 0.241 10.710 1.00 94.50 353 ARG A O 1
ATOM 2829 N N . ALA A 1 354 ? -33.524 2.424 10.907 1.00 92.56 354 ALA A N 1
ATOM 2830 C CA . ALA A 1 354 ? -34.845 2.845 11.380 1.00 92.56 354 ALA A CA 1
ATOM 2831 C C . ALA A 1 354 ? -35.936 2.566 10.334 1.00 92.56 354 ALA A C 1
ATOM 2833 O O . ALA A 1 354 ? -36.993 2.040 10.666 1.00 92.56 354 ALA A O 1
ATOM 2834 N N . ARG A 1 355 ? -35.643 2.828 9.053 1.00 96.44 355 ARG A N 1
ATOM 2835 C CA . ARG A 1 355 ? -36.553 2.556 7.931 1.00 96.44 355 ARG A CA 1
ATOM 2836 C C . ARG A 1 355 ? -36.875 1.069 7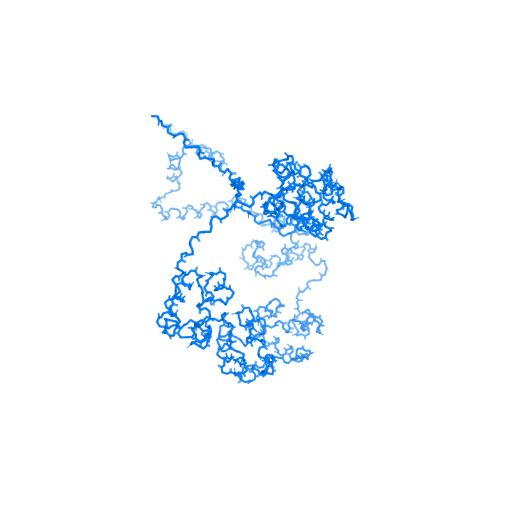.757 1.00 96.44 355 ARG A C 1
ATOM 2838 O O . ARG A 1 355 ? -37.958 0.744 7.293 1.00 96.44 355 ARG A O 1
ATOM 2845 N N . LEU A 1 356 ? -35.960 0.180 8.142 1.00 96.38 356 LEU A N 1
ATOM 2846 C CA . LEU A 1 356 ? -36.179 -1.269 8.153 1.00 96.38 356 LEU A CA 1
ATOM 2847 C C . LEU A 1 356 ? -36.827 -1.779 9.455 1.00 96.38 356 LEU A C 1
ATOM 2849 O O . LEU A 1 356 ? -36.946 -2.985 9.630 1.00 96.38 356 LEU A O 1
ATOM 2853 N N . GLY A 1 357 ? -37.235 -0.892 10.370 1.00 94.88 357 GLY A N 1
ATOM 2854 C CA . GLY A 1 357 ? -37.870 -1.267 11.639 1.00 94.88 357 GLY A CA 1
ATOM 2855 C C . GLY A 1 357 ? -36.897 -1.751 12.717 1.00 94.88 357 GLY A C 1
ATOM 2856 O O . GLY A 1 357 ? -37.321 -2.198 13.775 1.00 94.88 357 GLY A O 1
ATOM 2857 N N . HIS A 1 358 ? -35.585 -1.636 12.496 1.00 90.44 358 HIS A N 1
ATOM 2858 C CA . HIS A 1 358 ? -34.564 -2.064 13.454 1.00 90.44 358 HIS A CA 1
ATOM 2859 C C . HIS A 1 358 ? -34.117 -0.907 14.340 1.00 90.44 358 HIS A C 1
ATOM 2861 O O . HIS A 1 358 ? -32.936 -0.561 14.373 1.00 90.44 358 HIS A O 1
ATOM 2867 N N . VAL A 1 359 ? -35.047 -0.258 15.035 1.00 79.56 359 VAL A N 1
ATOM 2868 C CA . VAL A 1 359 ? -34.710 0.872 15.908 1.00 79.56 359 VAL A CA 1
ATOM 2869 C C . VAL A 1 359 ? -33.637 0.416 16.898 1.00 79.56 359 VAL A C 1
ATOM 2871 O O . VAL A 1 359 ? -33.787 -0.584 17.592 1.00 79.56 359 VAL A O 1
ATOM 2874 N N . ARG A 1 360 ? -32.484 1.093 16.895 1.00 73.69 360 ARG A N 1
ATOM 2875 C CA . ARG A 1 360 ? -31.513 0.888 17.968 1.00 73.69 360 ARG A CA 1
ATOM 2876 C C . ARG A 1 360 ? -32.150 1.466 19.221 1.00 73.69 360 ARG A C 1
ATOM 2878 O O . ARG A 1 360 ? -32.637 2.591 19.149 1.00 73.69 360 ARG A O 1
ATOM 2885 N N . ASP A 1 361 ? -31.973 0.799 20.351 1.00 68.50 361 ASP A N 1
ATOM 2886 C CA . ASP A 1 361 ? -32.111 1.425 21.666 1.00 68.50 361 ASP A CA 1
ATOM 2887 C C . ASP A 1 361 ? -30.967 2.437 21.878 1.00 68.50 361 ASP A C 1
ATOM 2889 O O . ASP A 1 361 ? -30.136 2.304 22.779 1.00 68.50 361 ASP A O 1
ATOM 2893 N N . VAL A 1 362 ? -30.847 3.429 20.982 1.00 81.06 362 VAL A N 1
ATOM 2894 C CA . VAL A 1 362 ? -30.006 4.597 21.217 1.00 81.06 362 VAL A CA 1
ATOM 2895 C C . VAL A 1 362 ? -30.693 5.335 22.340 1.00 81.06 362 VAL A C 1
ATOM 2897 O O . VAL A 1 362 ? -31.762 5.918 22.173 1.00 81.06 362 VAL A O 1
ATOM 2900 N N . LYS A 1 363 ? -30.083 5.247 23.510 1.00 90.25 363 LYS A N 1
ATOM 2901 C CA . LYS A 1 363 ? -30.532 6.004 24.657 1.00 90.25 363 LYS A CA 1
ATOM 2902 C C . LYS A 1 363 ? -30.361 7.504 24.357 1.00 90.25 363 LYS A C 1
ATOM 2904 O O . LYS A 1 363 ? -29.382 7.852 23.694 1.00 90.25 363 LYS A O 1
ATOM 2909 N N . PRO A 1 364 ? -31.296 8.365 24.791 1.00 89.44 364 PRO A N 1
ATOM 2910 C CA . PRO A 1 364 ? -31.237 9.798 24.513 1.00 89.44 364 PRO A CA 1
ATOM 2911 C C . PRO A 1 364 ? -29.968 10.435 25.093 1.00 89.44 364 PRO A C 1
ATOM 2913 O O . PRO A 1 364 ? -29.351 9.889 26.014 1.00 89.44 364 PRO A O 1
ATOM 2916 N N . ASP A 1 365 ? -29.592 11.602 24.572 1.00 91.38 365 ASP A N 1
ATOM 2917 C CA . ASP A 1 365 ? -28.462 12.365 25.101 1.00 91.38 365 ASP A CA 1
ATOM 2918 C C . ASP A 1 365 ? -28.652 12.635 26.601 1.00 91.38 365 ASP A C 1
ATOM 2920 O O . ASP A 1 365 ? -29.758 12.881 27.082 1.00 91.38 365 ASP A O 1
ATOM 2924 N N . GLY A 1 366 ? -27.571 12.499 27.369 1.00 95.25 366 GLY 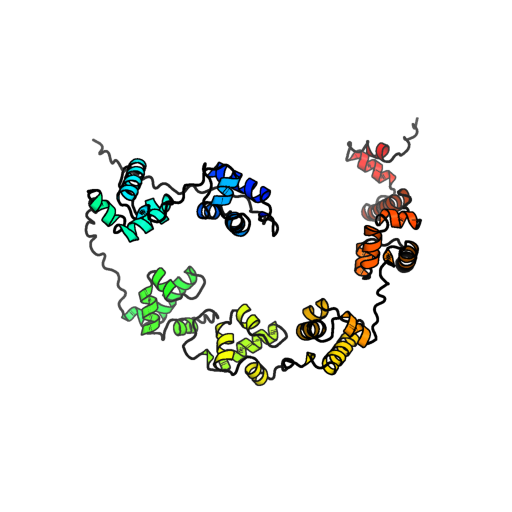A N 1
ATOM 2925 C CA . GLY A 1 366 ? -27.604 12.594 28.831 1.00 95.25 366 GLY A CA 1
ATOM 2926 C C . GLY A 1 366 ? -28.096 11.337 29.562 1.00 95.25 366 GLY A C 1
ATOM 2927 O O . GLY A 1 366 ? -27.866 11.225 30.765 1.00 95.25 366 GLY A O 1
ATOM 2928 N N . TYR A 1 367 ? -28.665 10.330 28.880 1.00 96.94 367 TYR A N 1
ATOM 2929 C CA . TYR A 1 367 ? -29.118 9.090 29.539 1.00 96.94 367 TYR A CA 1
ATOM 2930 C C . TYR A 1 367 ? -28.013 8.444 30.378 1.00 96.94 367 TYR A C 1
ATOM 2932 O O . TYR A 1 367 ? -28.249 8.045 31.515 1.00 96.94 367 TYR A O 1
ATOM 2940 N N . TRP A 1 368 ? -26.798 8.389 29.835 1.00 97.69 368 TRP A N 1
ATOM 2941 C CA . TRP A 1 368 ? -25.636 7.778 30.478 1.00 97.69 368 TRP A CA 1
ATOM 2942 C C . TRP A 1 368 ? -25.001 8.629 31.588 1.00 97.69 368 TRP A C 1
ATOM 2944 O O . TRP A 1 368 ? -24.224 8.104 32.383 1.00 97.69 368 TRP A O 1
ATOM 2954 N N . GLN A 1 369 ? -25.335 9.918 31.674 1.00 97.56 369 GLN A N 1
ATOM 2955 C CA . GLN A 1 369 ? -24.860 10.812 32.739 1.00 97.56 369 GLN A CA 1
ATOM 2956 C C . GLN A 1 369 ? -25.651 10.603 34.039 1.00 97.56 369 GLN A C 1
ATOM 2958 O O . GLN A 1 369 ? -25.147 10.864 35.128 1.00 97.56 369 GLN A O 1
ATOM 2963 N N . VAL A 1 370 ? -26.875 10.074 33.949 1.00 98.00 370 VAL A N 1
ATOM 2964 C CA . VAL A 1 370 ? -27.715 9.774 35.111 1.00 98.00 370 VAL A CA 1
ATOM 2965 C C . VAL A 1 370 ? -27.315 8.424 35.711 1.00 98.00 370 VAL A C 1
ATOM 2967 O O . VAL A 1 370 ? -27.513 7.377 35.095 1.00 98.00 370 VAL A O 1
ATOM 2970 N N . TRP A 1 371 ? -26.806 8.432 36.948 1.00 97.81 371 TRP A N 1
ATOM 2971 C CA . TRP A 1 371 ? -26.351 7.218 37.645 1.00 97.81 371 TRP A CA 1
ATOM 2972 C C . TRP A 1 371 ? -27.398 6.096 37.655 1.00 97.81 371 TRP A C 1
ATOM 2974 O O . TRP A 1 371 ? -27.069 4.962 37.329 1.00 97.81 371 TRP A O 1
ATOM 2984 N N . LYS A 1 372 ? -28.670 6.409 37.943 1.00 98.00 372 LYS A N 1
ATOM 2985 C CA . LYS A 1 372 ? -29.759 5.412 37.994 1.00 98.00 372 LYS A CA 1
ATOM 2986 C C . LYS A 1 372 ? -29.913 4.615 36.691 1.00 98.00 372 LYS A C 1
ATOM 2988 O O . LYS A 1 372 ? -30.263 3.439 36.731 1.00 98.00 372 LYS A O 1
ATOM 2993 N N . ASN A 1 373 ? -29.630 5.234 35.544 1.00 97.69 373 ASN A N 1
ATOM 2994 C CA . ASN A 1 373 ? -29.704 4.569 34.244 1.00 97.69 373 ASN A CA 1
ATOM 2995 C C . ASN A 1 373 ? -28.530 3.603 34.046 1.00 97.69 373 ASN A C 1
ATOM 2997 O O . ASN A 1 373 ? -28.740 2.466 33.633 1.00 97.69 373 ASN A O 1
ATOM 3001 N N . VAL A 1 374 ? -27.308 4.031 34.385 1.00 98.00 374 VAL A N 1
ATOM 3002 C CA . VAL A 1 374 ? -26.118 3.162 34.376 1.00 98.00 374 VAL A CA 1
ATOM 3003 C C . VAL A 1 374 ? -26.296 2.000 35.347 1.00 98.00 374 VAL A C 1
ATOM 3005 O O . VAL A 1 374 ? -26.029 0.861 34.980 1.00 98.00 374 VAL A O 1
ATOM 3008 N N . GLU A 1 375 ? -26.799 2.271 36.551 1.00 97.94 375 GLU A N 1
ATOM 3009 C CA . GLU A 1 375 ? -27.065 1.266 37.577 1.00 97.94 375 GLU A CA 1
ATOM 3010 C C . GLU A 1 375 ? -28.041 0.195 37.080 1.00 97.94 375 GLU A C 1
ATOM 3012 O O . GLU A 1 375 ? -27.759 -0.994 37.211 1.00 97.94 375 GLU A O 1
ATOM 3017 N N . LYS A 1 376 ? -29.160 0.607 36.470 1.00 97.44 376 LYS A N 1
ATOM 3018 C CA . LYS A 1 376 ? -30.166 -0.303 35.913 1.00 97.44 376 LYS A CA 1
ATOM 3019 C C . LYS A 1 376 ? -29.563 -1.239 34.863 1.00 97.44 376 LYS A C 1
ATOM 3021 O O . LYS A 1 376 ? -29.639 -2.454 35.013 1.00 97.44 376 LYS A O 1
ATOM 3026 N N . GLU A 1 377 ? -28.935 -0.670 33.835 1.00 97.06 377 GLU A N 1
ATOM 3027 C CA . GLU A 1 377 ? -28.356 -1.436 32.721 1.00 97.06 377 GLU A CA 1
ATOM 3028 C C . GLU A 1 377 ? -27.242 -2.369 33.216 1.00 97.06 377 GLU A C 1
ATOM 3030 O O . GLU A 1 377 ? -27.147 -3.524 32.808 1.00 97.06 377 GLU A O 1
ATOM 3035 N N . LEU A 1 378 ? -26.415 -1.895 34.150 1.00 97.69 378 LEU A N 1
ATOM 3036 C CA . LEU A 1 378 ? -25.332 -2.687 34.715 1.00 97.69 378 LEU A CA 1
ATOM 3037 C C . LEU A 1 378 ? -25.854 -3.824 35.603 1.00 97.69 378 LEU A C 1
ATOM 3039 O O . LEU A 1 378 ? -25.311 -4.921 35.529 1.00 97.69 378 LEU A O 1
ATOM 3043 N N . ARG A 1 379 ? -26.925 -3.624 36.385 1.00 97.50 379 ARG A N 1
ATOM 3044 C CA . ARG A 1 379 ? -27.569 -4.704 37.160 1.00 97.50 379 ARG A CA 1
ATOM 3045 C C . ARG A 1 379 ? -28.121 -5.807 36.262 1.00 97.50 379 ARG A C 1
ATOM 3047 O O . ARG A 1 379 ? -27.991 -6.975 36.619 1.00 97.50 379 ARG A O 1
ATOM 3054 N N . ASP A 1 380 ? -28.691 -5.463 35.110 1.00 95.06 380 ASP A N 1
ATOM 3055 C CA . ASP A 1 380 ? -29.173 -6.459 34.149 1.00 95.06 380 ASP A CA 1
ATOM 3056 C C . ASP A 1 380 ? -28.012 -7.281 33.566 1.00 95.06 380 ASP A C 1
ATOM 3058 O O . ASP A 1 380 ? -28.091 -8.510 33.504 1.00 95.06 380 ASP A O 1
ATOM 3062 N N . VAL A 1 381 ? -26.886 -6.631 33.247 1.00 96.38 381 VAL A N 1
ATOM 3063 C CA . VAL A 1 381 ? -25.657 -7.325 32.823 1.00 96.38 381 VAL A CA 1
ATOM 3064 C C . VAL A 1 381 ? -25.118 -8.232 33.925 1.00 96.38 381 VAL A C 1
ATOM 3066 O O . VAL A 1 381 ? -24.778 -9.382 33.658 1.00 96.38 381 VAL A O 1
ATOM 3069 N N . VAL A 1 382 ? -25.055 -7.745 35.165 1.00 96.50 382 VAL A N 1
ATOM 3070 C CA . VAL A 1 382 ? -24.561 -8.537 36.296 1.00 96.50 382 VAL A CA 1
ATOM 3071 C C . VAL A 1 382 ? -25.460 -9.740 36.564 1.00 96.50 382 VAL A C 1
ATOM 3073 O O . VAL A 1 382 ? -24.948 -10.830 36.797 1.00 96.50 382 VAL A O 1
ATOM 3076 N N . ARG A 1 383 ? -26.785 -9.582 36.474 1.00 95.94 383 ARG A N 1
ATOM 3077 C CA . ARG A 1 383 ? -27.731 -10.701 36.585 1.00 95.94 383 ARG A CA 1
ATOM 3078 C C . ARG A 1 383 ? -27.481 -11.749 35.499 1.00 95.94 383 ARG A C 1
ATOM 3080 O O . ARG A 1 383 ? -27.542 -12.936 35.787 1.00 95.94 383 ARG A O 1
ATOM 3087 N N . SER A 1 384 ? -27.178 -11.312 34.275 1.00 93.88 384 SER A N 1
ATOM 3088 C CA . SER A 1 384 ? -26.890 -12.211 33.155 1.00 93.88 384 SER A CA 1
ATOM 3089 C C . SER A 1 384 ? -25.540 -12.924 33.267 1.00 93.88 384 SER A C 1
ATOM 3091 O O . SER A 1 384 ? -25.421 -14.038 32.767 1.00 93.88 384 SER A O 1
ATOM 3093 N N . LEU A 1 385 ? -24.519 -12.285 33.845 1.00 93.50 385 LEU A N 1
ATOM 3094 C CA . LEU A 1 385 ? -23.169 -12.852 33.947 1.00 93.50 385 LEU A CA 1
ATOM 3095 C C . LEU A 1 385 ? -22.924 -13.607 35.258 1.00 93.50 385 LEU A C 1
ATOM 3097 O O . LEU A 1 385 ? -22.055 -14.468 35.305 1.00 93.50 385 LEU A O 1
ATOM 3101 N N . GLY A 1 386 ? -23.652 -13.274 36.324 1.00 94.31 386 GLY A N 1
ATOM 3102 C CA . GLY A 1 386 ? -23.399 -13.771 37.679 1.00 94.31 386 GLY A CA 1
ATOM 3103 C C . GLY A 1 386 ? -22.273 -13.034 38.421 1.00 94.31 386 GLY A C 1
ATOM 3104 O O . GLY A 1 386 ? -22.053 -13.282 39.605 1.00 94.31 386 GLY A O 1
ATOM 3105 N N . HIS A 1 387 ? -21.578 -12.091 37.777 1.00 93.62 387 HIS A N 1
ATOM 3106 C CA . HIS A 1 387 ? -20.512 -11.283 38.381 1.00 93.62 387 HIS A CA 1
ATOM 3107 C C . HIS A 1 387 ? -20.463 -9.858 37.819 1.00 93.62 387 HIS A C 1
ATOM 3109 O O . HIS A 1 387 ? -21.091 -9.534 36.813 1.00 93.62 387 HIS A O 1
ATOM 3115 N N . PHE A 1 388 ? -19.699 -8.985 38.487 1.00 95.50 388 PHE A N 1
ATOM 3116 C CA . PHE A 1 388 ? -19.470 -7.619 38.015 1.00 95.50 388 PHE A CA 1
ATOM 3117 C C . PHE A 1 388 ? -18.591 -7.618 36.755 1.00 95.50 388 PHE A C 1
ATOM 3119 O O . PHE A 1 388 ? -17.441 -8.061 36.849 1.00 95.50 388 PHE A O 1
ATOM 3126 N N . PRO A 1 389 ? -19.073 -7.104 35.608 1.00 96.81 389 PRO A N 1
ATOM 3127 C CA . PRO A 1 389 ? -18.354 -7.216 34.349 1.00 96.81 389 PRO A CA 1
ATOM 3128 C C . PRO A 1 389 ? -17.077 -6.373 34.335 1.00 96.81 389 PRO A C 1
ATOM 3130 O O . PRO A 1 389 ? -17.035 -5.243 34.833 1.00 96.81 389 PRO A O 1
ATOM 3133 N N . ASN A 1 390 ? -16.041 -6.892 33.686 1.00 95.75 390 ASN A N 1
ATOM 3134 C CA . ASN A 1 390 ? -14.860 -6.121 33.318 1.00 95.75 390 ASN A CA 1
ATOM 3135 C C . ASN A 1 390 ? -15.071 -5.368 31.978 1.00 95.75 390 ASN A C 1
ATOM 3137 O O . ASN A 1 390 ? -16.014 -5.656 31.229 1.00 95.75 390 ASN A O 1
ATOM 3141 N N . PRO A 1 391 ? -14.206 -4.391 31.635 1.00 96.38 391 PRO A N 1
ATOM 3142 C CA . PRO A 1 391 ? -14.351 -3.616 30.399 1.00 96.38 391 PRO A CA 1
ATOM 3143 C C . PRO A 1 391 ? -14.375 -4.468 29.117 1.00 96.38 391 PRO A C 1
ATOM 3145 O O . PRO A 1 391 ? -15.058 -4.131 28.146 1.00 96.38 391 PRO A O 1
ATOM 3148 N N . GLN A 1 392 ? -13.633 -5.576 29.084 1.00 94.19 392 GLN A N 1
ATOM 3149 C CA . GLN A 1 392 ? -13.542 -6.469 27.930 1.00 94.19 392 GLN A CA 1
ATOM 3150 C C . GLN A 1 392 ? -14.835 -7.272 27.731 1.00 94.19 392 GLN A C 1
ATOM 3152 O O . GLN A 1 392 ? -15.262 -7.455 26.591 1.00 94.19 392 GLN A O 1
ATOM 3157 N N . GLU A 1 393 ? -15.480 -7.707 28.813 1.00 95.44 393 GLU A N 1
ATOM 3158 C CA . GLU A 1 393 ? -16.779 -8.390 28.783 1.00 95.44 393 GLU A CA 1
ATOM 3159 C C . GLU A 1 393 ? -17.876 -7.470 28.245 1.00 95.44 393 GLU A C 1
ATOM 3161 O O . GLU A 1 393 ? -18.559 -7.839 27.288 1.00 95.44 393 GLU A O 1
ATOM 3166 N N . LEU A 1 394 ? -17.977 -6.231 28.749 1.00 96.00 394 LEU A N 1
ATOM 3167 C CA . LEU A 1 394 ? -18.930 -5.247 28.215 1.00 96.00 394 LEU A CA 1
ATOM 3168 C C . LEU A 1 394 ? -18.708 -4.991 26.719 1.00 96.00 394 LEU A C 1
ATOM 3170 O O . LEU A 1 394 ? -19.668 -4.894 25.953 1.00 96.00 394 LEU A O 1
ATOM 3174 N N . ARG A 1 395 ? -17.448 -4.940 26.271 1.00 91.81 395 ARG A N 1
ATOM 3175 C CA . ARG A 1 395 ? -17.117 -4.789 24.847 1.00 91.81 395 ARG A CA 1
ATOM 3176 C C . ARG A 1 395 ? -17.569 -5.988 24.012 1.00 91.81 395 ARG A C 1
ATOM 3178 O O . ARG A 1 395 ? -18.088 -5.780 22.914 1.00 91.81 395 ARG A O 1
ATOM 3185 N N . ARG A 1 396 ? -17.397 -7.219 24.508 1.00 87.25 396 ARG A N 1
ATOM 3186 C CA . ARG A 1 396 ? -17.859 -8.449 23.832 1.00 87.25 396 ARG A CA 1
ATOM 3187 C C . ARG A 1 396 ? -19.382 -8.506 23.725 1.00 87.25 396 ARG A C 1
ATOM 3189 O O . ARG A 1 396 ? -19.889 -8.908 22.684 1.00 87.25 396 ARG A O 1
ATOM 3196 N N . LEU A 1 397 ? -20.088 -8.015 24.742 1.00 86.88 397 LEU A N 1
ATOM 3197 C CA . LEU A 1 397 ? -21.548 -7.870 24.742 1.00 86.88 397 LEU A CA 1
ATOM 3198 C C . LEU A 1 397 ? -22.048 -6.694 23.879 1.00 86.88 397 LEU A C 1
ATOM 3200 O O . LEU A 1 397 ? -23.249 -6.500 23.726 1.00 86.88 397 LEU A O 1
ATOM 3204 N N . GLY A 1 398 ? -21.149 -5.885 23.305 1.00 87.44 398 GLY A N 1
ATOM 3205 C CA . GLY A 1 398 ? -21.516 -4.711 22.510 1.00 87.44 398 GLY A CA 1
ATOM 3206 C C . GLY A 1 398 ? -21.972 -3.503 23.339 1.00 87.44 398 GLY A C 1
ATOM 3207 O O . GLY A 1 398 ? -22.422 -2.508 22.770 1.00 87.44 398 GLY A O 1
ATOM 3208 N N . LEU A 1 399 ? -21.792 -3.539 24.660 1.00 93.56 399 LEU A N 1
ATOM 3209 C CA . LEU A 1 399 ? -22.188 -2.511 25.627 1.00 93.56 399 LEU A CA 1
ATOM 3210 C C . LEU A 1 399 ? -21.079 -1.468 25.844 1.00 93.56 399 LEU A C 1
ATOM 3212 O O . LEU A 1 399 ? -20.804 -1.024 26.959 1.00 93.56 399 LEU A O 1
ATOM 3216 N N . ASN A 1 400 ? -20.431 -1.048 24.754 1.00 94.44 400 ASN A N 1
ATOM 3217 C CA . ASN A 1 400 ? -19.338 -0.072 24.803 1.00 94.44 400 ASN A CA 1
ATOM 3218 C C . ASN A 1 400 ? -19.786 1.280 25.372 1.00 94.44 400 ASN A C 1
ATOM 3220 O O . ASN A 1 400 ? -19.011 1.928 26.065 1.00 94.44 400 ASN A O 1
ATOM 3224 N N . SER A 1 401 ? -21.031 1.691 25.105 1.00 95.25 401 SER A N 1
ATOM 3225 C CA . SER A 1 401 ? -21.594 2.931 25.648 1.00 95.25 401 SER A CA 1
ATOM 3226 C C . SER A 1 401 ? -21.696 2.889 27.172 1.00 95.25 401 SER A C 1
ATOM 3228 O O . SER A 1 401 ? -21.322 3.860 27.815 1.00 95.25 401 SER A O 1
ATOM 3230 N N . LEU A 1 402 ? -22.104 1.751 27.747 1.00 96.94 402 LEU A N 1
ATOM 3231 C CA . LEU A 1 402 ? -22.140 1.551 29.197 1.00 96.94 402 LEU A CA 1
ATOM 3232 C C . LEU A 1 402 ? -20.722 1.553 29.785 1.00 96.94 402 LEU A C 1
ATOM 3234 O O . LEU A 1 402 ? -20.456 2.283 30.735 1.00 96.94 402 LEU A O 1
ATOM 3238 N N . SER A 1 403 ? -19.788 0.812 29.174 1.00 97.38 403 SER A N 1
ATOM 3239 C CA . SER A 1 403 ? -18.378 0.807 29.598 1.00 97.38 403 SER A CA 1
ATOM 3240 C C . SER A 1 403 ? -17.768 2.209 29.587 1.00 97.38 403 SER A C 1
ATOM 3242 O O . SER A 1 403 ? -17.032 2.558 30.506 1.00 97.38 403 SER A O 1
ATOM 3244 N N . HIS A 1 404 ? -18.044 3.000 28.550 1.00 96.94 404 HIS A N 1
ATOM 3245 C CA . HIS A 1 404 ? -17.547 4.366 28.445 1.00 96.94 404 HIS A CA 1
ATOM 3246 C C . HIS A 1 404 ? -18.222 5.285 29.467 1.00 96.94 404 HIS A C 1
ATOM 3248 O O . HIS A 1 404 ? -17.522 6.027 30.143 1.00 96.94 404 HIS A O 1
ATOM 3254 N N . ALA A 1 405 ? -19.540 5.173 29.661 1.00 97.75 405 ALA A N 1
ATOM 3255 C CA . ALA A 1 405 ? -20.279 5.935 30.666 1.00 97.75 405 ALA A CA 1
ATOM 3256 C C . ALA A 1 405 ? -19.730 5.726 32.084 1.00 97.75 405 ALA A C 1
ATOM 3258 O O . ALA A 1 405 ? -19.561 6.688 32.830 1.00 97.75 405 ALA A O 1
ATOM 3259 N N . MET A 1 406 ? -19.416 4.478 32.448 1.00 97.94 406 MET A N 1
ATOM 3260 C CA . MET A 1 406 ? -18.805 4.144 33.738 1.00 97.94 406 MET A CA 1
ATOM 3261 C C . MET A 1 406 ? -17.449 4.836 33.916 1.00 97.94 406 MET A C 1
ATOM 3263 O O . MET A 1 406 ? -17.179 5.402 34.974 1.00 97.94 406 MET A O 1
ATOM 3267 N N . SER A 1 407 ? -16.606 4.803 32.879 1.00 97.19 407 SER A N 1
ATOM 3268 C CA . SER A 1 407 ? -15.290 5.450 32.872 1.00 97.19 407 SER A CA 1
ATOM 3269 C C . SER A 1 407 ? -15.365 6.973 32.927 1.00 97.19 407 SER A C 1
ATOM 3271 O O . SER A 1 407 ? -14.655 7.572 33.726 1.00 97.19 407 SER A O 1
ATOM 3273 N N . GLU A 1 408 ? -16.226 7.574 32.111 1.00 97.88 408 GLU A N 1
ATOM 3274 C CA . GLU A 1 408 ? -16.239 9.016 31.862 1.00 97.88 408 GLU A CA 1
ATOM 3275 C C . GLU A 1 408 ? -17.071 9.794 32.889 1.00 97.88 408 GLU A C 1
ATOM 3277 O O . GLU A 1 408 ? -16.675 10.866 33.331 1.00 97.88 408 GLU A O 1
ATOM 3282 N N . HIS A 1 409 ? -18.236 9.269 33.284 1.00 97.88 409 HIS A N 1
ATOM 3283 C CA . HIS A 1 409 ? -19.213 10.024 34.081 1.00 97.88 409 HIS A CA 1
ATOM 3284 C C . HIS A 1 409 ? -19.339 9.544 35.529 1.00 97.88 409 HIS A C 1
ATOM 3286 O O . HIS A 1 409 ? -19.816 10.293 36.378 1.00 97.88 409 HIS A O 1
ATOM 3292 N N . HIS A 1 410 ? -18.911 8.314 35.836 1.00 97.62 410 HIS A N 1
ATOM 3293 C CA . HIS A 1 410 ? -19.178 7.683 37.139 1.00 97.62 410 HIS A CA 1
ATOM 3294 C C . HIS A 1 410 ? -17.919 7.248 37.897 1.00 97.62 410 HIS A C 1
ATOM 3296 O O . HIS A 1 410 ? -17.987 6.395 38.782 1.00 97.62 410 HIS A O 1
ATOM 3302 N N . GLY A 1 411 ? -16.773 7.867 37.590 1.00 96.25 411 GLY A N 1
ATOM 3303 C CA . GLY A 1 411 ? -15.525 7.697 38.345 1.00 96.25 411 GLY A CA 1
ATOM 3304 C C . GLY A 1 411 ? -14.783 6.387 38.065 1.00 96.25 411 GLY A C 1
ATOM 3305 O O . GLY A 1 411 ? -13.944 5.967 38.862 1.00 96.25 411 GLY A O 1
ATOM 3306 N N . GLY A 1 412 ? -15.085 5.712 36.956 1.00 96.62 412 GLY A N 1
ATOM 3307 C CA . GLY A 1 412 ? -14.428 4.466 36.580 1.00 96.62 412 GLY A CA 1
ATOM 3308 C C . GLY A 1 412 ? -15.100 3.206 37.116 1.00 96.62 412 GLY A C 1
ATOM 3309 O O . GLY A 1 412 ? -16.029 3.225 37.927 1.00 96.62 412 GLY A O 1
ATOM 3310 N N . PHE A 1 413 ? -14.593 2.061 36.655 1.00 96.19 413 PHE A N 1
ATOM 3311 C CA . PHE A 1 413 ? -15.122 0.741 37.009 1.00 96.19 413 PHE A CA 1
ATOM 3312 C C . PHE A 1 413 ? -15.027 0.453 38.508 1.00 96.19 413 PHE A C 1
ATOM 3314 O O . PHE A 1 413 ? -15.940 -0.153 39.057 1.00 96.19 413 PHE A O 1
ATOM 3321 N N . ILE A 1 414 ? -13.960 0.902 39.178 1.00 94.06 414 ILE A N 1
ATOM 3322 C CA . ILE A 1 414 ? -13.757 0.671 40.616 1.00 94.06 414 ILE A CA 1
ATOM 3323 C C . ILE A 1 414 ? -14.840 1.390 41.430 1.00 94.06 414 ILE A C 1
ATOM 3325 O O . ILE A 1 414 ? -15.505 0.763 42.253 1.00 94.06 414 ILE A O 1
ATOM 3329 N N . VAL A 1 415 ? -15.075 2.678 41.155 1.00 95.75 415 VAL A N 1
ATOM 3330 C CA . VAL A 1 415 ? -16.108 3.473 41.839 1.00 95.75 415 VAL A CA 1
ATOM 3331 C C . VAL A 1 415 ? -17.499 2.931 41.527 1.00 95.75 415 VAL A C 1
ATOM 3333 O O . VAL A 1 415 ? -18.302 2.745 42.439 1.00 95.75 415 VAL A O 1
ATOM 3336 N N . THR A 1 416 ? -17.769 2.602 40.262 1.00 97.00 416 THR A N 1
ATOM 3337 C CA . THR A 1 416 ? -19.056 2.023 39.845 1.00 97.00 416 THR A CA 1
ATOM 3338 C C . THR A 1 416 ? -19.332 0.695 40.561 1.00 97.00 416 THR A C 1
ATOM 3340 O O . THR A 1 416 ? -20.434 0.465 41.056 1.00 97.00 416 THR A O 1
ATOM 3343 N N . ARG A 1 417 ? -18.313 -0.166 40.670 1.00 95.25 417 ARG A N 1
ATOM 3344 C CA . ARG A 1 417 ? -18.376 -1.451 41.375 1.00 95.25 417 ARG A CA 1
ATOM 3345 C C . ARG A 1 417 ? -18.659 -1.277 42.863 1.00 95.25 417 ARG A C 1
ATOM 3347 O O . ARG A 1 417 ? -19.533 -1.962 43.391 1.00 95.25 417 ARG A O 1
ATOM 3354 N N . LYS A 1 418 ? -17.951 -0.349 43.515 1.00 94.00 418 LYS A N 1
ATOM 3355 C CA . LYS A 1 418 ? -18.165 0.011 44.922 1.00 94.00 418 LYS A CA 1
ATOM 3356 C C . LYS A 1 418 ? -19.587 0.515 45.157 1.00 94.00 418 LYS A C 1
ATOM 3358 O O . LYS A 1 418 ? -20.270 0.015 46.042 1.00 94.00 418 LYS A O 1
ATOM 3363 N N . ARG A 1 419 ? -20.064 1.443 44.321 1.00 96.44 419 ARG A N 1
ATOM 3364 C CA . ARG A 1 419 ? -21.423 2.005 44.415 1.00 96.44 419 ARG A CA 1
ATOM 3365 C C . ARG A 1 419 ? -22.527 0.955 44.295 1.00 96.44 419 ARG A C 1
ATOM 3367 O O . ARG A 1 419 ? -23.572 1.114 44.908 1.00 96.44 419 ARG A O 1
ATOM 3374 N N . LEU A 1 420 ? -22.304 -0.109 43.525 1.00 95.94 420 LEU A N 1
ATOM 3375 C CA . LEU A 1 420 ? -23.253 -1.215 43.378 1.00 95.94 420 LEU A CA 1
ATOM 3376 C C . LEU A 1 420 ? -23.152 -2.282 44.484 1.00 95.94 420 LEU A C 1
ATOM 3378 O O . LEU A 1 420 ? -23.869 -3.277 44.416 1.00 95.94 420 LEU A O 1
ATOM 3382 N N . GLY A 1 421 ? -22.272 -2.111 45.477 1.00 94.94 421 GLY A N 1
ATOM 3383 C CA . GLY A 1 421 ? -22.078 -3.086 46.555 1.00 94.94 421 GLY A CA 1
ATOM 3384 C C . GLY A 1 421 ? -21.279 -4.325 46.141 1.00 94.94 421 GLY A C 1
ATOM 3385 O O . GLY A 1 421 ? -21.243 -5.304 46.875 1.00 94.94 421 GLY A O 1
ATOM 3386 N N . TYR A 1 422 ? -20.605 -4.292 44.986 1.00 90.06 422 TYR A N 1
ATOM 3387 C CA . TYR A 1 422 ? -19.706 -5.365 44.536 1.00 90.06 422 TYR A CA 1
ATOM 3388 C C . TYR A 1 422 ? -18.266 -5.123 44.977 1.00 90.06 422 TYR A C 1
ATOM 3390 O O . TYR A 1 422 ? -17.338 -5.639 44.340 1.00 90.06 422 TYR A O 1
ATOM 3398 N N . GLU A 1 423 ? -18.049 -4.312 46.014 1.00 82.06 423 GLU A N 1
ATOM 3399 C CA . GLU A 1 423 ? -16.732 -4.186 46.625 1.00 82.06 423 GLU A CA 1
ATOM 3400 C C . GLU A 1 423 ? -16.217 -5.596 46.905 1.00 82.06 423 GLU A C 1
ATOM 3402 O O . GLU A 1 423 ? -16.865 -6.402 47.571 1.00 82.06 423 GLU A O 1
ATOM 3407 N N . ARG A 1 424 ? -15.070 -5.942 46.307 1.00 60.66 424 ARG A N 1
ATOM 3408 C CA . ARG A 1 424 ? -14.357 -7.127 46.764 1.00 60.66 424 ARG A CA 1
ATOM 3409 C C . ARG A 1 424 ? -14.108 -6.859 48.243 1.00 60.66 424 ARG A C 1
ATOM 3411 O O . ARG A 1 424 ? -13.346 -5.948 48.549 1.00 60.66 424 ARG A O 1
ATOM 3418 N N . ALA A 1 425 ? -14.668 -7.681 49.129 1.00 51.56 425 ALA A N 1
ATOM 3419 C CA . ALA A 1 425 ? -13.876 -8.115 50.266 1.00 51.56 425 ALA A CA 1
ATOM 3420 C C . ALA A 1 425 ? -12.554 -8.574 49.635 1.00 51.56 425 ALA A C 1
ATOM 3422 O O . ALA A 1 425 ? -12.538 -9.563 48.897 1.00 51.56 425 ALA A O 1
ATOM 3423 N N . SER A 1 426 ? -11.504 -7.753 49.724 1.00 52.66 426 SER A N 1
ATOM 3424 C CA . SER A 1 426 ? -10.242 -7.982 49.007 1.00 52.66 426 SER A CA 1
ATOM 3425 C C . SER A 1 426 ? -9.646 -9.348 49.359 1.00 52.66 426 SER A C 1
ATOM 3427 O O . SER A 1 426 ? -8.913 -9.925 48.562 1.00 52.66 426 SER A O 1
ATOM 3429 N N . THR A 1 427 ? -10.084 -9.918 50.478 1.00 53.75 427 THR A N 1
ATOM 3430 C CA . THR A 1 427 ? -9.827 -11.271 50.951 1.00 53.75 427 THR A CA 1
ATOM 3431 C C . THR A 1 427 ? -10.448 -12.367 50.082 1.00 53.75 427 THR A C 1
ATOM 3433 O O . THR A 1 427 ? -9.776 -13.340 49.786 1.00 53.75 427 THR A O 1
ATOM 3436 N N . GLY A 1 428 ? -11.676 -12.234 49.573 1.00 55.91 428 GLY A N 1
ATOM 3437 C CA . GLY A 1 428 ? -12.408 -13.373 48.992 1.00 55.91 428 GLY A CA 1
ATOM 3438 C C . GLY A 1 428 ? -12.018 -13.796 47.567 1.00 55.91 428 GLY A C 1
ATOM 3439 O O . GLY A 1 428 ? -12.379 -14.891 47.142 1.00 55.91 428 GLY A O 1
ATOM 3440 N N . PHE A 1 429 ? -11.342 -12.939 46.792 1.00 58.81 429 PHE A N 1
ATOM 3441 C CA . PHE A 1 429 ? -10.810 -13.321 45.470 1.00 58.81 429 PHE A CA 1
ATOM 3442 C C . PHE A 1 429 ? -9.377 -13.828 45.572 1.00 58.81 429 PHE A C 1
ATOM 3444 O O . PHE A 1 429 ? -9.046 -14.776 44.879 1.00 58.81 429 PHE A O 1
ATOM 3451 N N . LEU A 1 430 ? -8.554 -13.222 46.434 1.00 59.72 430 LEU A N 1
ATOM 3452 C CA . LEU A 1 430 ? -7.227 -13.755 46.731 1.00 59.72 430 LEU A CA 1
ATOM 3453 C C . LEU A 1 430 ? -7.333 -15.094 47.457 1.00 59.72 430 LEU A C 1
ATOM 3455 O O . LEU A 1 430 ? -6.611 -15.993 47.073 1.00 59.72 430 LEU A O 1
ATOM 3459 N N . ALA A 1 431 ? -8.282 -15.261 48.386 1.00 60.50 431 ALA A N 1
ATOM 3460 C CA . ALA A 1 431 ? -8.574 -16.549 49.014 1.00 60.50 431 ALA A CA 1
ATOM 3461 C C . ALA A 1 431 ? -9.003 -17.580 47.969 1.00 60.50 431 ALA A C 1
ATOM 3463 O O . ALA A 1 431 ? -8.294 -18.541 47.770 1.00 60.50 431 ALA A O 1
ATOM 3464 N N . ARG A 1 432 ? -10.045 -17.323 47.164 1.00 64.50 432 ARG A N 1
ATOM 3465 C CA . ARG A 1 432 ? -10.481 -18.296 46.139 1.00 64.50 432 ARG A CA 1
ATOM 3466 C C . ARG A 1 432 ? -9.448 -18.578 45.045 1.00 64.50 432 ARG A C 1
ATOM 3468 O O . ARG A 1 432 ? -9.451 -19.657 44.465 1.00 64.50 432 ARG A O 1
ATOM 3475 N N . TYR A 1 433 ? -8.600 -17.606 44.717 1.00 70.00 433 TYR A N 1
ATOM 3476 C CA . TYR A 1 433 ? -7.499 -17.798 43.775 1.00 70.00 433 TYR A CA 1
ATOM 3477 C C . TYR A 1 433 ? -6.340 -18.568 44.420 1.00 70.00 433 TYR A C 1
ATOM 3479 O O . TYR A 1 433 ? -5.753 -19.417 43.762 1.00 70.00 433 TYR A O 1
ATOM 3487 N N . ALA A 1 434 ? -6.051 -18.322 45.701 1.00 71.38 434 ALA A N 1
ATOM 3488 C CA . ALA A 1 434 ? -5.103 -19.101 46.489 1.00 71.38 434 ALA A CA 1
ATOM 3489 C C . ALA A 1 434 ? -5.601 -20.538 46.690 1.00 71.38 434 ALA A C 1
ATOM 3491 O O . ALA A 1 434 ? -4.835 -21.452 46.429 1.00 71.38 434 ALA A O 1
ATOM 3492 N N . ASP A 1 435 ? -6.880 -20.739 47.017 1.00 71.69 435 ASP A N 1
ATOM 3493 C CA . ASP A 1 435 ? -7.535 -22.047 47.134 1.00 71.69 435 ASP A CA 1
ATOM 3494 C C . ASP A 1 435 ? -7.494 -22.788 45.791 1.00 71.69 435 ASP A C 1
ATOM 3496 O O . ASP A 1 435 ? -7.088 -23.938 45.723 1.00 71.69 435 ASP A O 1
ATOM 3500 N N . SER A 1 436 ? -7.808 -22.107 44.681 1.00 75.94 436 SER A N 1
ATOM 3501 C CA . SER A 1 436 ? -7.722 -22.698 43.339 1.00 75.94 436 SER A CA 1
ATOM 3502 C C . SER A 1 436 ? -6.293 -23.072 42.932 1.00 75.94 436 SER A C 1
ATOM 3504 O O . SER A 1 436 ? -6.121 -24.037 42.188 1.00 75.94 436 SER A O 1
ATOM 3506 N N . ILE A 1 437 ? -5.284 -22.300 43.347 1.00 75.56 437 ILE A N 1
ATOM 3507 C CA . ILE A 1 437 ? -3.873 -22.632 43.111 1.00 75.56 437 ILE A CA 1
ATOM 3508 C C . ILE A 1 437 ? -3.455 -23.796 44.015 1.00 75.56 437 ILE A C 1
ATOM 3510 O O . ILE A 1 437 ? -2.786 -24.709 43.537 1.00 75.56 437 ILE A O 1
ATOM 3514 N N . ALA A 1 438 ? -3.876 -23.790 45.280 1.00 73.88 438 ALA A N 1
ATOM 3515 C CA . ALA A 1 438 ? -3.599 -24.843 46.246 1.00 73.88 438 ALA A CA 1
ATOM 3516 C C . ALA A 1 438 ? -4.204 -26.182 45.798 1.00 73.88 438 ALA A C 1
ATOM 3518 O O . ALA A 1 438 ? -3.485 -27.173 45.731 1.00 73.88 438 ALA A O 1
ATOM 3519 N N . ASP A 1 439 ? -5.471 -26.202 45.379 1.00 73.38 439 ASP A N 1
ATOM 3520 C CA . ASP A 1 439 ? -6.160 -27.403 44.894 1.00 73.38 439 ASP A CA 1
ATOM 3521 C C . ASP A 1 439 ? -5.522 -27.962 43.617 1.00 73.38 439 ASP A C 1
ATOM 3523 O O . ASP A 1 439 ? -5.251 -29.162 43.523 1.00 73.38 439 ASP A O 1
ATOM 3527 N N . ALA A 1 440 ? -5.242 -27.100 42.631 1.00 77.94 440 ALA A N 1
ATOM 3528 C CA . ALA A 1 440 ? -4.584 -27.517 41.393 1.00 77.94 440 ALA A CA 1
ATOM 3529 C C . ALA A 1 440 ? -3.190 -28.100 41.668 1.00 77.94 440 ALA A C 1
ATOM 3531 O O . ALA A 1 440 ? -2.780 -29.067 41.029 1.00 77.94 440 ALA A O 1
ATOM 3532 N N . TYR A 1 441 ? -2.476 -27.542 42.646 1.00 71.25 441 TYR A N 1
ATOM 3533 C CA . TYR A 1 441 ? -1.141 -27.994 43.000 1.00 71.25 441 TYR A CA 1
ATOM 3534 C C . TYR A 1 441 ? -1.148 -29.295 43.811 1.00 71.25 441 TYR A C 1
ATOM 3536 O O . TYR A 1 441 ? -0.360 -30.193 43.505 1.00 71.25 441 TYR A O 1
ATOM 3544 N N . LEU A 1 442 ? -2.053 -29.449 44.785 1.00 74.38 442 LEU A N 1
ATOM 3545 C CA . LEU A 1 442 ? -2.235 -30.691 45.552 1.00 74.38 442 LEU A CA 1
ATOM 3546 C C . LEU A 1 442 ? -2.550 -31.871 44.623 1.00 74.38 442 LEU A C 1
ATOM 3548 O O . LEU A 1 442 ? -1.964 -32.943 44.760 1.00 74.38 442 LEU A O 1
ATOM 3552 N N . GLN A 1 443 ? -3.374 -31.647 43.596 1.00 77.88 443 GLN A N 1
ATOM 3553 C CA . GLN A 1 443 ? -3.668 -32.661 42.578 1.00 77.88 443 GLN A CA 1
ATOM 3554 C C . GLN A 1 443 ? -2.439 -33.062 41.746 1.00 77.88 443 GLN A C 1
ATOM 3556 O O . GLN A 1 443 ? -2.323 -34.219 41.351 1.00 77.88 443 GLN A O 1
ATOM 3561 N N . THR A 1 444 ? -1.518 -32.132 41.472 1.00 78.94 444 THR A N 1
ATOM 3562 C CA . THR A 1 444 ? -0.332 -32.404 40.635 1.00 78.94 444 THR A CA 1
ATOM 3563 C C . THR A 1 444 ? 0.905 -32.872 41.400 1.00 78.94 444 THR A C 1
ATOM 3565 O O . THR A 1 444 ? 1.746 -33.554 40.823 1.00 78.94 444 THR A O 1
ATOM 3568 N N . SER A 1 445 ? 1.038 -32.508 42.677 1.00 75.88 445 SER A N 1
ATOM 3569 C CA . SER A 1 445 ? 2.247 -32.756 43.477 1.00 75.88 445 SER A CA 1
ATOM 3570 C C . SER A 1 445 ? 2.177 -34.025 44.329 1.00 75.88 445 SER A C 1
ATOM 3572 O O . SER A 1 445 ? 3.195 -34.439 44.875 1.00 75.88 445 SER A O 1
ATOM 3574 N N . GLY A 1 446 ? 0.996 -34.648 44.449 1.00 77.56 446 GLY A N 1
ATOM 3575 C CA . GLY A 1 446 ? 0.784 -35.830 45.292 1.00 77.56 446 GLY A CA 1
ATOM 3576 C C . GLY A 1 446 ? 0.888 -35.552 46.796 1.00 77.56 446 GLY A C 1
ATOM 3577 O O . GLY A 1 446 ? 0.927 -36.498 47.580 1.00 77.56 446 GLY A O 1
ATOM 3578 N N . LYS A 1 447 ? 0.948 -34.276 47.201 1.00 73.00 447 LYS A N 1
ATOM 3579 C CA . LYS A 1 447 ? 1.030 -33.860 48.605 1.00 73.00 447 LYS A CA 1
ATOM 3580 C C . LYS A 1 447 ? -0.345 -33.848 49.254 1.00 73.00 447 LYS A C 1
ATOM 3582 O O . LYS A 1 447 ? -1.356 -33.630 48.587 1.00 73.00 447 LYS A O 1
ATOM 3587 N N . THR A 1 448 ? -0.370 -34.080 50.563 1.00 75.62 448 THR A N 1
ATOM 3588 C CA . THR A 1 448 ? -1.625 -34.266 51.303 1.00 75.62 448 THR A CA 1
ATOM 3589 C C . THR A 1 448 ? -2.136 -33.007 51.992 1.00 75.62 448 THR A C 1
ATOM 3591 O O . THR A 1 448 ? -3.323 -32.948 52.311 1.00 75.62 448 THR A O 1
ATOM 3594 N N . SER A 1 449 ? -1.298 -31.979 52.183 1.00 76.94 449 SER A N 1
ATOM 3595 C CA . SER A 1 449 ? -1.738 -30.709 52.770 1.00 76.94 449 SER A CA 1
ATOM 3596 C C . SER A 1 449 ? -0.942 -29.489 52.288 1.00 76.94 449 SER A C 1
ATOM 3598 O O . SER A 1 449 ? 0.168 -29.589 51.763 1.00 76.94 449 SER A O 1
ATOM 3600 N N . PHE A 1 450 ? -1.531 -28.307 52.478 1.00 63.25 450 PHE A N 1
ATOM 3601 C CA . PHE A 1 450 ? -0.900 -27.015 52.195 1.00 63.25 450 PHE A CA 1
ATOM 3602 C C . PHE A 1 450 ? 0.259 -26.698 53.161 1.00 63.25 450 PHE A C 1
ATOM 3604 O O . PHE A 1 450 ? 1.221 -26.037 52.773 1.00 63.25 450 PHE A O 1
ATOM 3611 N N . ASP A 1 451 ? 0.219 -27.225 54.388 1.00 70.12 451 ASP A N 1
ATOM 3612 C CA . ASP A 1 451 ? 1.269 -27.013 55.392 1.00 70.12 451 ASP A CA 1
ATOM 3613 C C . ASP A 1 451 ? 2.565 -27.765 55.043 1.00 70.12 451 ASP A C 1
ATOM 3615 O O . ASP A 1 451 ? 3.660 -27.231 55.239 1.00 70.12 451 ASP A O 1
ATOM 3619 N N . GLU A 1 452 ? 2.471 -28.951 54.421 1.00 70.12 452 GLU A N 1
ATOM 3620 C CA . GLU A 1 452 ? 3.639 -29.641 53.845 1.00 70.12 452 GLU A CA 1
ATOM 3621 C C . GLU A 1 452 ? 4.301 -28.801 52.741 1.00 70.12 452 GLU A C 1
ATOM 3623 O O . GLU A 1 452 ? 5.523 -28.795 52.599 1.00 70.12 452 GLU A O 1
ATOM 3628 N N . TYR A 1 453 ? 3.505 -28.055 51.967 1.00 69.31 453 TYR A N 1
ATOM 3629 C CA . TYR A 1 453 ? 4.005 -27.190 50.899 1.00 69.31 453 TYR A CA 1
ATOM 3630 C C . TYR A 1 453 ? 4.750 -25.962 51.432 1.00 69.31 453 TYR A C 1
ATOM 3632 O O . TYR A 1 453 ? 5.870 -25.706 50.987 1.00 69.31 453 TYR A O 1
ATOM 3640 N N . VAL A 1 454 ? 4.169 -25.229 52.388 1.00 68.56 454 VAL A N 1
ATOM 3641 C CA . VAL A 1 454 ? 4.816 -24.045 52.986 1.00 68.56 454 VAL A CA 1
ATOM 3642 C C . VAL A 1 454 ? 6.138 -24.440 53.645 1.00 68.56 454 VAL A C 1
ATOM 3644 O O . VAL A 1 454 ? 7.152 -23.777 53.437 1.00 68.56 454 VAL A O 1
ATOM 3647 N N . THR A 1 455 ? 6.155 -25.580 54.337 1.00 71.56 455 THR A N 1
ATOM 3648 C CA . THR A 1 455 ? 7.355 -26.112 54.997 1.00 71.56 455 THR A CA 1
ATOM 3649 C C . THR A 1 455 ? 8.484 -26.442 54.009 1.00 71.56 455 THR A C 1
ATOM 3651 O O . THR A 1 455 ? 9.659 -26.228 54.305 1.00 71.56 455 THR A O 1
ATOM 3654 N N . GLU A 1 456 ? 8.162 -26.947 52.815 1.00 70.12 456 GLU A N 1
ATOM 3655 C CA . GLU A 1 456 ? 9.164 -27.303 51.801 1.00 70.12 456 GLU A CA 1
ATOM 3656 C C . GLU A 1 456 ? 9.677 -26.084 51.025 1.00 70.12 456 GLU A C 1
ATOM 3658 O O . GLU A 1 456 ? 10.874 -25.985 50.765 1.00 70.12 456 GLU A O 1
ATOM 3663 N N . LEU A 1 457 ? 8.813 -25.105 50.737 1.00 63.94 457 LEU A N 1
ATOM 3664 C CA . LEU A 1 457 ? 9.219 -23.823 50.146 1.00 63.94 457 LEU A CA 1
ATOM 3665 C C . LEU A 1 457 ? 10.146 -23.029 51.064 1.00 63.94 457 LEU A C 1
ATOM 3667 O O . LEU A 1 457 ? 11.176 -22.523 50.617 1.00 63.94 457 LEU A O 1
ATOM 3671 N N . GLU A 1 458 ? 9.826 -22.983 52.359 1.00 67.56 458 GLU A N 1
ATOM 3672 C CA . GLU A 1 458 ? 10.687 -22.377 53.378 1.00 67.56 458 GLU A CA 1
ATOM 3673 C C . GLU A 1 458 ? 12.048 -23.093 53.482 1.00 67.56 458 GLU A C 1
ATOM 3675 O O . GLU A 1 458 ? 13.048 -22.476 53.861 1.00 67.56 458 GLU A O 1
ATOM 3680 N N . 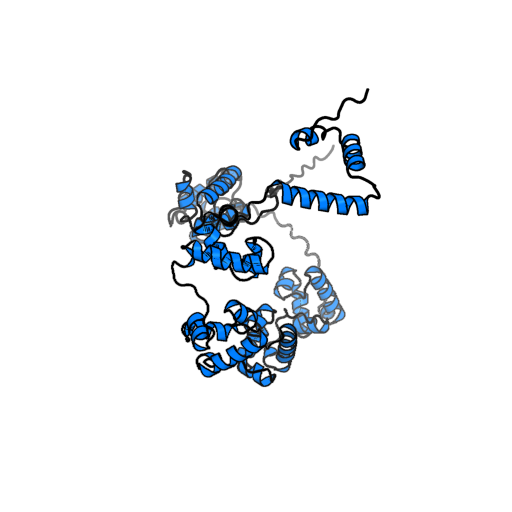ARG A 1 459 ? 12.114 -24.378 53.100 1.00 69.56 459 ARG A N 1
ATOM 3681 C CA . ARG A 1 459 ? 13.338 -25.187 53.083 1.00 69.56 459 ARG A CA 1
ATOM 3682 C C . ARG A 1 459 ? 14.158 -25.015 51.797 1.00 69.56 459 ARG A C 1
ATOM 3684 O O . ARG A 1 459 ? 15.386 -25.042 51.869 1.00 69.56 459 ARG A O 1
ATOM 3691 N N . GLU A 1 460 ? 13.515 -24.828 50.643 1.00 70.62 460 GLU A N 1
ATOM 3692 C CA . GLU A 1 460 ? 14.189 -24.662 49.344 1.00 70.62 460 GLU A CA 1
ATOM 3693 C C . GLU A 1 460 ? 14.557 -23.206 49.013 1.00 70.62 460 GLU A C 1
ATOM 3695 O O . GLU A 1 460 ? 15.495 -22.969 48.250 1.00 70.62 460 GLU A O 1
ATOM 3700 N N . CYS A 1 461 ? 13.881 -22.216 49.604 1.00 50.47 461 CYS A N 1
ATOM 3701 C CA . CYS A 1 461 ? 14.150 -20.796 49.368 1.00 50.47 461 CYS A CA 1
ATOM 3702 C C . CYS A 1 461 ? 14.223 -19.993 50.686 1.00 50.47 461 CYS A C 1
ATOM 3704 O O . CYS A 1 461 ? 13.250 -19.359 51.098 1.00 50.47 461 CYS A O 1
ATOM 3706 N N . PRO A 1 462 ? 15.413 -19.902 51.322 1.00 53.09 462 PRO A N 1
ATOM 3707 C CA . PRO A 1 462 ? 15.608 -19.240 52.622 1.00 53.09 462 PRO A CA 1
ATOM 3708 C C . PRO A 1 462 ? 15.272 -17.737 52.660 1.00 53.09 462 PRO A C 1
ATOM 3710 O O . PRO A 1 462 ? 15.224 -17.140 53.735 1.00 53.09 462 PRO A O 1
ATOM 3713 N N . TYR A 1 463 ? 15.054 -17.107 51.501 1.00 45.88 463 TYR A N 1
ATOM 3714 C CA . TYR A 1 463 ? 14.708 -15.688 51.376 1.00 45.88 463 TYR A CA 1
ATOM 3715 C C . TYR A 1 463 ? 13.208 -15.386 51.571 1.00 45.88 463 TYR A C 1
ATOM 3717 O O . TYR A 1 463 ? 12.837 -14.214 51.628 1.00 45.88 463 TYR A O 1
ATOM 3725 N N . GLU A 1 464 ? 12.347 -16.401 51.720 1.00 49.62 464 GLU A N 1
ATOM 3726 C CA . GLU A 1 464 ? 10.891 -16.228 51.875 1.00 49.62 464 GLU A CA 1
ATOM 3727 C C . GLU A 1 464 ? 10.372 -16.231 53.323 1.00 49.62 464 GLU A C 1
ATOM 3729 O O . GLU A 1 464 ? 9.173 -16.073 53.536 1.00 49.62 464 GLU A O 1
ATOM 3734 N N . ARG A 1 465 ? 11.232 -16.265 54.353 1.00 51.47 465 ARG A N 1
ATOM 3735 C CA . ARG A 1 465 ? 10.784 -16.044 55.752 1.00 51.47 465 ARG A CA 1
ATOM 3736 C C . ARG A 1 465 ? 10.032 -14.714 55.955 1.00 51.47 465 ARG A C 1
ATOM 3738 O O . ARG A 1 465 ? 9.243 -14.586 56.886 1.00 51.47 465 ARG A O 1
ATOM 3745 N N . ASP A 1 466 ? 10.225 -13.749 55.056 1.00 52.34 466 ASP A N 1
ATOM 3746 C CA . ASP A 1 466 ? 9.519 -12.461 55.030 1.00 52.34 466 ASP A CA 1
ATOM 3747 C C . ASP A 1 466 ? 8.053 -12.574 54.534 1.00 52.34 466 ASP A C 1
ATOM 3749 O O . ASP A 1 466 ? 7.257 -11.649 54.699 1.00 52.34 466 ASP A O 1
ATOM 3753 N N . LEU A 1 467 ? 7.652 -13.706 53.939 1.00 53.09 467 LEU A N 1
ATOM 3754 C CA . LEU A 1 467 ? 6.323 -13.895 53.345 1.00 53.09 467 LEU A CA 1
ATOM 3755 C C . LEU A 1 467 ? 5.226 -14.089 54.406 1.00 53.09 467 LEU A C 1
ATOM 3757 O O . LEU A 1 467 ? 4.169 -13.470 54.297 1.00 53.09 467 LEU A O 1
ATOM 3761 N N . ARG A 1 468 ? 5.481 -14.869 55.468 1.00 56.03 468 ARG A N 1
ATOM 3762 C CA . ARG A 1 468 ? 4.547 -15.061 56.603 1.00 56.03 468 ARG A CA 1
ATOM 3763 C C . ARG A 1 468 ? 4.239 -13.737 57.313 1.00 56.03 468 ARG A C 1
ATOM 3765 O O . ARG A 1 468 ? 3.082 -13.453 57.622 1.00 56.03 468 ARG A O 1
ATOM 3772 N N . VAL A 1 469 ? 5.264 -12.893 57.468 1.00 56.06 469 VAL A N 1
ATOM 3773 C CA . VAL A 1 469 ? 5.159 -11.538 58.035 1.00 56.06 469 VAL A CA 1
ATOM 3774 C C . VAL A 1 469 ? 4.352 -10.615 57.117 1.00 56.06 469 VAL A C 1
ATOM 3776 O O . VAL A 1 469 ? 3.452 -9.917 57.583 1.00 56.06 469 VAL A O 1
ATOM 3779 N N . ARG A 1 470 ? 4.597 -10.642 55.800 1.00 52.53 470 ARG A N 1
ATOM 3780 C CA . ARG A 1 470 ? 3.837 -9.838 54.820 1.00 52.53 470 ARG A CA 1
ATOM 3781 C C . ARG A 1 470 ? 2.384 -10.283 54.644 1.00 52.53 470 ARG A C 1
ATOM 3783 O O . ARG A 1 470 ? 1.552 -9.465 54.258 1.00 52.53 470 ARG A O 1
ATOM 3790 N N . LEU A 1 471 ? 2.082 -11.552 54.911 1.00 57.75 471 LEU A N 1
ATOM 3791 C CA . LEU A 1 471 ? 0.734 -12.125 54.845 1.00 57.75 471 LEU A CA 1
ATOM 3792 C C . LEU A 1 471 ? -0.038 -12.023 56.172 1.00 57.75 471 LEU A C 1
ATOM 3794 O O . LEU A 1 471 ? -1.219 -12.362 56.202 1.00 57.75 471 LEU A O 1
ATOM 3798 N N . GLY A 1 472 ? 0.588 -11.522 57.244 1.00 60.12 472 GLY A N 1
ATOM 3799 C CA . GLY A 1 472 ? -0.068 -11.272 58.531 1.00 60.12 472 GLY A CA 1
ATOM 3800 C C . GLY A 1 472 ? -0.492 -12.537 59.281 1.00 60.12 472 GLY A C 1
ATOM 3801 O O . GLY A 1 472 ? -1.472 -12.500 60.023 1.00 60.12 472 GLY A O 1
ATOM 3802 N N . LEU A 1 473 ? 0.206 -13.656 59.074 1.00 60.16 473 LEU A N 1
ATOM 3803 C CA . LEU A 1 473 ? -0.087 -14.909 59.771 1.00 60.16 473 LEU A CA 1
ATOM 3804 C C . LEU A 1 473 ? 0.526 -14.899 61.187 1.00 60.16 473 LEU A C 1
ATOM 3806 O O . LEU A 1 473 ? 1.616 -14.350 61.367 1.00 60.16 473 LEU A O 1
ATOM 3810 N N . PRO A 1 474 ? -0.160 -15.470 62.199 1.00 53.12 474 PRO A N 1
ATOM 3811 C CA . PRO A 1 474 ? 0.333 -15.485 63.574 1.00 53.12 474 PRO A CA 1
ATOM 3812 C C . PRO A 1 474 ? 1.614 -16.331 63.704 1.00 53.12 474 PRO A C 1
ATOM 3814 O O . PRO A 1 474 ? 1.768 -17.308 62.965 1.00 53.12 474 PRO A O 1
ATOM 3817 N N . PRO A 1 475 ? 2.536 -15.972 64.621 1.00 56.59 475 PRO A N 1
ATOM 3818 C CA . PRO A 1 475 ? 3.722 -16.778 64.888 1.00 56.59 475 PRO A CA 1
ATOM 3819 C C . PRO A 1 475 ? 3.318 -18.133 65.476 1.00 56.59 475 PRO A C 1
ATOM 3821 O O . PRO A 1 475 ? 2.319 -18.231 66.192 1.00 56.59 475 PRO A O 1
ATOM 3824 N N . GLU A 1 476 ? 4.088 -19.173 65.159 1.00 56.84 476 GLU A N 1
ATOM 3825 C CA . GLU A 1 476 ? 3.849 -20.508 65.710 1.00 56.84 476 GLU A CA 1
ATOM 3826 C C . GLU A 1 476 ? 3.967 -20.482 67.242 1.00 56.84 476 GLU A C 1
ATOM 3828 O O . GLU A 1 476 ? 4.831 -19.777 67.774 1.00 56.84 476 GLU A O 1
ATOM 3833 N N . PRO A 1 477 ? 3.105 -21.218 67.964 1.00 51.69 477 PRO A N 1
ATOM 3834 C CA . PRO A 1 477 ? 3.267 -21.392 69.397 1.00 51.69 477 PRO A CA 1
ATOM 3835 C C . PRO A 1 477 ? 4.552 -22.180 69.670 1.00 51.69 477 PRO A C 1
ATOM 3837 O O . PRO A 1 477 ? 4.790 -23.212 69.042 1.00 51.69 477 PRO A O 1
ATOM 3840 N N . ASP A 1 478 ? 5.365 -21.696 70.612 1.00 47.69 478 ASP A N 1
ATOM 3841 C CA . ASP A 1 478 ? 6.556 -22.411 71.071 1.00 47.69 478 ASP A CA 1
ATOM 3842 C C . ASP A 1 478 ? 6.147 -23.803 71.573 1.00 47.69 478 ASP A C 1
ATOM 3844 O O . ASP A 1 478 ? 5.447 -23.945 72.579 1.00 47.69 478 ASP A O 1
ATOM 3848 N N . LEU A 1 479 ? 6.577 -24.829 70.842 1.00 42.50 479 LEU A N 1
ATOM 3849 C CA . LEU A 1 479 ? 6.497 -26.218 71.269 1.00 42.50 479 LEU A CA 1
ATOM 3850 C C . LEU A 1 479 ? 7.728 -26.504 72.136 1.00 42.50 479 LEU A C 1
ATOM 3852 O O . LEU A 1 479 ? 8.831 -26.676 71.610 1.00 42.50 479 LEU A O 1
ATOM 3856 N N . THR A 1 480 ? 7.537 -26.506 73.456 1.00 51.31 480 THR A N 1
ATOM 3857 C CA . THR A 1 480 ? 8.471 -27.096 74.426 1.00 51.31 480 THR A CA 1
ATOM 3858 C C . THR A 1 480 ? 8.306 -28.601 74.547 1.00 51.31 480 THR A C 1
ATOM 3860 O O . THR A 1 480 ? 7.160 -29.096 74.434 1.00 51.31 480 THR A O 1
#

Foldseek 3Di:
DDDDDDDDDDPPPDDPPPPDPPDDDDDDPCQLLDLVSLLVVQVVLCVVVVARDDCVSCVVVVVNVSQVSCVPRVVHSCSNCVVNVHDPPPPCPVCNLLDLVSLLVVQVVVCVVVVHRDDPVVCVVVVVPVSQVSCVVRQVGSVSNCVVVVNDDDDPPPPPPDPPPPPPPPPPVQLLDLVSLLVVQVVVCVVPVARDDCVRCVVVVNNVSQVSCVPRQVGSVSNCVVNVNPDLPDDDPPCPLLDVVNLVVLQVVQCVVVVARDDLVSCVVVVNNVNSVSCVVRQVHSQSVCVVVVGPGDQDVCNLLDLVSLLVVQVVVCVVPVDRDDCVRCVVVVNNVSSVSQVPHVVHPQNNCVVNVNHPPPDDPCLLLDLVSLLVVQVVVCVVVVARDDQVRCVVVVVNVSQVSQVPRQVHSQSNCVVNVVPPPVCPVCVVVVVVVQVVCCVVVVDDDPVVVVVVCCVVPVVCPCVCVVVVPDDDDDDD